Protein 8EGW (pdb70)

GO terms:
  GO:0003192 mitral valve formation (P, IMP)
  GO:0003273 cell migration involved in endocardial cushion formation (P, IMP)

B-factor: mean 63.55, std 22.16, range [26.73, 198.76]

Secondary structure (DSSP, 8-state):
--TTEEEEEEEEETTPPTT-EEEEGGGGSPTTPPPPS--EEE--TTS-HHHHEEE-TTT-EEEESS---TTT--EEEEEEE-TTS-EEEEEEEEEP------B-S-SEEEEEEETTPPTT-EEEPPP-B--S-GGGSEEEEEEEETTBTTTEEEEEEE-GGG-EEEEEEE-S---TTT--EEEEEEEEEE-SSS--EEEEEEEEEEEP------EES-SEEEEEEETTPPTT-EEEE--EE--S-GGGG--EEEE-TTT-BS-TTEEE-TTT-EEEE-S---TTT-SEEEEEEEEE--SSS--EEEEEEEEEEE---/--EEEEEEESS--TT-EEEE----TT--EEESS--SSEEE-TTT-EEEESS---GGG-S-SEEEEEEEESSS--EEEEEEEEEPP-----B-SSSEEEEEEETTPPTT-EEE----B-SS-GGGSB-TT--EEEES-TT--EEEEEEE-TTSS-EEEEEEE-S---TTT--EEEEEEEEEB-SSS--EEEEEEEEEEE--S----EES-SEEEEEEETTPPTT-EEEE--EE-SS-GGGG-EEEEES---SSEEE-TTT-EEEE-S---TTT--EEEEEEEEEE-SSS--EEEEEEEEEEE----S--EEEEE-SSTTSSSEEEETTPPTT-EEEEEEEE--S-HHHH---EEEE-SS-TT--EEEEE-SSTTEEEEEE-S---TTT-SEEEEEEEEESSTTPPTT-SS---EEEEEEEEEEE-

Organism: Homo sapiens (NCBI:txid9606)

Sequence (741 aa):
ADPQAGSLDLQIDEEQPAGTLIGDISAGLPAGTAAPLMYFISAQEGSGVGTDLAIDEHSGVVRTARVLDREQRDRYRFTAVTPDGATVEVTVRVADINDHAPAFPQARAALQVPEHTAFGTRYPLEPARDADAGRLGTQGYALSGDGAGETFRLETRPGPDGTPVPELVVTGELDRENRSHYMLQLEAYDGGSPPRRAQALLDVTLLDINDHAPAFNQSRYHAVVSESLAPGSPVLQVFASDADAGVNGAVTYEINRRQSEGDGPFSIDAHTGLLQLERPLDFEQRRVHELVVQARDGGAHPELGSAFVTVHVRDANEPRQVFQVLEEQPPGTLVGTIQTRPGFTYRLSESHALFAINSSTGALYTTSTIDRESLPSDVINLVVLSSAPTYPTEVRVLVRDLNDNAPVFPDPSIVVTFKEDSSSGRQVILDTATDSDIGSNGVDHRSYRIIRGNEAGRFRLDITLNPSGEGAFLHLVSKGGLDREVTPQYQLLVEVEDKGEPKRRGYLQVNVTVQDINDNPPVFGSSHYQAGVPEDAVVGSSVLQVAAADADEGTNADIRYRLQDEGTPFQMDPETGLITVREPLDFEARRQYSLTVQAMDRGVPSLTGRAEALIQLLDVNDNDPVVKFRYFPATSRYASVDENAQVGTVVALLTVTDADSPAANGNISVQILGGNEQRHFEVQSSKVPNLSLIKVASALDRERIPSYNLTVSVSDNYGAPPGAAVQARSSVASLVIFVND

Foldseek 3Di:
DDQQEWEEEWEEEAQDAFFAWIAFQCVGGPPPDDQFQFKDKADDPPQCCVPFWDADRGGRTITTRGGGDCLVPFKHWMWIAGPVGGIYTYMYGYDWDLPWAFAFPDQEAEAEAAFFPDFFDKAWDTGGAGSTDDLSTWDDKDKDFDCDPAQWDKDWAADPPRRTTIIIGGHDGGDCLVPFKTKMKMKIWGRDPPTHIDIHIYIYGHDWDLPWAKEWPDQEAEWEEELVDDFPAWTDATDIFTSTDDQSTQKFKWWDPPPWFPGPQWTAGGRGRIITGHDGGDCVVDQKTKTKMKMWGRDPPIHIDIHIYIYGYDYHD/DAEEEWEDEAQDAFFAWTAADDDDPPKFKFWPDDDPFWGADRPGRIITGHHGGDCLPDPDQWDWTWMWIPDPIDIYIYIYGHDWALPWAWEWPDQEDEDEDEAQDAFFDKDWDTDTWTSTPQLSIWPQVFKAWDDFCVVVQWDKDKAQDPVNPDIIIMITGRHDGDCLVPQKTWIKIKTWTNGPPIHIYIHIYIYGHDWALPWAWEKPDQEAEWEAAQADDFPAWTDATDTFTSTDDQSTQKFKDWPDPPDQWGAHGRGRIITGHDGGDCLVPFKDWTKMKIWGRGVPIHIDIHIYIYGYDWAQPWAKDKDKAADVRVDQAWEAALPDDWFAFGIKIAIDTSTDCVLFPDKDKAWDDFCPVVQWDWADDPDPRIITITGHDHGDCVVPFKTKIKMKMKTPPPPDPPDPHDMHMDMDIHMYGYHD

InterPro domains:
  IPR002126 Cadherin-like [PF00028] (50-127)
  IPR002126 Cadherin-like [PF00028] (151-245)
  IPR002126 Cadherin-like [PF00028] (260-352)
  IPR002126 Cadherin-like [PF00028] (374-463)
  IPR002126 Cadherin-like [PF00028] (482-568)
  IPR002126 Cadherin-like [PF00028] (583-668)
  IPR002126 Cadherin-like [PF00028] (690-780)
  IPR002126 Cadherin-like [PF00028] (795-883)
  IPR002126 Cadherin-like [PF00028] (906-989)
  IPR002126 Cadherin-like [PF00028] (1005-1095)
  IPR002126 Cadherin-like [PF00028] (1113-1202)
  IPR002126 Cadherin-like [PF00028] (1224-1312)
  IPR002126 Cadherin-like [PF00028] (1444-1533)
  IPR002126 Cadherin-like [PF00028] (1552-1639)
  IPR002126 Cadherin-like [PF00028] (1654-1742)
  IPR002126 Cadherin-like [PF00028] (1758-1846)
  IPR002126 Cadherin-like [PF00028] (1860-1950)
  IPR002126 Cadherin-like [PF00028] (2074-2149)
  IPR002126 Cadherin-like [PF00028] (2176-2267)
  IPR002126 Cadherin-like [PF00028] (2284-2367)

Solvent-accessible surface area: 37672 Å² total; per-residue (Å²): 161,50,87,118,27,23,81,28,101,23,128,17,64,0,68,60,91,60,37,36,98,17,14,48,0,45,75,12,22,54,110,89,64,91,90,21,147,55,3,6,15,8,30,77,95,70,29,14,6,71,87,9,8,48,33,66,44,135,55,0,41,0,105,5,48,126,80,5,50,39,48,155,87,60,115,3,153,7,15,2,0,6,23,109,12,23,5,3,61,1,19,0,94,7,24,40,59,34,51,61,35,6,54,31,73,97,73,184,32,88,34,116,1,20,2,64,14,74,163,24,44,77,43,54,20,95,34,5,152,26,60,10,46,54,182,36,6,16,80,10,25,52,33,56,45,53,19,27,36,153,21,1,138,34,77,56,134,99,31,94,151,42,70,21,50,0,22,2,7,1,34,24,126,0,49,50,55,130,98,27,100,17,106,3,73,7,38,0,74,0,30,14,121,102,43,98,133,12,102,9,89,10,53,0,42,12,72,33,38,32,61,63,30,5,65,28,108,88,97,34,6,103,10,84,18,52,37,82,49,61,71,54,25,86,22,37,71,1,104,15,83,20,60,13,45,63,105,22,18,51,28,42,18,51,14,21,120,130,26,9,92,11,28,36,24,0,28,24,55,44,143,72,0,56,1,52,0,62,125,96,17,77,45,155,156,81,146,13,8,3,0,2,0,22,0,80,4,42,5,77,93,56,27,60,10,56,4,30,1,2,0,44,0,111,64,56,179,172,34,98,38,92,24,108,9,84,0,68,49,90,84,47,38,100,14,9,67,4,150,62,107,133,77,47,67,3,122,29,61,107,117,45,87,34,4,45,31,62,61,83,68,0,6,0,78,6,66,48,69,9,57,30,50,79,40,147,50,52,48,21,80,10,58,0,46,1,30,74,107,91,26,56,6,70,0,82,0,45,5,99,18,47,4,52,44,43,4,94,13,91,60,113,49,15,100,14,62,9,39,4,116,14,75,82,43,58,80,35,28,2,5,32,2,94,21,67,10,68,55,78,9,7,15,18,43,168,13,12,131,34,73,174,15,40,156,63,24,64,5,118,32,47,54,35,89,7,100,48,69,92,34,9,6,0,10,0,3,1,98,6,66,6,61,34,58,118,43,68,92,28,103,2,52,1,23,0,32,0,107,5,127,80,102,100,99,5,106,0,66,0,34,0,43,4,58,13,55,20,66,37,60,2,93,15,74,48,74,122,34,100,11,48,8,58,5,91,21,111,89,51,35,76,18,25,91,1,57,18,73,18,68,13,95,55,84,23,27,58,19,89,18,94,7,64,76,112,70,6,16,4,92,18,60,79,124,66,0,53,0,28,2,95,91,111,15,66,22,59,84,113,142,88,17,43,8,38,0,12,0,61,5,138,7,108,45,52,45,46,11,96,6,91,0,46,0,66,6,90,31,36,2,60,45,66,0,48,10,100,35,99,27,64,51,53,146,36,192,101,2,50,9,63,49,106,17,132,97,26,27,3,8,0,0,1,10,6,24,24,64,10,22,120,90,7,6,41,109,54,26,38,63,73,92,37,28,25,131,101,157,18,1,67,38,65,88,25,137,6,112,60,7,6,3,3,25,1,36,32,90,16,54,90,141,164,34,71,46,18,81,9,35,5,15,1,21,0,19,130,67,52,96,139,87,51,105,57,104,60,81,66,35,102,20,66,3,35,0,94,2,58,125

Structure (mmCIF, N/CA/C/O backbone):
data_8EGW
#
_entry.id   8EGW
#
_cell.length_a   88.660
_cell.length_b   61.370
_cell.length_c   100.966
_cell.angle_alpha   90.00
_cell.angle_beta   112.74
_cell.angle_gamma   90.00
#
_symmetry.space_group_name_H-M   'P 1 21 1'
#
loop_
_entity.id
_entity.type
_entity.pdbx_description
1 polymer Protocadherin-16
2 polymer 'Protocadherin Fat 4'
3 branched 2-acetamido-2-deoxy-beta-D-glucopyranose-(1-4)-2-acetamido-2-deoxy-beta-D-glucopyranose
4 branched alpha-D-mannopyranose-(1-3)-beta-D-mannopyranose-(1-4)-2-acetamido-2-deoxy-beta-D-glucopyranose-(1-4)-[alpha-L-fucopyranose-(1-3)][alpha-L-fucopyranose-(1-6)]2-acetamido-2-deoxy-beta-D-glucopyranose
5 branched 2-acetamido-2-deoxy-beta-D-glucopyranose-(1-4)-[alpha-L-fucopyranose-(1-6)]2-acetamido-2-deoxy-beta-D-glucopyranose
6 non-polymer 2-acetamido-2-deoxy-beta-D-glucopyranose
7 non-polymer 'CALCIUM ION'
8 non-polymer 'CACODYLATE ION'
9 non-polymer 1,2-ETHANEDIOL
10 water water
#
loop_
_atom_site.group_PDB
_atom_site.id
_atom_site.type_symbol
_atom_site.label_atom_id
_atom_site.label_alt_id
_atom_site.label_comp_id
_atom_site.label_asym_id
_atom_site.label_entity_id
_atom_site.label_seq_id
_atom_site.pdbx_PDB_ins_code
_atom_site.Cartn_x
_atom_site.Cartn_y
_atom_site.Cartn_z
_atom_site.occupancy
_atom_site.B_iso_or_equiv
_atom_site.auth_seq_id
_atom_site.auth_comp_id
_atom_site.auth_asym_id
_atom_site.auth_atom_id
_atom_site.pdbx_PDB_model_num
ATOM 1 N N . ALA A 1 1 ? 60.492 22.830 -7.133 1.00 86.25 40 ALA A N 1
ATOM 2 C CA . ALA A 1 1 ? 61.080 23.606 -8.215 1.00 80.57 40 ALA A CA 1
ATOM 3 C C . ALA A 1 1 ? 62.261 24.435 -7.700 1.00 83.06 40 ALA A C 1
ATOM 4 O O . ALA A 1 1 ? 63.006 25.021 -8.488 1.00 94.67 40 ALA A O 1
ATOM 6 N N . ASP A 1 2 ? 62.431 24.479 -6.375 1.00 77.86 41 ASP A N 1
ATOM 7 C CA . ASP A 1 2 ? 63.502 25.262 -5.765 1.00 71.12 41 ASP A CA 1
ATOM 8 C C . ASP A 1 2 ? 64.725 24.387 -5.530 1.00 71.61 41 ASP A C 1
ATOM 9 O O . ASP A 1 2 ? 64.656 23.459 -4.712 1.00 72.47 41 ASP A O 1
ATOM 14 N N . PRO A 1 3 ? 65.862 24.655 -6.177 1.00 66.44 42 PRO A N 1
ATOM 15 C CA . PRO A 1 3 ? 67.035 23.794 -5.955 1.00 58.51 42 PRO A CA 1
ATOM 16 C C . PRO A 1 3 ? 67.524 23.813 -4.522 1.00 56.35 42 PRO A C 1
ATOM 17 O O . PRO A 1 3 ? 68.158 22.844 -4.090 1.00 51.09 42 PRO A O 1
ATOM 21 N N . GLN A 1 4 ? 67.224 24.868 -3.759 1.00 51.72 43 GLN A N 1
ATOM 22 C CA . GLN A 1 4 ? 67.747 24.971 -2.401 1.00 60.38 43 GLN A CA 1
ATOM 23 C C . GLN A 1 4 ? 67.059 24.024 -1.417 1.00 59.71 43 GLN A C 1
ATOM 24 O O . GLN A 1 4 ? 67.627 23.747 -0.353 1.00 54.01 43 GLN A O 1
ATOM 30 N N . ALA A 1 5 ? 65.853 23.536 -1.726 1.00 59.08 44 ALA A N 1
ATOM 31 C CA . ALA A 1 5 ? 65.063 22.757 -0.766 1.00 56.70 44 ALA A CA 1
ATOM 32 C C . ALA A 1 5 ? 64.334 21.647 -1.512 1.00 62.06 44 ALA A C 1
ATOM 33 O O . ALA A 1 5 ? 63.283 21.889 -2.116 1.00 61.34 44 ALA A O 1
ATOM 35 N N . GLY A 1 6 ? 64.890 20.436 -1.467 1.00 56.91 45 GLY A N 1
ATOM 36 C CA . GLY A 1 6 ? 64.299 19.283 -2.102 1.00 54.90 45 GLY A CA 1
ATOM 37 C C . GLY A 1 6 ? 63.750 18.295 -1.088 1.00 50.04 45 GLY A C 1
ATOM 38 O O . GLY A 1 6 ? 63.795 18.497 0.124 1.00 53.54 45 GLY A O 1
ATOM 39 N N . SER A 1 7 ? 63.223 17.200 -1.620 1.00 50.19 46 SER A N 1
ATOM 40 C CA . SER A 1 7 ? 62.695 16.148 -0.768 1.00 58.45 46 SER A CA 1
ATOM 41 C C . SER A 1 7 ? 62.947 14.799 -1.424 1.00 64.88 46 SER A C 1
ATOM 42 O O . SER A 1 7 ? 63.130 14.695 -2.641 1.00 61.20 46 SER A O 1
ATOM 45 N N . LEU A 1 8 ? 62.952 13.763 -0.589 1.00 73.78 47 LEU A N 1
ATOM 46 C CA . LEU A 1 8 ? 63.220 12.398 -1.019 1.00 65.37 47 LEU A CA 1
ATOM 47 C C . LEU A 1 8 ? 62.377 11.430 -0.204 1.00 64.53 47 LEU A C 1
ATOM 48 O O . LEU A 1 8 ? 62.334 11.514 1.027 1.00 58.52 47 LEU A O 1
ATOM 53 N N . ASP A 1 9 ? 61.720 10.505 -0.893 1.00 68.11 48 ASP A N 1
ATOM 54 C CA . ASP A 1 9 ? 60.898 9.484 -0.261 1.00 66.84 48 ASP A CA 1
ATOM 55 C C . ASP A 1 9 ? 61.550 8.126 -0.481 1.00 71.35 48 ASP A C 1
ATOM 56 O O . ASP A 1 9 ? 61.664 7.666 -1.623 1.00 76.59 48 ASP A O 1
ATOM 61 N N . LEU A 1 10 ? 61.988 7.503 0.610 1.00 63.54 49 LEU A N 1
ATOM 62 C CA . LEU A 1 10 ? 62.606 6.187 0.595 1.00 61.59 49 LEU A CA 1
ATOM 63 C C . LEU A 1 10 ? 61.700 5.183 1.303 1.00 69.62 49 LEU A C 1
ATOM 64 O O . LEU A 1 10 ? 60.817 5.556 2.085 1.00 62.68 49 LEU A O 1
ATOM 69 N N . GLN A 1 11 ? 61.940 3.898 1.014 1.00 67.98 50 GLN A N 1
ATOM 70 C CA . GLN A 1 11 ? 61.117 2.792 1.489 1.00 59.42 50 GLN A CA 1
ATOM 71 C C . GLN A 1 11 ? 62.012 1.620 1.872 1.00 61.24 50 GLN A C 1
ATOM 72 O O . GLN A 1 11 ? 63.075 1.420 1.290 1.00 70.15 50 GLN A O 1
ATOM 78 N N . ILE A 1 12 ? 61.588 0.856 2.871 1.00 65.16 51 ILE A N 1
ATOM 79 C CA . ILE A 1 12 ? 62.383 -0.264 3.374 1.00 62.74 51 ILE A CA 1
ATOM 80 C C . ILE A 1 12 ? 61.428 -1.239 4.066 1.00 73.18 51 ILE A C 1
ATOM 81 O O . ILE A 1 12 ? 60.462 -0.834 4.728 1.00 68.41 51 ILE A O 1
ATOM 86 N N . ASP A 1 13 ? 61.680 -2.527 3.857 1.00 70.37 52 ASP A N 1
ATOM 87 C CA . ASP A 1 13 ? 60.888 -3.567 4.493 1.00 70.88 52 ASP A CA 1
ATOM 88 C C . ASP A 1 13 ? 61.339 -3.745 5.932 1.00 66.72 52 ASP A C 1
ATOM 89 O O . ASP A 1 13 ? 62.534 -3.683 6.233 1.00 52.92 52 ASP A O 1
ATOM 94 N N . GLU A 1 14 ? 60.366 -3.943 6.824 1.00 66.04 53 GLU A N 1
ATOM 95 C CA . GLU A 1 14 ? 60.649 -4.298 8.203 1.00 68.38 53 GLU A CA 1
ATOM 96 C C . GLU A 1 14 ? 61.323 -5.672 8.268 1.00 67.70 53 GLU A C 1
ATOM 97 O O . GLU A 1 14 ? 61.259 -6.472 7.328 1.00 68.76 53 GLU A O 1
ATOM 103 N N . GLU A 1 15 ? 61.997 -5.925 9.394 1.00 65.66 54 GLU A N 1
ATOM 104 C CA . GLU A 1 15 ? 62.575 -7.221 9.746 1.00 68.45 54 GLU A CA 1
ATOM 105 C C . GLU A 1 15 ? 63.743 -7.625 8.858 1.00 78.91 54 GLU A C 1
ATOM 106 O O . GLU A 1 15 ? 64.053 -8.817 8.754 1.00 83.75 54 GLU A O 1
ATOM 112 N N . GLN A 1 16 ? 64.410 -6.661 8.216 1.00 81.68 55 GLN A N 1
ATOM 113 C CA . GLN A 1 16 ? 65.589 -6.937 7.414 1.00 78.27 55 GLN A CA 1
ATOM 114 C C . GLN A 1 16 ? 66.843 -6.856 8.275 1.00 74.65 55 GLN A C 1
ATOM 115 O O . GLN A 1 16 ? 66.811 -6.322 9.389 1.00 74.04 55 GLN A O 1
ATOM 121 N N . PRO A 1 17 ? 67.965 -7.407 7.803 1.00 70.42 56 PRO A N 1
ATOM 122 C CA . PRO A 1 17 ? 69.192 -7.364 8.603 1.00 65.78 56 PRO A CA 1
ATOM 123 C C . PRO A 1 17 ? 69.665 -5.941 8.843 1.00 73.41 56 PRO A C 1
ATOM 124 O O . PRO A 1 17 ? 69.495 -5.053 8.005 1.00 69.84 56 PRO A O 1
ATOM 128 N N . ALA A 1 18 ? 70.271 -5.735 10.008 1.00 73.95 57 ALA A N 1
ATOM 129 C CA . ALA A 1 18 ? 71.014 -4.510 10.249 1.00 63.60 57 ALA A CA 1
ATOM 130 C C . ALA A 1 18 ? 72.126 -4.365 9.212 1.00 75.05 57 ALA A C 1
ATOM 131 O O . ALA A 1 18 ? 72.867 -5.315 8.941 1.00 71.96 57 ALA A O 1
ATOM 133 N N . GLY A 1 19 ? 72.243 -3.171 8.628 1.00 77.70 58 GLY A N 1
ATOM 134 C CA . GLY A 1 19 ? 73.165 -2.925 7.536 1.00 76.21 58 GLY A CA 1
ATOM 135 C C . GLY A 1 19 ? 72.520 -2.892 6.167 1.00 77.16 58 GLY A C 1
ATOM 136 O O . GLY A 1 19 ? 73.214 -2.608 5.177 1.00 72.01 58 GLY A O 1
ATOM 137 N N . THR A 1 20 ? 71.220 -3.175 6.085 1.00 65.61 59 THR A N 1
ATOM 138 C CA . THR A 1 20 ? 70.505 -3.185 4.818 1.00 61.23 59 THR A CA 1
ATOM 139 C C . THR A 1 20 ? 70.496 -1.790 4.201 1.00 61.40 59 THR A C 1
ATOM 140 O O . THR A 1 20 ? 70.406 -0.781 4.908 1.00 66.12 59 THR A O 1
ATOM 144 N N . LEU A 1 21 ? 70.600 -1.732 2.873 1.00 53.63 60 LEU A N 1
ATOM 145 C CA . LEU A 1 21 ? 70.553 -0.451 2.170 1.00 54.20 60 LEU A CA 1
ATOM 146 C C . LEU A 1 21 ? 69.145 0.130 2.159 1.00 63.67 60 LEU A C 1
ATOM 147 O O . LEU A 1 21 ? 68.167 -0.587 1.942 1.00 71.60 60 LEU A O 1
ATOM 152 N N . ILE A 1 22 ? 69.047 1.442 2.373 1.00 68.54 61 ILE A N 1
ATOM 153 C CA . ILE A 1 22 ? 67.783 2.166 2.281 1.00 61.12 61 ILE A CA 1
ATOM 154 C C . ILE A 1 22 ? 67.766 3.098 1.082 1.00 62.06 61 ILE A C 1
ATOM 155 O O . ILE A 1 22 ? 66.822 3.093 0.292 1.00 65.58 61 ILE A O 1
ATOM 160 N N . GLY A 1 23 ? 68.803 3.909 0.934 1.00 56.53 62 GLY A N 1
ATOM 161 C CA . GLY A 1 23 ? 68.882 4.802 -0.201 1.00 53.36 62 GLY A CA 1
ATOM 162 C C . GLY A 1 23 ? 70.082 5.713 -0.079 1.00 60.79 62 GLY A C 1
ATOM 163 O O . GLY A 1 23 ? 71.008 5.461 0.699 1.00 61.69 62 GLY A O 1
ATOM 164 N N . ASP A 1 24 ? 70.047 6.780 -0.871 1.00 72.97 63 ASP A N 1
ATOM 165 C CA . ASP A 1 24 ? 71.156 7.721 -0.940 1.00 66.58 63 ASP A CA 1
ATOM 166 C C . ASP A 1 24 ? 70.607 9.138 -0.977 1.00 59.21 63 ASP A C 1
ATOM 167 O O . ASP A 1 24 ? 69.808 9.481 -1.855 1.00 63.84 63 ASP A O 1
ATOM 172 N N . ILE A 1 25 ? 71.053 9.957 -0.024 1.00 54.85 64 ILE A N 1
ATOM 173 C CA . ILE A 1 25 ? 70.558 11.323 0.112 1.00 47.77 64 ILE A CA 1
ATOM 174 C C . ILE A 1 25 ? 70.815 12.141 -1.143 1.00 58.64 64 ILE A C 1
ATOM 175 O O . ILE A 1 25 ? 70.004 13.006 -1.510 1.00 55.42 64 ILE A O 1
ATOM 180 N N . SER A 1 26 ? 71.939 11.882 -1.826 1.00 54.61 65 SER A N 1
ATOM 181 C CA . SER A 1 26 ? 72.288 12.673 -2.999 1.00 56.68 65 SER A CA 1
ATOM 182 C C . SER A 1 26 ? 71.241 12.538 -4.096 1.00 62.04 65 SER A C 1
ATOM 183 O O . SER A 1 26 ? 71.084 13.449 -4.915 1.00 74.45 65 SER A O 1
ATOM 186 N N . ALA A 1 27 ? 70.503 11.427 -4.121 1.00 59.35 66 ALA A N 1
ATOM 187 C CA . ALA A 1 27 ? 69.426 11.289 -5.096 1.00 60.20 66 ALA A CA 1
ATOM 188 C C . ALA A 1 27 ? 68.401 12.410 -4.994 1.00 66.33 66 ALA A C 1
ATOM 189 O O . ALA A 1 27 ? 67.727 12.700 -5.986 1.00 68.92 66 ALA A O 1
ATOM 191 N N . GLY A 1 28 ? 68.273 13.049 -3.828 1.00 68.48 67 GLY A N 1
ATOM 192 C CA . GLY A 1 28 ? 67.345 14.147 -3.627 1.00 65.78 67 GLY A CA 1
ATOM 193 C C . GLY A 1 28 ? 67.845 15.528 -3.998 1.00 68.91 67 GLY A C 1
ATOM 194 O O . GLY A 1 28 ? 67.091 16.503 -3.910 1.00 61.40 67 GLY A O 1
ATOM 195 N N . LEU A 1 29 ? 69.103 15.651 -4.407 1.00 72.86 68 LEU A N 1
ATOM 196 C CA . LEU A 1 29 ? 69.656 16.938 -4.781 1.00 52.11 68 LEU A CA 1
ATOM 197 C C . LEU A 1 29 ? 69.233 17.284 -6.202 1.00 48.63 68 LEU A C 1
ATOM 198 O O . LEU A 1 29 ? 68.774 16.415 -6.944 1.00 50.75 68 LEU A O 1
ATOM 203 N N . PRO A 1 30 ? 69.340 18.554 -6.597 1.00 48.02 69 PRO A N 1
ATOM 204 C CA . PRO A 1 30 ? 69.170 18.892 -8.013 1.00 52.98 69 PRO A CA 1
ATOM 205 C C . PRO A 1 30 ? 70.164 18.111 -8.837 1.00 54.77 69 PRO A C 1
ATOM 206 O O . PRO A 1 30 ? 71.309 17.913 -8.423 1.00 59.36 69 PRO A O 1
ATOM 210 N N . ALA A 1 31 ? 69.710 17.646 -9.997 1.00 50.04 70 ALA A N 1
ATOM 211 C CA . ALA A 1 31 ? 70.577 16.871 -10.872 1.00 54.29 70 ALA A CA 1
ATOM 212 C C . ALA A 1 31 ? 71.762 17.722 -11.318 1.00 49.67 70 ALA A C 1
ATOM 213 O O . ALA A 1 31 ? 71.623 18.919 -11.589 1.00 54.30 70 ALA A O 1
ATOM 215 N N . GLY A 1 32 ? 72.941 17.110 -11.351 1.00 50.32 71 GLY A N 1
ATOM 216 C CA . GLY A 1 32 ? 74.143 17.853 -11.714 1.00 47.70 71 GLY A CA 1
ATOM 217 C C . GLY A 1 32 ? 74.763 18.659 -10.594 1.00 57.01 71 GLY A C 1
ATOM 218 O O . GLY A 1 32 ? 75.363 19.709 -10.845 1.00 61.76 71 GLY A O 1
ATOM 219 N N . THR A 1 33 ? 74.646 18.209 -9.359 1.00 48.14 72 THR A N 1
ATOM 220 C CA . THR A 1 33 ? 75.232 18.924 -8.238 1.00 50.44 72 THR A CA 1
ATOM 221 C C . THR A 1 33 ? 76.621 18.358 -7.970 1.00 52.93 72 THR A C 1
ATOM 222 O O . THR A 1 33 ? 76.816 17.143 -7.994 1.00 47.15 72 THR A O 1
ATOM 226 N N . ALA A 1 34 ? 77.591 19.235 -7.754 1.00 67.30 73 ALA A N 1
ATOM 227 C CA . ALA A 1 34 ? 78.870 18.770 -7.244 1.00 55.64 73 ALA A CA 1
ATOM 228 C C . ALA A 1 34 ? 78.640 18.058 -5.921 1.00 53.99 73 ALA A C 1
ATOM 229 O O . ALA A 1 34 ? 77.967 18.589 -5.032 1.00 65.15 73 ALA A O 1
ATOM 231 N N . ALA A 1 35 ? 79.167 16.845 -5.805 1.00 43.60 74 ALA A N 1
ATOM 232 C CA . ALA A 1 35 ? 79.016 16.056 -4.584 1.00 55.89 74 ALA A CA 1
ATOM 233 C C . ALA A 1 35 ? 79.508 16.846 -3.378 1.00 64.37 74 ALA A C 1
ATOM 234 O O . ALA A 1 35 ? 80.682 17.244 -3.347 1.00 72.15 74 ALA A O 1
ATOM 236 N N . PRO A 1 36 ? 78.667 17.090 -2.376 1.00 59.67 75 PRO A N 1
ATOM 237 C CA . PRO A 1 36 ? 79.120 17.847 -1.206 1.00 57.35 75 PRO A CA 1
ATOM 238 C C . PRO A 1 36 ? 80.151 17.070 -0.408 1.00 61.87 75 PRO A C 1
ATOM 239 O O . PRO A 1 36 ? 80.172 15.836 -0.403 1.00 61.24 75 PRO A O 1
ATOM 243 N N . LEU A 1 37 ? 81.003 17.816 0.291 1.00 65.20 76 LEU A N 1
ATOM 244 C CA . LEU A 1 37 ? 82.013 17.178 1.130 1.00 75.79 76 LEU A CA 1
ATOM 245 C C . LEU A 1 37 ? 81.382 16.427 2.297 1.00 79.56 76 LEU A C 1
ATOM 246 O O . LEU A 1 37 ? 81.876 15.362 2.692 1.00 69.77 76 LEU A O 1
ATOM 251 N N . MET A 1 38 ? 80.286 16.945 2.845 1.00 75.61 77 MET A N 1
ATOM 252 C CA . MET A 1 38 ? 79.692 16.349 4.031 1.00 63.45 77 MET A CA 1
ATOM 253 C C . MET A 1 38 ? 78.235 16.762 4.101 1.00 64.21 77 MET A C 1
ATOM 254 O O . MET A 1 38 ? 77.820 17.734 3.470 1.00 72.85 77 MET A O 1
ATOM 259 N N . TYR A 1 39 ? 77.459 16.025 4.880 1.00 59.44 78 TYR A N 1
ATOM 260 C CA . TYR A 1 39 ? 76.073 16.391 5.121 1.00 55.19 78 TYR A CA 1
ATOM 261 C C . TYR A 1 39 ? 75.845 16.597 6.608 1.00 55.35 78 TYR A C 1
ATOM 262 O O . TYR A 1 39 ? 76.309 15.805 7.433 1.00 57.00 78 TYR A O 1
ATOM 271 N N . PHE A 1 40 ? 75.130 17.665 6.940 1.00 48.73 79 PHE A N 1
ATOM 272 C CA . PHE A 1 40 ? 74.562 17.814 8.269 1.00 55.76 79 PHE A CA 1
ATOM 273 C C . PHE A 1 40 ? 73.212 17.107 8.302 1.00 53.96 79 PHE A C 1
ATOM 274 O O . PHE A 1 40 ? 72.444 17.180 7.334 1.00 44.44 79 PHE A O 1
ATOM 282 N N . ILE A 1 41 ? 72.919 16.422 9.408 1.00 47.33 80 ILE A N 1
ATOM 283 C CA . ILE A 1 41 ? 71.650 15.704 9.557 1.00 58.34 80 ILE A CA 1
ATOM 284 C C . ILE A 1 41 ? 70.831 16.324 10.693 1.00 56.13 80 ILE A C 1
ATOM 285 O O . ILE A 1 41 ? 71.291 16.391 11.845 1.00 49.20 80 ILE A O 1
ATOM 290 N N . SER A 1 42 ? 69.610 16.750 10.375 1.00 47.23 81 SER A N 1
ATOM 291 C CA . SER A 1 42 ? 68.669 17.269 11.365 1.00 48.17 81 SER A CA 1
ATOM 292 C C . SER A 1 42 ? 67.524 16.294 11.523 1.00 49.64 81 SER A C 1
ATOM 293 O O . SER A 1 42 ? 66.796 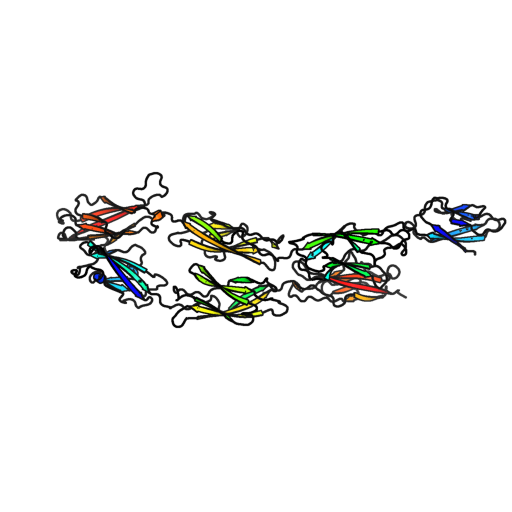16.034 10.561 1.00 49.56 81 SER A O 1
ATOM 296 N N . ALA A 1 43 ? 67.362 15.761 12.727 1.00 55.17 82 ALA A N 1
ATOM 297 C CA . ALA A 1 43 ? 66.163 15.032 13.092 1.00 52.20 82 ALA A CA 1
ATOM 298 C C . ALA A 1 43 ? 65.707 15.508 14.459 1.00 60.89 82 ALA A C 1
ATOM 299 O O . ALA A 1 43 ? 66.517 15.887 15.316 1.00 51.07 82 ALA A O 1
ATOM 301 N N . GLN A 1 44 ? 64.395 15.497 14.645 1.00 57.27 83 GLN A N 1
ATOM 302 C CA . GLN A 1 44 ? 63.826 15.977 15.890 1.00 56.09 83 GLN A CA 1
ATOM 303 C C . GLN A 1 44 ? 64.016 14.938 16.975 1.00 52.38 83 GLN A C 1
ATOM 304 O O . GLN A 1 44 ? 64.168 13.747 16.702 1.00 57.35 83 GLN A O 1
ATOM 310 N N . GLU A 1 45 ? 64.078 15.405 18.212 1.00 43.13 84 GLU A N 1
ATOM 311 C CA . GLU A 1 45 ? 64.255 14.480 19.318 1.00 48.68 84 GLU A CA 1
ATOM 312 C C . GLU A 1 45 ? 63.056 13.536 19.403 1.00 64.86 84 GLU A C 1
ATOM 313 O O . GLU A 1 45 ? 61.900 13.942 19.245 1.00 56.80 84 GLU A O 1
ATOM 319 N N . GLY A 1 46 ? 63.337 12.257 19.632 1.00 76.59 85 GLY A N 1
ATOM 320 C CA . GLY A 1 46 ? 62.300 11.252 19.659 1.00 70.11 85 GLY A CA 1
ATOM 321 C C . GLY A 1 46 ? 62.032 10.589 18.327 1.00 66.59 85 GLY A C 1
ATOM 322 O O . GLY A 1 46 ? 61.179 9.692 18.255 1.00 61.75 85 GLY A O 1
ATOM 323 N N . SER A 1 47 ? 62.739 10.984 17.276 1.00 59.04 86 SER A N 1
ATOM 324 C CA . SER A 1 47 ? 62.428 10.465 15.958 1.00 65.06 86 SER A CA 1
ATOM 325 C C . SER A 1 47 ? 62.971 9.066 15.733 1.00 61.03 86 SER A C 1
ATOM 326 O O . SER A 1 47 ? 62.533 8.398 14.788 1.00 52.21 86 SER A O 1
ATOM 329 N N . GLY A 1 48 ? 63.899 8.610 16.573 1.00 54.87 87 GLY A N 1
ATOM 330 C CA . GLY A 1 48 ? 64.548 7.334 16.353 1.00 65.96 87 GLY A CA 1
ATOM 331 C C . GLY A 1 48 ? 65.542 7.311 15.212 1.00 65.73 87 GLY A C 1
ATOM 332 O O . GLY A 1 48 ? 66.028 6.231 14.849 1.00 67.98 87 GLY A O 1
ATOM 333 N N . VAL A 1 49 ? 65.857 8.469 14.627 1.00 44.32 88 VAL A N 1
ATOM 334 C CA . VAL A 1 49 ? 66.716 8.474 13.448 1.00 47.34 88 VAL A CA 1
ATOM 335 C C . VAL A 1 49 ? 68.137 8.079 13.827 1.00 57.98 88 VAL A C 1
ATOM 336 O O . VAL A 1 49 ? 68.767 7.262 13.149 1.00 64.09 88 VAL A O 1
ATOM 340 N N . GLY A 1 50 ? 68.651 8.633 14.927 1.00 56.24 89 GLY A N 1
ATOM 341 C CA . GLY A 1 50 ? 70.011 8.346 15.336 1.00 49.27 89 GLY A CA 1
ATOM 342 C C . GLY A 1 50 ? 70.238 6.901 15.719 1.00 65.45 89 GLY A C 1
ATOM 343 O O . GLY A 1 50 ? 71.322 6.359 15.487 1.00 79.23 89 GLY A O 1
ATOM 344 N N . THR A 1 51 ? 69.229 6.251 16.293 1.00 57.31 90 THR A N 1
ATOM 345 C CA . THR A 1 51 ? 69.398 4.887 16.773 1.00 66.82 90 THR A CA 1
ATOM 346 C C . THR A 1 51 ? 69.071 3.828 15.723 1.00 68.22 90 THR A C 1
ATOM 347 O O . THR A 1 51 ? 69.699 2.766 15.706 1.00 68.57 90 THR A O 1
ATOM 351 N N . ASP A 1 52 ? 68.096 4.077 14.853 1.00 68.16 91 ASP A N 1
ATOM 352 C CA . ASP A 1 52 ? 67.668 3.046 13.917 1.00 67.37 91 ASP A CA 1
ATOM 353 C C . ASP A 1 52 ? 68.327 3.162 12.555 1.00 65.25 91 ASP A C 1
ATOM 354 O O . ASP A 1 52 ? 68.403 2.163 11.831 1.00 64.78 91 ASP A O 1
ATOM 359 N N . LEU A 1 53 ? 68.800 4.344 12.190 1.00 62.53 92 LEU A N 1
ATOM 360 C CA . LEU A 1 53 ? 69.381 4.569 10.879 1.00 61.00 92 LEU A CA 1
ATOM 361 C C . LEU A 1 53 ? 70.866 4.865 11.018 1.00 59.70 92 LEU A C 1
ATOM 362 O O . LEU A 1 53 ? 71.304 5.483 11.989 1.00 66.48 92 LEU A O 1
ATOM 367 N N . ALA A 1 54 ? 71.632 4.392 10.041 1.00 56.94 93 ALA A N 1
ATOM 368 C CA . ALA A 1 54 ? 73.066 4.669 9.924 1.00 59.54 93 ALA A CA 1
ATOM 369 C C . ALA A 1 54 ? 73.280 5.500 8.666 1.00 53.10 93 ALA A C 1
ATOM 370 O O . ALA A 1 54 ? 73.166 4.980 7.549 1.00 66.39 93 ALA A O 1
ATOM 372 N N . ILE A 1 55 ? 73.570 6.785 8.842 1.00 52.44 94 ILE A N 1
ATOM 373 C CA . ILE A 1 55 ? 73.742 7.719 7.733 1.00 60.09 94 ILE A CA 1
ATOM 374 C C . ILE A 1 55 ? 75.219 8.061 7.591 1.00 65.45 94 ILE A C 1
ATOM 375 O O . ILE A 1 55 ? 75.798 8.692 8.486 1.00 61.63 94 ILE A O 1
ATOM 380 N N . ASP A 1 56 ? 75.810 7.683 6.453 1.00 60.72 95 ASP A N 1
ATOM 381 C CA . ASP A 1 56 ? 77.164 8.091 6.077 1.00 55.89 95 ASP A CA 1
ATOM 382 C C . ASP A 1 56 ? 77.150 9.562 5.675 1.00 62.65 95 ASP A C 1
ATOM 383 O O . ASP A 1 56 ? 76.805 9.909 4.538 1.00 52.45 95 ASP A O 1
ATOM 388 N N . GLU A 1 57 ? 77.583 10.429 6.594 1.00 56.04 96 GLU A N 1
ATOM 389 C CA . GLU A 1 57 ? 77.530 11.867 6.355 1.00 45.57 96 GLU A CA 1
ATOM 390 C C . GLU A 1 57 ? 78.510 12.339 5.284 1.00 51.19 96 GLU A C 1
ATOM 391 O O . GLU A 1 57 ? 78.419 13.493 4.859 1.00 65.66 96 GLU A O 1
ATOM 397 N N . HIS A 1 58 ? 79.427 11.489 4.821 1.00 57.19 97 HIS A N 1
ATOM 398 C CA . HIS A 1 58 ? 80.294 11.880 3.712 1.00 57.28 97 HIS A CA 1
ATOM 399 C C . HIS A 1 58 ? 79.711 11.487 2.361 1.00 51.89 97 HIS A C 1
ATOM 400 O O . HIS A 1 58 ? 79.697 12.296 1.431 1.00 60.67 97 HIS A O 1
ATOM 407 N N . SER A 1 59 ? 79.234 10.252 2.233 1.00 46.64 98 SER A N 1
ATOM 408 C CA . SER A 1 59 ? 78.690 9.783 0.963 1.00 58.66 98 SER A CA 1
ATOM 409 C C . SER A 1 59 ? 77.184 9.979 0.821 1.00 62.58 98 SER A C 1
ATOM 410 O O . SER A 1 59 ? 76.680 9.979 -0.312 1.00 60.61 98 SER A O 1
ATOM 413 N N . GLY A 1 60 ? 76.454 10.121 1.930 1.00 60.99 99 GLY A N 1
ATOM 414 C CA . GLY A 1 60 ? 75.015 10.285 1.859 1.00 66.34 99 GLY A CA 1
ATOM 415 C C . GLY A 1 60 ? 74.218 9.003 1.747 1.00 64.37 99 GLY A C 1
ATOM 416 O O . GLY A 1 60 ? 73.015 9.067 1.469 1.00 64.65 99 GLY A O 1
ATOM 417 N N . VAL A 1 61 ? 74.848 7.847 1.954 1.00 61.23 100 VAL A N 1
ATOM 418 C CA . VAL A 1 61 ? 74.173 6.556 1.883 1.00 53.14 100 VAL A CA 1
ATOM 419 C C . VAL A 1 61 ? 73.499 6.264 3.215 1.00 64.46 100 VAL A C 1
ATOM 420 O O . VAL A 1 61 ? 74.117 6.403 4.280 1.00 65.32 100 VAL A O 1
ATOM 424 N N . VAL A 1 62 ? 72.243 5.815 3.154 1.00 62.60 101 VAL A N 1
ATOM 425 C CA . VAL A 1 62 ? 71.439 5.520 4.336 1.00 53.23 101 VAL A CA 1
ATOM 426 C C . VAL A 1 62 ? 71.245 4.008 4.443 1.00 55.23 101 VAL A C 1
ATOM 427 O O . VAL A 1 62 ? 70.721 3.366 3.520 1.00 53.92 101 VAL A O 1
ATOM 431 N N . ARG A 1 63 ? 71.647 3.445 5.577 1.00 53.50 102 ARG A N 1
ATOM 432 C CA . ARG A 1 63 ? 71.390 2.048 5.890 1.00 60.32 102 ARG A CA 1
ATOM 433 C C . ARG A 1 63 ? 70.583 1.953 7.178 1.00 60.12 102 ARG A C 1
ATOM 434 O O . ARG A 1 63 ? 70.307 2.958 7.840 1.00 54.51 102 ARG A O 1
ATOM 442 N N . THR A 1 64 ? 70.200 0.723 7.527 1.00 63.87 103 THR A N 1
ATOM 443 C CA . THR A 1 64 ? 69.602 0.450 8.826 1.00 64.94 103 THR A CA 1
ATOM 444 C C . THR A 1 64 ? 70.708 0.184 9.837 1.00 60.44 103 THR A C 1
ATOM 445 O O . THR A 1 64 ? 71.665 -0.535 9.548 1.00 68.09 103 THR A O 1
ATOM 449 N N . ALA A 1 65 ? 70.588 0.798 11.003 1.00 61.74 104 ALA A N 1
ATOM 450 C CA . ALA A 1 65 ? 71.477 0.525 12.115 1.00 57.37 104 ALA A CA 1
ATOM 451 C C . ALA A 1 65 ? 71.033 -0.689 12.909 1.00 68.06 104 ALA A C 1
ATOM 452 O O . ALA A 1 65 ? 71.733 -1.085 13.847 1.00 83.64 104 ALA A O 1
ATOM 454 N N . ARG A 1 66 ? 69.898 -1.283 12.547 1.00 63.67 105 ARG A N 1
ATOM 455 C CA . ARG A 1 66 ? 69.289 -2.359 13.317 1.00 66.12 105 ARG A CA 1
ATOM 456 C C . ARG A 1 66 ? 68.107 -2.930 12.538 1.00 75.36 105 ARG A C 1
ATOM 457 O O . ARG A 1 66 ? 67.639 -2.345 11.558 1.00 72.44 105 ARG A O 1
ATOM 465 N N . VAL A 1 67 ? 67.628 -4.086 13.001 1.00 82.40 106 VAL A N 1
ATOM 466 C CA . VAL A 1 67 ? 66.445 -4.723 12.427 1.00 75.34 106 VAL A CA 1
ATOM 467 C C . VAL A 1 67 ? 65.225 -3.880 12.761 1.00 66.85 106 VAL A C 1
ATOM 468 O O . VAL A 1 67 ? 64.918 -3.654 13.936 1.00 68.88 106 VAL A O 1
ATOM 472 N N . LEU A 1 68 ? 64.522 -3.409 11.737 1.00 62.95 107 LEU A N 1
ATOM 473 C CA . LEU A 1 68 ? 63.429 -2.468 11.939 1.00 58.20 107 LEU A CA 1
ATOM 474 C C . LEU A 1 68 ? 62.095 -3.195 12.023 1.00 70.89 107 LEU A C 1
ATOM 475 O O . LEU A 1 68 ? 61.824 -4.119 11.247 1.00 72.32 107 LEU A O 1
ATOM 480 N N . ASP A 1 69 ? 61.259 -2.761 12.963 1.00 67.90 108 ASP A N 1
ATOM 481 C CA . ASP A 1 69 ? 59.964 -3.379 13.221 1.00 60.18 108 ASP A CA 1
ATOM 482 C C . ASP A 1 69 ? 58.882 -2.352 12.919 1.00 55.20 108 ASP A C 1
ATOM 483 O O . ASP A 1 69 ? 58.766 -1.352 13.636 1.00 53.87 108 ASP A O 1
ATOM 488 N N . ARG A 1 70 ? 58.104 -2.590 11.849 1.00 50.62 109 ARG A N 1
ATOM 489 C CA . ARG A 1 70 ? 56.994 -1.697 11.514 1.00 57.76 109 ARG A CA 1
ATOM 490 C C . ARG A 1 70 ? 56.019 -1.571 12.668 1.00 54.74 109 ARG A C 1
ATOM 491 O O . ARG A 1 70 ? 55.415 -0.515 12.874 1.00 53.03 109 ARG A O 1
ATOM 499 N N . GLU A 1 71 ? 55.839 -2.651 13.411 1.00 52.85 110 GLU A N 1
ATOM 500 C CA . GLU A 1 71 ? 54.900 -2.644 14.509 1.00 67.88 110 GLU A CA 1
ATOM 501 C C . GLU A 1 71 ? 55.357 -1.707 15.609 1.00 65.05 110 GLU A C 1
ATOM 502 O O . GLU A 1 71 ? 54.530 -1.200 16.367 1.00 69.07 110 GLU A O 1
ATOM 508 N N . GLN A 1 72 ? 56.652 -1.435 15.684 1.00 59.57 111 GLN A N 1
ATOM 509 C CA . GLN A 1 72 ? 57.167 -0.536 16.705 1.00 69.89 111 GLN A CA 1
ATOM 510 C C . GLN A 1 72 ? 57.290 0.894 16.189 1.00 69.43 111 GLN A C 1
ATOM 511 O O . GLN A 1 72 ? 56.801 1.830 16.823 1.00 73.72 111 GLN A O 1
ATOM 517 N N . ARG A 1 73 ? 57.927 1.076 15.039 1.00 71.24 112 ARG A N 1
ATOM 518 C CA . ARG A 1 73 ? 58.057 2.382 14.414 1.00 65.37 112 ARG A CA 1
ATOM 519 C C . ARG A 1 73 ? 57.945 2.199 12.913 1.00 63.30 112 ARG A C 1
ATOM 520 O O . ARG A 1 73 ? 58.618 1.336 12.344 1.00 72.25 112 ARG A O 1
ATOM 528 N N . ASP A 1 74 ? 57.106 2.996 12.265 1.00 54.51 113 ASP A N 1
ATOM 529 C CA . ASP A 1 74 ? 56.874 2.799 10.844 1.00 59.93 113 ASP A CA 1
ATOM 530 C C . ASP A 1 74 ? 57.380 3.937 9.973 1.00 61.39 113 ASP A C 1
ATOM 531 O O . ASP A 1 74 ? 57.269 3.847 8.744 1.00 58.18 113 ASP A O 1
ATOM 536 N N . ARG A 1 75 ? 57.941 4.991 10.559 1.00 63.71 114 ARG A N 1
ATOM 537 C CA . ARG A 1 75 ? 58.286 6.168 9.777 1.00 49.66 114 ARG A CA 1
ATOM 538 C C . ARG A 1 75 ? 59.460 6.897 10.408 1.00 50.61 114 ARG A C 1
ATOM 539 O O . ARG A 1 75 ? 59.501 7.091 11.627 1.00 55.05 114 ARG A O 1
ATOM 547 N N . TYR A 1 76 ? 60.398 7.319 9.563 1.00 52.46 115 TYR A N 1
ATOM 548 C CA . TYR A 1 76 ? 61.487 8.189 9.972 1.00 55.13 115 TYR A CA 1
ATOM 549 C C . TYR A 1 76 ? 61.544 9.398 9.055 1.00 50.82 115 TYR A C 1
ATOM 550 O O . TYR A 1 76 ? 61.334 9.284 7.843 1.00 56.97 115 TYR A O 1
ATOM 559 N N . ARG A 1 77 ? 61.811 10.560 9.643 1.00 58.93 116 ARG A N 1
ATOM 560 C CA . ARG A 1 77 ? 62.030 11.770 8.866 1.00 60.33 116 ARG A CA 1
ATOM 561 C C . ARG A 1 77 ? 63.241 12.508 9.404 1.00 54.42 116 ARG A C 1
ATOM 562 O O . ARG A 1 77 ? 63.431 12.611 10.619 1.00 64.34 116 ARG A O 1
ATOM 570 N N . PHE A 1 78 ? 64.069 12.992 8.484 1.00 56.09 117 PHE A N 1
ATOM 571 C CA . PHE A 1 78 ? 65.128 13.931 8.816 1.00 50.73 117 PHE A CA 1
ATOM 572 C C . PHE A 1 78 ? 65.347 14.873 7.642 1.00 46.05 117 PHE A C 1
ATOM 573 O O . PHE A 1 78 ? 64.836 14.664 6.532 1.00 46.55 117 PHE A O 1
ATOM 581 N N . THR A 1 79 ? 66.128 15.913 7.899 1.00 42.75 118 THR A N 1
ATOM 582 C CA . THR A 1 79 ? 66.614 16.807 6.861 1.00 52.95 118 THR A CA 1
ATOM 583 C C . THR A 1 79 ? 68.133 16.687 6.724 1.00 55.32 118 THR A C 1
ATOM 584 O O . THR A 1 79 ? 68.859 16.700 7.726 1.00 45.88 118 THR A O 1
ATOM 588 N N . ALA A 1 80 ? 68.606 16.567 5.485 1.00 45.32 119 ALA A N 1
ATOM 589 C CA . ALA A 1 80 ? 70.023 16.653 5.169 1.00 50.45 119 ALA A CA 1
ATOM 590 C C . ALA A 1 80 ? 70.359 18.052 4.665 1.00 53.07 119 ALA A C 1
ATOM 591 O O . ALA A 1 80 ? 69.621 18.630 3.859 1.00 50.97 119 ALA A O 1
ATOM 593 N N . VAL A 1 81 ? 71.478 18.594 5.136 1.00 50.30 120 VAL A N 1
ATOM 594 C CA . VAL A 1 81 ? 71.908 19.936 4.772 1.00 46.21 120 VAL A CA 1
ATOM 595 C C . VAL A 1 81 ? 73.344 19.891 4.253 1.00 55.15 120 VAL A C 1
ATOM 596 O O . VAL A 1 81 ? 74.238 19.347 4.915 1.00 54.06 120 VAL A O 1
ATOM 600 N N . THR A 1 82 ? 73.566 20.486 3.087 1.00 51.18 121 THR A N 1
ATOM 601 C CA . THR A 1 82 ? 74.899 20.632 2.531 1.00 48.03 121 THR A CA 1
ATOM 602 C C . THR A 1 82 ? 75.655 21.730 3.259 1.00 56.24 121 THR A C 1
ATOM 603 O O . THR A 1 82 ? 75.043 22.596 3.894 1.00 53.53 121 THR A O 1
ATOM 607 N N . PRO A 1 83 ? 76.990 21.748 3.140 1.00 60.42 122 PRO A N 1
ATOM 608 C CA . PRO A 1 83 ? 77.771 22.791 3.829 1.00 57.54 122 PRO A CA 1
ATOM 609 C C . PRO A 1 83 ? 77.486 24.197 3.349 1.00 53.94 122 PRO A C 1
ATOM 610 O O . PRO A 1 83 ? 77.746 25.138 4.106 1.00 55.99 122 PRO A O 1
ATOM 614 N N . ASP A 1 84 ? 76.950 24.383 2.135 1.00 42.05 123 ASP A N 1
ATOM 615 C CA . ASP A 1 84 ? 76.546 25.712 1.679 1.00 40.78 123 ASP A CA 1
ATOM 616 C C . ASP A 1 84 ? 75.074 26.016 1.938 1.00 63.57 123 ASP A C 1
ATOM 617 O O . ASP A 1 84 ? 74.614 27.104 1.584 1.00 71.41 123 ASP A O 1
ATOM 622 N N . GLY A 1 85 ? 74.327 25.097 2.540 1.00 56.41 124 GLY A N 1
ATOM 623 C CA . GLY A 1 85 ? 73.019 25.423 3.062 1.00 55.75 124 GLY A CA 1
ATOM 624 C C . GLY A 1 85 ? 71.813 24.968 2.270 1.00 60.34 124 GLY A C 1
ATOM 625 O O . GLY A 1 85 ? 70.717 25.478 2.520 1.00 69.56 124 GLY A O 1
ATOM 626 N N . ALA A 1 86 ? 71.972 24.041 1.331 1.00 53.28 125 ALA A N 1
ATOM 627 C CA . ALA A 1 86 ? 70.832 23.451 0.643 1.00 52.77 125 ALA A CA 1
ATOM 628 C C . ALA A 1 86 ? 70.313 22.271 1.460 1.00 49.45 125 ALA A C 1
ATOM 629 O O . ALA A 1 86 ? 71.090 21.568 2.119 1.00 49.59 125 ALA A O 1
ATOM 631 N N . THR A 1 87 ? 68.992 22.068 1.427 1.00 45.08 126 THR A N 1
ATOM 632 C CA . THR A 1 87 ? 68.339 21.032 2.222 1.00 48.72 126 THR A CA 1
ATOM 633 C C . THR A 1 87 ? 67.611 20.003 1.356 1.00 51.79 126 THR A C 1
ATOM 634 O O . THR A 1 87 ? 67.029 20.330 0.316 1.00 52.29 126 THR A O 1
ATOM 638 N N . VAL A 1 88 ? 67.642 18.755 1.815 1.00 45.95 127 VAL A N 1
ATOM 639 C CA . VAL A 1 88 ? 66.855 17.659 1.270 1.00 43.09 127 VAL A CA 1
ATOM 640 C C . VAL A 1 88 ? 66.050 17.079 2.425 1.00 51.23 127 VAL A C 1
ATOM 641 O O . VAL A 1 88 ? 66.634 16.632 3.420 1.00 52.41 127 VAL A O 1
ATOM 645 N N . GLU A 1 89 ? 64.717 17.114 2.310 1.00 52.52 128 GLU A N 1
ATOM 646 C CA . GLU A 1 89 ? 63.826 16.540 3.322 1.00 59.23 128 GLU A CA 1
ATOM 647 C C . GLU A 1 89 ? 63.534 15.104 2.938 1.00 55.73 128 GLU A C 1
ATOM 648 O O . GLU A 1 89 ? 62.918 14.847 1.901 1.00 59.76 128 GLU A O 1
ATOM 654 N N . VAL A 1 90 ? 63.945 14.164 3.769 1.00 50.62 129 VAL A N 1
ATOM 655 C CA . VAL A 1 90 ? 63.813 12.756 3.416 1.00 56.01 129 VAL A CA 1
ATOM 656 C C . VAL A 1 90 ? 62.884 12.091 4.419 1.00 49.85 129 VAL A C 1
ATOM 657 O O . VAL A 1 90 ? 62.937 12.380 5.621 1.00 41.40 129 VAL A O 1
ATOM 661 N N . THR A 1 91 ? 62.001 11.234 3.913 1.00 55.87 130 THR A N 1
ATOM 662 C CA . THR A 1 91 ? 61.195 10.364 4.752 1.00 54.44 130 THR A CA 1
ATOM 663 C C . THR A 1 91 ? 61.442 8.919 4.344 1.00 52.64 130 THR A C 1
ATOM 664 O O . THR A 1 91 ? 61.524 8.603 3.148 1.00 53.11 130 THR A O 1
ATOM 668 N N . VAL A 1 92 ? 61.591 8.056 5.346 1.00 48.17 131 VAL A N 1
ATOM 669 C CA . VAL A 1 92 ? 61.660 6.610 5.158 1.00 58.86 131 VAL A CA 1
ATOM 670 C C . VAL A 1 92 ? 60.395 5.991 5.749 1.00 59.44 131 VAL A C 1
ATOM 671 O O . VAL A 1 92 ? 60.123 6.149 6.948 1.00 56.16 131 VAL A O 1
ATOM 675 N N . ARG A 1 93 ? 59.634 5.281 4.911 1.00 57.70 132 ARG A N 1
ATOM 676 C CA . ARG A 1 93 ? 58.476 4.501 5.341 1.00 64.36 132 ARG A CA 1
ATOM 677 C C . ARG A 1 93 ? 58.892 3.049 5.487 1.00 65.24 132 ARG A C 1
ATOM 678 O O . ARG A 1 93 ? 59.518 2.488 4.578 1.00 64.12 132 ARG A O 1
ATOM 686 N N . VAL A 1 94 ? 58.570 2.452 6.635 1.00 51.69 133 VAL A N 1
ATOM 687 C CA . VAL A 1 94 ? 58.912 1.061 6.898 1.00 53.94 133 VAL A CA 1
ATOM 688 C C . VAL A 1 94 ? 57.775 0.201 6.379 1.00 66.48 133 VAL A C 1
ATOM 689 O O . VAL A 1 94 ? 56.625 0.345 6.820 1.00 57.36 133 VAL A O 1
ATOM 693 N N . ALA A 1 95 ? 58.097 -0.689 5.440 1.00 69.03 134 ALA A N 1
ATOM 694 C CA . ALA A 1 95 ? 57.086 -1.524 4.800 1.00 70.48 134 ALA A CA 1
ATOM 695 C C . ALA A 1 95 ? 56.661 -2.668 5.726 1.00 68.73 134 ALA A C 1
ATOM 696 O O . ALA A 1 95 ? 57.499 -3.320 6.365 1.00 62.25 134 ALA A O 1
ATOM 698 N N . ASP A 1 96 ? 55.350 -2.890 5.803 1.00 67.78 135 ASP A N 1
ATOM 699 C CA . ASP A 1 96 ? 54.769 -3.933 6.634 1.00 61.45 135 ASP A CA 1
ATOM 700 C C . ASP A 1 96 ? 54.918 -5.286 5.942 1.00 62.43 135 ASP A C 1
ATOM 701 O O . ASP A 1 96 ? 54.570 -5.432 4.766 1.00 59.40 135 ASP A O 1
ATOM 706 N N . ILE A 1 97 ? 55.465 -6.263 6.661 1.00 56.48 136 ILE A N 1
ATOM 707 C CA . ILE A 1 97 ? 55.352 -7.661 6.275 1.00 61.26 136 ILE A CA 1
ATOM 708 C C . ILE A 1 97 ? 54.365 -8.367 7.220 1.00 62.40 136 ILE A C 1
ATOM 709 O O . ILE A 1 97 ? 53.984 -7.856 8.279 1.00 47.23 136 ILE A O 1
ATOM 714 N N . ASN A 1 98 ? 53.932 -9.552 6.808 1.00 64.27 137 ASN A N 1
ATOM 715 C CA . ASN A 1 98 ? 52.920 -10.294 7.554 1.00 57.72 137 ASN A CA 1
ATOM 716 C C . ASN A 1 98 ? 53.560 -11.217 8.582 1.00 63.23 137 ASN A C 1
ATOM 717 O O . ASN A 1 98 ? 53.283 -12.416 8.644 1.00 66.67 137 ASN A O 1
ATOM 722 N N . ASP A 1 99 ? 54.432 -10.652 9.413 1.00 57.81 138 ASP A N 1
ATOM 723 C CA . ASP A 1 99 ? 55.079 -11.421 10.466 1.00 58.88 138 ASP A CA 1
ATOM 724 C C . ASP A 1 99 ? 54.195 -11.644 11.677 1.00 63.32 138 ASP A C 1
ATOM 725 O O . ASP A 1 99 ? 54.725 -11.839 12.777 1.00 77.77 138 ASP A O 1
ATOM 730 N N . HIS A 1 100 ? 52.874 -11.623 11.521 1.00 66.07 139 HIS A N 1
ATOM 731 C CA . HIS A 1 100 ? 51.962 -11.850 12.636 1.00 62.75 139 HIS A CA 1
ATOM 732 C C . HIS A 1 100 ? 50.752 -12.635 12.162 1.00 57.23 139 HIS A C 1
ATOM 733 O O . HIS A 1 100 ? 50.055 -12.215 11.235 1.00 55.70 139 HIS A O 1
ATOM 740 N N . ALA A 1 101 ? 50.527 -13.703 12.762 1.00 54.79 140 ALA A N 1
ATOM 741 C CA . ALA A 1 101 ? 49.302 -14.436 12.499 1.00 61.98 140 ALA A CA 1
ATOM 742 C C . ALA A 1 101 ? 48.197 -14.014 13.476 1.00 46.40 140 ALA A C 1
ATOM 743 O O . ALA A 1 101 ? 48.485 -13.537 14.581 1.00 50.99 140 ALA A O 1
ATOM 745 N N . PRO A 1 102 ? 46.918 -14.127 13.114 1.00 56.60 141 PRO A N 1
ATOM 746 C CA . PRO A 1 102 ? 45.862 -13.865 14.104 1.00 57.37 141 PRO A CA 1
ATOM 747 C C . PRO A 1 102 ? 45.998 -14.807 15.290 1.00 58.87 141 PRO A C 1
ATOM 748 O O . PRO A 1 102 ? 46.439 -15.950 15.143 1.00 69.39 141 PRO A O 1
ATOM 752 N N . ALA A 1 103 ? 45.654 -14.304 16.481 1.00 44.84 142 ALA A N 1
ATOM 753 C CA . ALA A 1 103 ? 45.867 -15.052 17.726 1.00 49.06 142 ALA A CA 1
ATOM 754 C C . ALA A 1 103 ? 44.763 -14.766 18.733 1.00 59.83 142 ALA A C 1
ATOM 755 O O . ALA A 1 103 ? 44.601 -13.620 19.162 1.00 65.66 142 ALA A O 1
ATOM 757 N N . PHE A 1 104 ? 44.013 -15.817 19.131 1.00 61.25 143 PHE A N 1
ATOM 758 C CA . PHE A 1 104 ? 43.003 -15.712 20.176 1.00 61.32 143 PHE A CA 1
ATOM 759 C C . PHE A 1 104 ? 43.669 -15.803 21.546 1.00 63.69 143 PHE A C 1
ATOM 760 O O . PHE A 1 104 ? 44.661 -16.516 21.709 1.00 64.37 143 PHE A O 1
ATOM 768 N N . PRO A 1 105 ? 43.121 -15.126 22.557 1.00 69.85 144 PRO A N 1
ATOM 769 C CA . PRO A 1 105 ? 43.697 -15.241 23.909 1.00 67.38 144 PRO A CA 1
ATOM 770 C C . PRO A 1 105 ? 43.577 -16.634 24.513 1.00 81.81 144 PRO A C 1
ATOM 771 O O . PRO A 1 105 ? 44.418 -17.004 25.343 1.00 85.04 144 PRO A O 1
ATOM 775 N N . GLN A 1 106 ? 42.552 -17.412 24.140 1.00 76.67 145 GLN A N 1
ATOM 776 C CA . GLN A 1 106 ? 42.405 -18.784 24.609 1.00 75.53 145 GLN A CA 1
ATOM 777 C C . GLN A 1 106 ? 42.114 -19.713 23.443 1.00 77.02 145 GLN A C 1
ATOM 778 O O . GLN A 1 106 ? 41.388 -19.350 22.514 1.00 91.12 145 GLN A O 1
ATOM 784 N N . ALA A 1 107 ? 42.667 -20.922 23.507 1.00 68.28 146 ALA A N 1
ATOM 785 C CA . ALA A 1 107 ? 42.256 -21.974 22.592 1.00 57.37 146 ALA A CA 1
ATOM 786 C C . ALA A 1 107 ? 40.891 -22.547 22.938 1.00 63.41 146 ALA A C 1
ATOM 787 O O . ALA A 1 107 ? 40.241 -23.116 22.053 1.00 55.68 146 ALA A O 1
ATOM 789 N N . ARG A 1 108 ? 40.459 -22.430 24.200 1.00 66.71 147 ARG A N 1
ATOM 790 C CA . ARG A 1 108 ? 39.175 -22.951 24.669 1.00 73.63 147 ARG A CA 1
ATOM 791 C C . ARG A 1 108 ? 38.471 -21.867 25.472 1.00 69.05 147 ARG A C 1
ATOM 792 O O . ARG A 1 108 ? 38.852 -21.588 26.616 1.00 75.01 147 ARG A O 1
ATOM 800 N N . ALA A 1 109 ? 37.452 -21.257 24.878 1.00 52.18 148 ALA A N 1
ATOM 801 C CA . ALA A 1 109 ? 36.625 -20.281 25.574 1.00 65.86 148 ALA A CA 1
ATOM 802 C C . ALA A 1 109 ? 35.292 -20.900 25.976 1.00 61.32 148 ALA A C 1
ATOM 803 O O . ALA A 1 109 ? 34.785 -21.817 25.325 1.00 54.04 148 ALA A O 1
ATOM 805 N N . ALA A 1 110 ? 34.735 -20.388 27.069 1.00 63.54 149 ALA A N 1
ATOM 806 C CA . ALA A 1 110 ? 33.524 -20.928 27.676 1.00 62.10 149 ALA A CA 1
ATOM 807 C C . ALA A 1 110 ? 32.553 -19.787 27.921 1.00 59.92 149 ALA A C 1
ATOM 808 O O . ALA A 1 110 ? 32.868 -18.851 28.666 1.00 65.43 149 ALA A O 1
ATOM 810 N N . LEU A 1 111 ? 31.376 -19.868 27.304 1.00 56.44 150 LEU A N 1
ATOM 811 C CA . LEU A 1 111 ? 30.346 -18.838 27.401 1.00 46.58 150 LEU A CA 1
ATOM 812 C C . LEU A 1 111 ? 29.079 -19.430 28.009 1.00 48.52 150 LEU A C 1
ATOM 813 O O . LEU A 1 111 ? 28.606 -20.483 27.568 1.00 52.24 150 LEU A O 1
ATOM 818 N N . GLN A 1 112 ? 28.543 -18.768 29.029 1.00 53.28 151 GLN A N 1
ATOM 819 C CA . GLN A 1 112 ? 27.324 -19.208 29.703 1.00 56.37 151 GLN A CA 1
ATOM 820 C C . GLN A 1 112 ? 26.176 -18.341 29.220 1.00 53.64 151 GLN A C 1
ATOM 821 O O . GLN A 1 112 ? 26.215 -17.120 29.382 1.00 54.91 151 GLN A O 1
ATOM 827 N N . VAL A 1 113 ? 25.165 -18.959 28.618 1.00 55.14 152 VAL A N 1
ATOM 828 C CA . VAL A 1 113 ? 24.016 -18.200 28.128 1.00 46.26 152 VAL A CA 1
ATOM 829 C C . VAL A 1 113 ? 22.728 -18.759 28.717 1.00 43.35 152 VAL A C 1
ATOM 830 O O . VAL A 1 113 ? 22.452 -19.956 28.585 1.00 53.96 152 VAL A O 1
ATOM 834 N N . PRO A 1 114 ? 21.918 -17.922 29.355 1.00 46.82 153 PRO A N 1
ATOM 835 C CA . PRO A 1 114 ? 20.684 -18.401 29.985 1.00 44.25 153 PRO A CA 1
ATOM 836 C C . PRO A 1 114 ? 19.745 -19.041 28.985 1.00 46.51 153 PRO A C 1
ATOM 837 O O . PRO A 1 114 ? 19.524 -18.518 27.892 1.00 43.10 153 PRO A O 1
ATOM 841 N N . GLU A 1 115 ? 19.151 -20.158 29.390 1.00 39.77 154 GLU A N 1
ATOM 842 C CA . GLU A 1 115 ? 18.159 -20.795 28.541 1.00 45.65 154 GLU A CA 1
ATOM 843 C C . GLU A 1 115 ? 17.002 -19.837 28.300 1.00 46.82 154 GLU A C 1
ATOM 844 O O . GLU A 1 115 ? 16.690 -18.998 29.139 1.00 52.17 154 GLU A O 1
ATOM 850 N N . HIS A 1 116 ? 16.397 -19.946 27.114 1.00 40.89 155 HIS A N 1
ATOM 851 C CA . HIS A 1 116 ? 15.311 -19.075 26.654 1.00 43.24 155 HIS A CA 1
ATOM 852 C C . HIS A 1 116 ? 15.728 -17.612 26.563 1.00 56.73 155 HIS A C 1
ATOM 853 O O . HIS A 1 116 ? 14.903 -16.720 26.752 1.00 60.84 155 HIS A O 1
ATOM 860 N N . THR A 1 117 ? 16.992 -17.342 26.236 1.00 68.76 156 THR A N 1
ATOM 861 C CA . THR A 1 117 ? 17.439 -15.961 26.070 1.00 61.98 156 THR A CA 1
ATOM 862 C C . THR A 1 117 ? 16.796 -15.349 24.824 1.00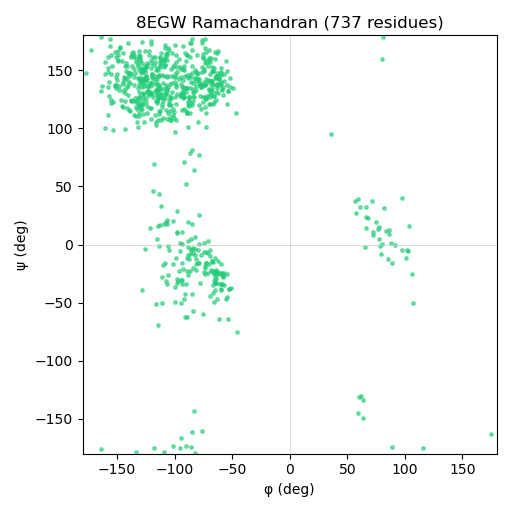 56.80 156 THR A C 1
ATOM 863 O O . THR A 1 117 ? 16.664 -16.008 23.789 1.00 54.01 156 THR A O 1
ATOM 867 N N . ALA A 1 118 ? 16.366 -14.091 24.946 1.00 44.54 157 ALA A N 1
ATOM 868 C CA . ALA A 1 118 ? 15.647 -13.405 23.877 1.00 54.39 157 ALA A CA 1
ATOM 869 C C . ALA A 1 118 ? 16.419 -13.423 22.558 1.00 56.53 157 ALA A C 1
ATOM 870 O O . ALA A 1 118 ? 17.632 -13.193 22.523 1.00 51.79 157 ALA A O 1
ATOM 872 N N . PHE A 1 119 ? 15.689 -13.678 21.468 1.00 47.45 158 PHE A N 1
ATOM 873 C CA . PHE A 1 119 ? 16.231 -13.581 20.118 1.00 58.94 158 PHE A CA 1
ATOM 874 C C . PHE A 1 119 ? 16.968 -12.260 19.914 1.00 67.80 158 PHE A C 1
ATOM 875 O O . PHE A 1 119 ? 16.483 -11.193 20.295 1.00 76.46 158 PHE A O 1
ATOM 883 N N . GLY A 1 120 ? 18.149 -12.341 19.305 1.00 65.78 159 GLY A N 1
ATOM 884 C CA . GLY A 1 120 ? 18.956 -11.179 18.996 1.00 48.37 159 GLY A CA 1
ATOM 885 C C . GLY A 1 120 ? 19.904 -10.744 20.090 1.00 51.16 159 GLY A C 1
ATOM 886 O O . GLY A 1 120 ? 20.601 -9.740 19.920 1.00 53.05 159 GLY A O 1
ATOM 887 N N . THR A 1 121 ? 19.950 -11.444 21.216 1.00 54.40 160 THR A N 1
ATOM 888 C CA . THR A 1 121 ? 20.929 -11.086 22.226 1.00 54.11 160 THR A CA 1
ATOM 889 C C . THR A 1 121 ? 22.332 -11.355 21.707 1.00 54.97 160 THR A C 1
ATOM 890 O O . THR A 1 121 ? 22.589 -12.376 21.062 1.00 53.72 160 THR A O 1
ATOM 894 N N . ARG A 1 122 ? 23.239 -10.425 21.993 1.00 59.96 161 ARG A N 1
ATOM 895 C CA . ARG A 1 122 ? 24.580 -10.410 21.425 1.00 51.76 161 ARG A CA 1
ATOM 896 C C . ARG A 1 122 ? 25.601 -10.613 22.532 1.00 55.65 161 ARG A C 1
ATOM 897 O O . ARG A 1 122 ? 25.512 -9.996 23.600 1.00 55.34 161 ARG A O 1
ATOM 905 N N . TYR A 1 123 ? 26.553 -11.496 22.273 1.00 56.40 162 TYR A N 1
ATOM 906 C CA . TYR A 1 123 ? 27.645 -11.776 23.195 1.00 54.67 162 TYR A CA 1
ATOM 907 C C . TYR A 1 123 ? 28.953 -11.474 22.482 1.00 65.29 162 TYR A C 1
ATOM 908 O O . TYR A 1 123 ? 29.332 -12.208 21.548 1.00 55.02 162 TYR A O 1
ATOM 917 N N . PRO A 1 124 ? 29.653 -10.400 22.839 1.00 75.84 163 PRO A N 1
ATOM 918 C CA . PRO A 1 124 ? 30.916 -10.092 22.157 1.00 71.77 163 PRO A CA 1
ATOM 919 C C . PRO A 1 124 ? 31.968 -11.129 22.513 1.00 55.36 163 PRO A C 1
ATOM 920 O O . PRO A 1 124 ? 32.136 -11.486 23.682 1.00 59.88 163 PRO A O 1
ATOM 924 N N . LEU A 1 125 ? 32.656 -11.625 21.489 1.00 53.56 164 LEU A N 1
ATOM 925 C CA . LEU A 1 125 ? 33.693 -12.633 21.638 1.00 62.62 164 LEU A CA 1
ATOM 926 C C . LEU A 1 125 ? 35.075 -11.991 21.586 1.00 68.69 164 LEU A C 1
ATOM 927 O O . LEU A 1 125 ? 35.262 -10.923 20.999 1.00 78.57 164 LEU A O 1
ATOM 932 N N . GLU A 1 126 ? 36.043 -12.649 22.216 1.00 66.57 165 GLU A N 1
ATOM 933 C CA . GLU A 1 126 ? 37.412 -12.151 22.192 1.00 72.64 165 GLU A CA 1
ATOM 934 C C . GLU A 1 126 ? 37.941 -12.133 20.762 1.00 67.00 165 GLU A C 1
ATOM 935 O O . GLU A 1 126 ? 37.832 -13.139 20.051 1.00 62.10 165 GLU A O 1
ATOM 941 N N . PRO A 1 127 ? 38.516 -11.030 20.304 1.00 67.25 166 PRO A N 1
ATOM 942 C CA . PRO A 1 127 ? 39.034 -10.992 18.937 1.00 65.95 166 PRO A CA 1
ATOM 943 C C . PRO A 1 127 ? 40.306 -11.809 18.801 1.00 60.58 166 PRO A C 1
ATOM 944 O O . PRO A 1 127 ? 40.966 -12.188 19.772 1.00 51.41 166 PRO A O 1
ATOM 948 N N . ALA A 1 128 ? 40.659 -12.070 17.557 1.00 53.59 167 ALA A N 1
ATOM 949 C CA . ALA A 1 128 ? 41.991 -12.575 17.259 1.00 61.94 167 ALA A CA 1
ATOM 950 C C . ALA A 1 128 ? 42.920 -11.375 17.021 1.00 67.25 167 ALA A C 1
ATOM 951 O O . ALA A 1 128 ? 42.742 -10.617 16.060 1.00 63.93 167 ALA A O 1
ATOM 953 N N . ARG A 1 129 ? 43.888 -11.185 17.920 1.00 65.72 168 ARG A N 1
ATOM 954 C CA . ARG A 1 129 ? 44.898 -10.140 17.770 1.00 65.88 168 ARG A CA 1
ATOM 955 C C . ARG A 1 129 ? 45.753 -10.380 16.523 1.00 64.66 168 ARG A C 1
ATOM 956 O O . ARG A 1 129 ? 46.069 -11.521 16.165 1.00 61.11 168 ARG A O 1
ATOM 964 N N . ASP A 1 130 ? 46.142 -9.292 15.861 1.00 56.85 169 ASP A N 1
ATOM 965 C CA . ASP A 1 130 ? 47.052 -9.359 14.715 1.00 59.98 169 ASP A CA 1
ATOM 966 C C . ASP A 1 130 ? 47.686 -7.983 14.595 1.00 62.34 169 ASP A C 1
ATOM 967 O O . ASP A 1 130 ? 46.999 -7.013 14.269 1.00 71.27 169 ASP A O 1
ATOM 972 N N . ALA A 1 131 ? 48.982 -7.896 14.876 1.00 72.65 170 ALA A N 1
ATOM 973 C CA . ALA A 1 131 ? 49.602 -6.585 14.995 1.00 72.80 170 ALA A CA 1
ATOM 974 C C . ALA A 1 131 ? 49.797 -5.905 13.650 1.00 64.64 170 ALA A C 1
ATOM 975 O O . ALA A 1 131 ? 49.957 -4.682 13.620 1.00 72.77 170 ALA A O 1
ATOM 977 N N . ASP A 1 132 ? 49.767 -6.657 12.549 1.00 51.01 171 ASP A N 1
ATOM 978 C CA . ASP A 1 132 ? 50.042 -6.109 11.228 1.00 56.89 171 ASP A CA 1
ATOM 979 C C . ASP A 1 132 ? 48.982 -5.088 10.814 1.00 65.67 171 ASP A C 1
ATOM 980 O O . ASP A 1 132 ? 47.894 -5.002 11.388 1.00 59.77 171 ASP A O 1
ATOM 985 N N . ALA A 1 133 ? 49.302 -4.327 9.772 1.00 72.83 172 ALA A N 1
ATOM 986 C CA . ALA A 1 133 ? 48.497 -3.188 9.359 1.00 69.67 172 ALA A CA 1
ATOM 987 C C . ALA A 1 133 ? 47.604 -3.534 8.173 1.00 70.46 172 ALA A C 1
ATOM 988 O O . ALA A 1 133 ? 47.997 -4.304 7.291 1.00 71.66 172 ALA A O 1
ATOM 990 N N . GLY A 1 134 ? 46.397 -2.961 8.167 1.00 68.39 173 GLY A N 1
ATOM 991 C CA . GLY A 1 134 ? 45.528 -3.042 6.998 1.00 54.88 173 GLY A CA 1
ATOM 992 C C . GLY A 1 134 ? 45.114 -4.465 6.698 1.00 64.41 173 GLY A C 1
ATOM 993 O O . GLY A 1 134 ? 44.715 -5.222 7.590 1.00 70.57 173 GLY A O 1
ATOM 994 N N . ARG A 1 135 ? 45.213 -4.845 5.422 1.00 65.26 174 ARG A N 1
ATOM 995 C CA . ARG A 1 135 ? 44.877 -6.206 5.014 1.00 73.38 174 ARG A CA 1
ATOM 996 C C . ARG A 1 135 ? 45.739 -7.256 5.706 1.00 72.78 174 ARG A C 1
ATOM 997 O O . ARG A 1 135 ? 45.378 -8.436 5.710 1.00 75.87 174 ARG A O 1
ATOM 1005 N N . LEU A 1 136 ? 46.869 -6.860 6.288 1.00 70.29 175 LEU A N 1
ATOM 1006 C CA . LEU A 1 136 ? 47.741 -7.833 6.919 1.00 62.16 175 LEU A CA 1
ATOM 1007 C C . LEU A 1 136 ? 47.268 -8.196 8.314 1.00 51.49 175 LEU A C 1
ATOM 1008 O O . LEU A 1 136 ? 47.691 -9.230 8.846 1.00 50.23 175 LEU A O 1
ATOM 1013 N N . GLY A 1 137 ? 46.389 -7.373 8.899 1.00 54.36 176 GLY A N 1
ATOM 1014 C CA . GLY A 1 137 ? 45.748 -7.683 10.158 1.00 51.42 176 GLY A CA 1
ATOM 1015 C C . GLY A 1 137 ? 44.497 -8.523 9.962 1.00 57.16 176 GLY A C 1
ATOM 1016 O O . GLY A 1 137 ? 44.168 -8.942 8.855 1.00 51.27 176 GLY A O 1
ATOM 1017 N N . THR A 1 138 ? 43.781 -8.750 11.068 1.00 60.48 177 THR A N 1
ATOM 1018 C CA . THR A 1 138 ? 42.662 -9.690 11.052 1.00 61.56 177 THR A CA 1
ATOM 1019 C C . THR A 1 138 ? 41.538 -9.178 10.162 1.00 51.61 177 THR A C 1
ATOM 1020 O O . THR A 1 138 ? 41.093 -8.044 10.297 1.00 57.00 177 THR A O 1
ATOM 1024 N N . GLN A 1 139 ? 41.082 -10.012 9.236 1.00 57.82 178 GLN A N 1
ATOM 1025 C CA . GLN A 1 139 ? 40.127 -9.565 8.235 1.00 60.83 178 GLN A CA 1
ATOM 1026 C C . GLN A 1 139 ? 38.715 -10.073 8.449 1.00 69.36 178 GLN A C 1
ATOM 1027 O O . GLN A 1 139 ? 37.767 -9.363 8.119 1.00 68.55 178 GLN A O 1
ATOM 1033 N N . GLY A 1 140 ? 38.549 -11.287 8.962 1.00 74.88 179 GLY A N 1
ATOM 1034 C CA . GLY A 1 140 ? 37.223 -11.860 9.059 1.00 68.93 179 GLY A CA 1
ATOM 1035 C C . GLY A 1 140 ? 37.176 -13.042 10.004 1.00 68.96 179 GLY A C 1
ATOM 1036 O O . GLY A 1 140 ? 38.187 -13.459 10.575 1.00 71.63 179 GLY A O 1
ATOM 1037 N N . TYR A 1 141 ? 35.966 -13.583 10.154 1.00 70.36 180 TYR A N 1
ATOM 1038 C CA . TYR A 1 141 ? 35.715 -14.713 11.032 1.00 57.42 180 TYR A CA 1
ATOM 1039 C C . TYR A 1 141 ? 34.773 -15.698 10.348 1.00 65.02 180 TYR A C 1
ATOM 1040 O O . TYR A 1 141 ? 34.084 -15.370 9.380 1.00 63.62 180 TYR A O 1
ATOM 1049 N N . ALA A 1 142 ? 34.767 -16.925 10.857 1.00 65.30 181 ALA A N 1
ATOM 1050 C CA . ALA A 1 142 ? 33.829 -17.944 10.414 1.00 56.43 181 ALA A CA 1
ATOM 1051 C C . ALA A 1 142 ? 33.530 -18.858 11.591 1.00 60.23 181 ALA A C 1
ATOM 1052 O O . ALA A 1 142 ? 34.441 -19.296 12.299 1.00 62.73 181 ALA A O 1
ATOM 1054 N N . LEU A 1 143 ? 32.251 -19.132 11.798 1.00 58.71 182 LEU A N 1
ATOM 1055 C CA . LEU A 1 143 ? 31.797 -19.953 12.906 1.00 55.69 182 LEU A CA 1
ATOM 1056 C C . LEU A 1 143 ? 31.229 -21.258 12.360 1.00 58.47 182 LEU A C 1
ATOM 1057 O O . LEU A 1 143 ? 30.468 -21.241 11.391 1.00 61.88 182 LEU A O 1
ATOM 1062 N N . SER A 1 144 ? 31.607 -22.383 12.978 1.00 56.65 183 SER A N 1
ATOM 1063 C CA . SER A 1 144 ? 31.140 -23.709 12.585 1.00 59.17 183 SER A CA 1
ATOM 1064 C C . SER A 1 144 ? 30.768 -24.524 13.826 1.00 60.71 183 SER A C 1
ATOM 1065 O O . SER A 1 144 ? 31.122 -24.179 14.959 1.00 59.57 183 SER A O 1
ATOM 1068 N N . GLY A 1 145 ? 30.060 -25.628 13.610 1.00 50.17 184 GLY A N 1
ATOM 1069 C CA . GLY A 1 145 ? 29.639 -26.491 14.696 1.00 56.15 184 GLY A CA 1
ATOM 1070 C C . GLY A 1 145 ? 28.126 -26.545 14.837 1.00 66.89 184 GLY A C 1
ATOM 1071 O O . GLY A 1 145 ? 27.372 -25.976 14.046 1.00 79.76 184 GLY A O 1
ATOM 1072 N N . ASP A 1 146 ? 27.695 -27.248 15.879 1.00 59.95 185 ASP A N 1
ATOM 1073 C CA . ASP A 1 146 ? 26.275 -27.534 16.054 1.00 69.66 185 ASP A CA 1
ATOM 1074 C C . ASP A 1 146 ? 25.538 -26.295 16.544 1.00 59.24 185 ASP A C 1
ATOM 1075 O O . ASP A 1 146 ? 25.928 -25.671 17.532 1.00 69.63 185 ASP A O 1
ATOM 1080 N N . GLY A 1 147 ? 24.481 -25.923 15.843 1.00 57.66 186 GLY A N 1
ATOM 1081 C CA . GLY A 1 147 ? 23.780 -24.701 16.148 1.00 59.88 186 GLY A CA 1
ATOM 1082 C C . GLY A 1 147 ? 24.317 -23.492 15.426 1.00 61.16 186 GLY A C 1
ATOM 1083 O O . GLY A 1 147 ? 23.626 -22.467 15.364 1.00 54.84 186 GLY A O 1
ATOM 1084 N N . ALA A 1 148 ? 25.521 -23.585 14.866 1.00 52.22 187 ALA A N 1
ATOM 1085 C CA . ALA A 1 148 ? 26.065 -22.489 14.088 1.00 54.07 187 ALA A CA 1
ATOM 1086 C C . ALA A 1 148 ? 25.228 -22.336 12.834 1.00 64.96 187 ALA A C 1
ATOM 1087 O O . ALA A 1 148 ? 25.099 -23.283 12.051 1.00 70.27 187 ALA A O 1
ATOM 1089 N N . GLY A 1 149 ? 24.645 -21.157 12.649 1.00 62.34 188 GLY A N 1
ATOM 1090 C CA . GLY A 1 149 ? 23.792 -20.930 11.503 1.00 59.30 188 GLY A CA 1
ATOM 1091 C C . GLY A 1 149 ? 22.321 -20.860 11.863 1.00 71.36 188 GLY A C 1
ATOM 1092 O O . GLY A 1 149 ? 21.639 -19.907 11.464 1.00 77.51 188 GLY A O 1
ATOM 1093 N N . GLU A 1 150 ? 21.816 -21.844 12.619 1.00 68.72 189 GLU A N 1
ATOM 1094 C CA . GLU A 1 150 ? 20.399 -21.864 12.988 1.00 63.28 189 GLU A CA 1
ATOM 1095 C C . GLU A 1 150 ? 20.155 -21.334 14.396 1.00 60.78 189 GLU A C 1
ATOM 1096 O O . GLU A 1 150 ? 19.271 -20.482 14.593 1.00 67.25 189 GLU A O 1
ATOM 1102 N N . THR A 1 151 ? 20.901 -21.815 15.394 1.00 60.97 190 THR A N 1
ATOM 1103 C CA . THR A 1 151 ? 20.693 -21.339 16.754 1.00 61.35 190 THR A CA 1
ATOM 1104 C C . THR A 1 151 ? 21.603 -20.185 17.145 1.00 61.32 190 THR A C 1
ATOM 1105 O O . THR A 1 151 ? 21.193 -19.323 17.930 1.00 53.88 190 THR A O 1
ATOM 1109 N N . PHE A 1 152 ? 22.831 -20.167 16.639 1.00 61.44 191 PHE A N 1
ATOM 1110 C CA . PHE A 1 152 ? 23.729 -19.036 16.798 1.00 54.55 191 PHE A CA 1
ATOM 1111 C C . PHE A 1 152 ? 24.245 -18.612 15.431 1.00 57.19 191 PHE A C 1
ATOM 1112 O O . PHE A 1 152 ? 24.509 -19.448 14.563 1.00 70.81 191 PHE A O 1
ATOM 1120 N N . ARG A 1 153 ? 24.385 -17.315 15.244 1.00 44.34 192 ARG A N 1
ATOM 1121 C CA . ARG A 1 153 ? 25.087 -16.782 14.095 1.00 48.96 192 ARG A CA 1
ATOM 1122 C C . ARG A 1 153 ? 26.186 -15.872 14.597 1.00 50.71 192 ARG A C 1
ATOM 1123 O O . ARG A 1 153 ? 26.102 -15.311 15.690 1.00 62.60 192 ARG A O 1
ATOM 1131 N N . LEU A 1 154 ? 27.230 -15.756 13.808 1.00 50.30 193 LEU A N 1
ATOM 1132 C CA . LEU A 1 154 ? 28.332 -14.882 14.141 1.00 52.35 193 LEU A CA 1
ATOM 1133 C C . LEU A 1 154 ? 28.195 -1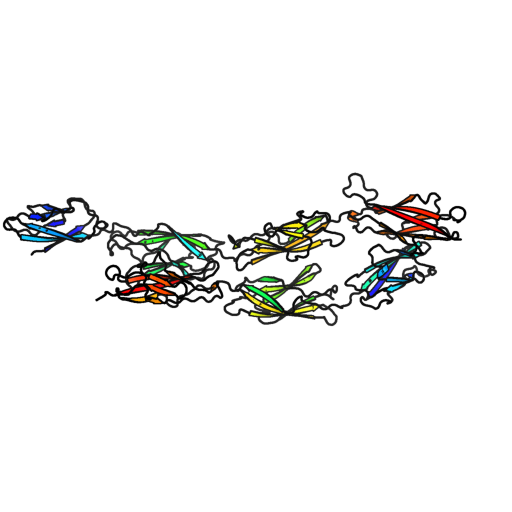3.625 13.306 1.00 57.45 193 LEU A C 1
ATOM 1134 O O . LEU A 1 154 ? 27.830 -13.685 12.130 1.00 67.34 193 LEU A O 1
ATOM 1139 N N . GLU A 1 155 ? 28.455 -12.487 13.928 1.00 54.21 194 GLU A N 1
ATOM 1140 C CA . GLU A 1 155 ? 28.434 -11.220 13.227 1.00 67.33 194 GLU A CA 1
ATOM 1141 C C . GLU A 1 155 ? 29.617 -10.390 13.696 1.00 68.76 194 GLU A C 1
ATOM 1142 O O . GLU A 1 155 ? 30.062 -10.494 14.842 1.00 61.73 194 GLU A O 1
ATOM 1148 N N . THR A 1 156 ? 30.153 -9.600 12.777 1.00 79.19 195 THR A N 1
ATOM 1149 C CA . THR A 1 156 ? 31.282 -8.736 13.060 1.00 83.21 195 THR A CA 1
ATOM 1150 C C . THR A 1 156 ? 30.882 -7.318 12.711 1.00 94.82 195 THR A C 1
ATOM 1151 O O . THR A 1 156 ? 30.320 -7.069 11.639 1.00 97.00 195 THR A O 1
ATOM 1155 N N . ARG A 1 157 ? 31.146 -6.399 13.626 1.00 103.78 196 ARG A N 1
ATOM 1156 C CA . ARG A 1 157 ? 31.037 -4.993 13.312 1.00 112.17 196 ARG A CA 1
ATOM 1157 C C . ARG A 1 157 ? 32.330 -4.309 13.726 1.00 117.45 196 ARG A C 1
ATOM 1158 O O . ARG A 1 157 ? 32.899 -4.628 14.777 1.00 111.53 196 ARG A O 1
ATOM 1166 N N . PRO A 1 158 ? 32.825 -3.383 12.911 1.00 124.01 197 PRO A N 1
ATOM 1167 C CA . PRO A 1 158 ? 34.140 -2.796 13.184 1.00 122.10 197 PRO A CA 1
ATOM 1168 C C . PRO A 1 158 ? 34.100 -1.929 14.431 1.00 114.63 197 PRO A C 1
ATOM 1169 O O . PRO A 1 158 ? 33.230 -1.070 14.579 1.00 120.61 197 PRO A O 1
ATOM 1173 N N . GLY A 1 159 ? 35.029 -2.187 15.346 1.00 111.67 198 GLY A N 1
ATOM 1174 C CA . GLY A 1 159 ? 35.283 -1.284 16.441 1.00 119.65 198 GLY A CA 1
ATOM 1175 C C . GLY A 1 159 ? 36.222 -0.180 15.994 1.00 131.40 198 GLY A C 1
ATOM 1176 O O . GLY A 1 159 ? 36.152 0.297 14.857 1.00 124.52 198 GLY A O 1
ATOM 1177 N N . PRO A 1 160 ? 37.121 0.249 16.876 1.00 143.77 199 PRO A N 1
ATOM 1178 C CA . PRO A 1 160 ? 38.144 1.224 16.469 1.00 148.79 199 PRO A CA 1
ATOM 1179 C C . PRO A 1 160 ? 39.119 0.648 15.445 1.00 148.56 199 PRO A C 1
ATOM 1180 O O . PRO A 1 160 ? 39.356 -0.562 15.383 1.00 149.50 199 PRO A O 1
ATOM 1184 N N . ASP A 1 161 ? 39.663 1.547 14.608 1.00 144.88 200 ASP A N 1
ATOM 1185 C CA . ASP A 1 161 ? 40.587 1.250 13.507 1.00 138.31 200 ASP A CA 1
ATOM 1186 C C . ASP A 1 161 ? 39.893 0.427 12.424 1.00 129.24 200 ASP A C 1
ATOM 1187 O O . ASP A 1 161 ? 40.484 0.159 11.379 1.00 130.91 200 ASP A O 1
ATOM 1192 N N . GLY A 1 162 ? 38.628 0.055 12.622 1.00 121.24 201 GLY A N 1
ATOM 1193 C CA . GLY A 1 162 ? 37.977 -0.860 11.708 1.00 113.33 201 GLY A CA 1
ATOM 1194 C C . GLY A 1 162 ? 38.316 -2.313 11.943 1.00 105.54 201 GLY A C 1
ATOM 1195 O O . GLY A 1 162 ? 37.837 -3.174 11.192 1.00 93.28 201 GLY A O 1
ATOM 1196 N N . THR A 1 163 ? 39.150 -2.607 12.950 1.00 104.80 202 THR A N 1
ATOM 1197 C CA . THR A 1 163 ? 39.358 -3.947 13.481 1.00 94.56 202 THR A CA 1
ATOM 1198 C C . THR A 1 163 ? 38.000 -4.600 13.702 1.00 87.82 202 THR A C 1
ATOM 1199 O O . THR A 1 163 ? 37.219 -4.134 14.541 1.00 78.13 202 THR A O 1
ATOM 1203 N N . PRO A 1 164 ? 37.661 -5.646 12.952 1.00 80.08 203 PRO A N 1
ATOM 1204 C CA . PRO A 1 164 ? 36.382 -6.321 13.185 1.00 75.55 203 PRO A CA 1
ATOM 1205 C C . PRO A 1 164 ? 36.429 -7.070 14.503 1.00 76.02 203 PRO A C 1
ATOM 1206 O O . PRO A 1 164 ? 37.408 -7.752 14.814 1.00 87.38 203 PRO A O 1
ATOM 1210 N N . VAL A 1 165 ? 35.385 -6.895 15.295 1.00 71.91 204 VAL A N 1
ATOM 1211 C CA . VAL A 1 165 ? 35.260 -7.626 16.546 1.00 78.81 204 VAL A CA 1
ATOM 1212 C C . VAL A 1 165 ? 34.061 -8.553 16.402 1.00 69.89 204 VAL A C 1
ATOM 1213 O O . VAL A 1 165 ? 33.020 -8.153 15.858 1.00 64.01 204 VAL A O 1
ATOM 1217 N N . PRO A 1 166 ? 34.173 -9.802 16.835 1.00 58.78 205 PRO A N 1
ATOM 1218 C CA . PRO A 1 166 ? 33.084 -10.757 16.621 1.00 50.69 205 PRO A CA 1
ATOM 1219 C C . PRO A 1 166 ? 32.114 -10.812 17.791 1.00 61.13 205 PRO A C 1
ATOM 1220 O O . PRO A 1 166 ? 32.491 -10.739 18.965 1.00 53.37 205 PRO A O 1
ATOM 1224 N N . GLU A 1 167 ? 30.836 -10.953 17.457 1.00 61.13 206 GLU A N 1
ATOM 1225 C CA . GLU A 1 167 ? 29.828 -11.231 18.464 1.00 58.72 206 GLU A CA 1
ATOM 1226 C C . GLU A 1 167 ? 28.994 -12.428 18.034 1.00 53.56 206 GLU A C 1
ATOM 1227 O O . GLU A 1 167 ? 28.675 -12.598 16.849 1.00 55.49 206 GLU A O 1
ATOM 1233 N N . LEU A 1 168 ? 28.666 -13.262 19.013 1.00 50.88 207 LEU A N 1
ATOM 1234 C CA . LEU A 1 168 ? 27.761 -14.387 18.836 1.00 54.67 207 LEU A CA 1
ATOM 1235 C C . LEU A 1 168 ? 26.334 -13.944 19.161 1.00 60.12 207 LEU A C 1
ATOM 1236 O O . LEU A 1 168 ? 26.075 -13.386 20.234 1.00 56.02 207 LEU A O 1
ATOM 1241 N N . VAL A 1 169 ? 25.418 -14.185 18.230 1.00 57.65 208 VAL A N 1
ATOM 1242 C CA . VAL A 1 169 ? 24.055 -13.682 18.298 1.00 52.13 208 VAL A CA 1
ATOM 1243 C C . VAL A 1 169 ? 23.095 -14.860 18.440 1.00 56.69 208 VAL A C 1
ATOM 1244 O O . VAL A 1 169 ? 23.117 -15.782 17.617 1.00 53.92 208 VAL A O 1
ATOM 1248 N N . VAL A 1 170 ? 22.244 -14.819 19.473 1.00 49.97 209 VAL A N 1
ATOM 1249 C CA . VAL A 1 170 ? 21.211 -15.834 19.681 1.00 47.02 209 VAL A CA 1
ATOM 1250 C C . VAL A 1 170 ? 20.145 -15.686 18.606 1.00 53.78 209 VAL A C 1
ATOM 1251 O O . VAL A 1 170 ? 19.487 -14.646 18.512 1.00 72.90 209 VAL A O 1
ATOM 1255 N N . THR A 1 171 ? 19.931 -16.735 17.821 1.00 53.27 210 THR A N 1
ATOM 1256 C CA . THR A 1 171 ? 18.966 -16.669 16.731 1.00 52.12 210 THR A CA 1
ATOM 1257 C C . THR A 1 171 ? 17.904 -17.766 16.777 1.00 57.75 210 THR A C 1
ATOM 1258 O O . THR A 1 171 ? 16.992 -17.762 15.945 1.00 62.57 210 THR A O 1
ATOM 1262 N N . GLY A 1 172 ? 17.989 -18.699 17.718 1.00 59.29 211 GLY A N 1
ATOM 1263 C CA . GLY A 1 172 ? 16.971 -19.713 17.891 1.00 59.02 211 GLY A CA 1
ATOM 1264 C C . GLY A 1 172 ? 16.611 -19.847 19.359 1.00 60.16 211 GLY A C 1
ATOM 1265 O O . GLY A 1 172 ? 17.149 -19.144 20.214 1.00 67.71 211 GLY A O 1
ATOM 1266 N N . GLU A 1 173 ? 15.701 -20.770 19.635 1.00 57.34 212 GLU A N 1
ATOM 1267 C CA . GLU A 1 173 ? 15.329 -20.997 21.021 1.00 59.24 212 GLU A CA 1
ATOM 1268 C C . GLU A 1 173 ? 16.341 -21.906 21.703 1.00 61.88 212 GLU A C 1
ATOM 1269 O O . GLU A 1 173 ? 16.858 -22.855 21.101 1.00 57.42 212 GLU A O 1
ATOM 1275 N N . LEU A 1 174 ? 16.640 -21.579 22.959 1.00 58.71 213 LEU A N 1
ATOM 1276 C CA . LEU A 1 174 ? 17.509 -22.354 23.830 1.00 47.64 213 LEU A CA 1
ATOM 1277 C C . LEU A 1 174 ? 16.700 -22.886 25.006 1.00 55.03 213 LEU A C 1
ATOM 1278 O O . LEU A 1 174 ? 16.027 -22.119 25.710 1.00 51.36 213 LEU A O 1
ATOM 1283 N N . ASP A 1 175 ? 16.810 -24.190 25.242 1.00 54.47 214 ASP A N 1
ATOM 1284 C CA . ASP A 1 175 ? 16.107 -24.867 26.323 1.00 50.15 214 ASP A CA 1
ATOM 1285 C C . ASP A 1 175 ? 17.089 -25.806 27.020 1.00 45.94 214 ASP A C 1
ATOM 1286 O O . ASP A 1 175 ? 17.499 -26.811 26.438 1.00 43.36 214 ASP A O 1
ATOM 1291 N N . ARG A 1 176 ? 17.453 -25.488 28.268 1.00 49.06 215 ARG A N 1
ATOM 1292 C CA . ARG A 1 176 ? 18.417 -26.312 28.990 1.00 51.01 215 ARG A CA 1
ATOM 1293 C C . ARG A 1 176 ? 17.875 -27.705 29.282 1.00 60.53 215 ARG A C 1
ATOM 1294 O O . ARG A 1 176 ? 18.654 -28.647 29.460 1.00 65.46 215 ARG A O 1
ATOM 1302 N N . GLU A 1 177 ? 16.555 -27.854 29.354 1.00 51.82 216 GLU A N 1
ATOM 1303 C CA . GLU A 1 177 ? 15.948 -29.164 29.545 1.00 50.21 216 GLU A CA 1
ATOM 1304 C C . GLU A 1 177 ? 15.813 -29.946 28.243 1.00 53.79 216 GLU A C 1
ATOM 1305 O O . GLU A 1 177 ? 15.182 -31.007 28.231 1.00 68.04 216 GLU A O 1
ATOM 1311 N N . ASN A 1 178 ? 16.359 -29.441 27.143 1.00 53.36 217 ASN A N 1
ATOM 1312 C CA . ASN A 1 178 ? 16.503 -30.229 25.925 1.00 59.93 217 ASN A CA 1
ATOM 1313 C C . ASN A 1 178 ? 17.986 -30.436 25.639 1.00 52.34 217 ASN A C 1
ATOM 1314 O O . ASN A 1 178 ? 18.479 -31.557 25.744 1.00 57.11 217 ASN A O 1
ATOM 1319 N N . ARG A 1 179 ? 18.708 -29.384 25.275 1.00 44.02 218 ARG A N 1
ATOM 1320 C CA . ARG A 1 179 ? 20.132 -29.465 24.990 1.00 48.60 218 ARG A CA 1
ATOM 1321 C C . ARG A 1 179 ? 20.818 -28.360 25.775 1.00 50.87 218 ARG A C 1
ATOM 1322 O O . ARG A 1 179 ? 20.491 -27.181 25.606 1.00 48.44 218 ARG A O 1
ATOM 1330 N N . SER A 1 180 ? 21.735 -28.739 26.662 1.00 44.42 219 SER A N 1
ATOM 1331 C CA . SER A 1 180 ? 22.368 -27.778 27.551 1.00 41.87 219 SER A CA 1
ATOM 1332 C C . SER A 1 180 ? 23.811 -27.430 27.189 1.00 48.83 219 SER A C 1
ATOM 1333 O O . SER A 1 180 ? 24.410 -26.614 27.894 1.00 55.05 219 SER A O 1
ATOM 1336 N N . HIS A 1 181 ? 24.397 -28.019 26.138 1.00 57.53 220 HIS A N 1
ATOM 1337 C CA . HIS A 1 181 ? 25.805 -27.773 25.809 1.00 58.08 220 HIS A CA 1
ATOM 1338 C C . HIS A 1 181 ? 25.983 -27.678 24.306 1.00 48.12 220 HIS A C 1
ATOM 1339 O O . HIS A 1 181 ? 25.551 -28.565 23.571 1.00 51.12 220 HIS A O 1
ATOM 1346 N N . TYR A 1 182 ? 26.635 -26.616 23.853 1.00 55.29 221 TYR A N 1
ATOM 1347 C CA . TYR A 1 182 ? 26.929 -26.417 22.442 1.00 51.85 221 TYR A CA 1
ATOM 1348 C C . TYR A 1 182 ? 28.434 -26.287 22.245 1.00 54.12 221 TYR A C 1
ATOM 1349 O O . TYR A 1 182 ? 29.088 -25.488 22.928 1.00 53.55 221 TYR A O 1
ATOM 1358 N N . MET A 1 183 ? 28.980 -27.068 21.308 1.00 52.46 222 MET A N 1
ATOM 1359 C CA . MET A 1 183 ? 30.407 -27.054 20.990 1.00 53.24 222 MET A CA 1
ATOM 1360 C C . MET A 1 183 ? 30.593 -26.304 19.680 1.00 54.72 222 MET A C 1
ATOM 1361 O O . MET A 1 183 ? 30.253 -26.823 18.614 1.00 53.14 222 MET A O 1
ATOM 1366 N N . LEU A 1 184 ? 31.130 -25.092 19.747 1.00 52.64 223 LEU A N 1
ATOM 1367 C CA . LEU A 1 184 ? 31.319 -24.297 18.541 1.00 55.38 223 LEU A CA 1
ATOM 1368 C C . LEU A 1 184 ? 32.801 -24.110 18.233 1.00 55.16 223 LEU A C 1
ATOM 1369 O O . LEU A 1 184 ? 33.660 -24.197 19.118 1.00 52.79 223 LEU A O 1
ATOM 1374 N N . GLN A 1 185 ? 33.095 -23.888 16.958 1.00 50.77 224 GLN A N 1
ATOM 1375 C CA . GLN A 1 185 ? 34.439 -23.588 16.501 1.00 57.67 224 GLN A CA 1
ATOM 1376 C C . GLN A 1 185 ? 34.423 -22.228 15.820 1.00 51.42 224 GLN A C 1
ATOM 1377 O O . GLN A 1 185 ? 33.568 -21.955 14.967 1.00 55.46 224 GLN A O 1
ATOM 1383 N N . LEU A 1 186 ? 35.344 -21.363 16.212 1.00 52.20 225 LEU A N 1
ATOM 1384 C CA . LEU A 1 186 ? 35.479 -20.061 15.577 1.00 56.33 225 LEU A CA 1
ATOM 1385 C C . LEU A 1 186 ? 36.837 -19.987 14.897 1.00 57.65 225 LEU A C 1
ATOM 1386 O O . LEU A 1 186 ? 37.858 -20.367 15.479 1.00 58.20 225 LEU A O 1
ATOM 1391 N N . GLU A 1 187 ? 36.835 -19.531 13.656 1.00 49.51 226 GLU A N 1
ATOM 1392 C CA . GLU A 1 187 ? 38.031 -19.416 12.843 1.00 52.64 226 GLU A CA 1
ATOM 1393 C C . GLU A 1 187 ? 38.291 -17.937 12.562 1.00 67.19 226 GLU A C 1
ATOM 1394 O O . GLU A 1 187 ? 37.360 -17.120 12.547 1.00 68.30 226 GLU A O 1
ATOM 1400 N N . ALA A 1 188 ? 39.563 -17.576 12.394 1.00 55.46 227 ALA A N 1
ATOM 1401 C CA . ALA A 1 188 ? 39.900 -16.210 12.011 1.00 59.20 227 ALA A CA 1
ATOM 1402 C C . ALA A 1 188 ? 40.995 -16.234 10.955 1.00 55.18 227 ALA A C 1
ATOM 1403 O O . ALA A 1 188 ? 41.694 -17.232 10.778 1.00 63.81 227 ALA A O 1
ATOM 1405 N N . TYR A 1 189 ? 41.148 -15.116 10.251 1.00 57.33 228 TYR A N 1
ATOM 1406 C CA . TYR A 1 189 ? 42.153 -15.055 9.202 1.00 61.26 228 TYR A CA 1
ATOM 1407 C C . TYR A 1 189 ? 42.476 -13.605 8.886 1.00 60.78 228 TYR A C 1
ATOM 1408 O O . TYR A 1 189 ? 41.598 -12.736 8.943 1.00 49.10 228 TYR A O 1
ATOM 1417 N N . ASP A 1 190 ? 43.743 -13.362 8.524 1.00 56.79 229 ASP A N 1
ATOM 1418 C CA . ASP A 1 190 ? 44.167 -12.065 8.021 1.00 57.85 229 ASP A CA 1
ATOM 1419 C C . ASP A 1 190 ? 44.118 -12.088 6.494 1.00 65.36 229 ASP A C 1
ATOM 1420 O O . ASP A 1 190 ? 43.543 -12.997 5.886 1.00 64.93 229 ASP A O 1
ATOM 1425 N N . GLY A 1 191 ? 44.728 -11.090 5.855 1.00 66.23 230 GLY A N 1
ATOM 1426 C CA . GLY A 1 191 ? 44.673 -11.028 4.408 1.00 64.09 230 GLY A CA 1
ATOM 1427 C C . GLY A 1 191 ? 46.011 -11.107 3.695 1.00 67.76 230 GLY A C 1
ATOM 1428 O O . GLY A 1 191 ? 46.254 -10.324 2.777 1.00 68.71 230 GLY A O 1
ATOM 1429 N N . GLY A 1 192 ? 46.881 -12.037 4.087 1.00 68.83 231 GLY A N 1
ATOM 1430 C CA . GLY A 1 192 ? 48.117 -12.270 3.370 1.00 77.23 231 GLY A CA 1
ATOM 1431 C C . GLY A 1 192 ? 47.859 -12.996 2.059 1.00 91.61 231 GLY A C 1
ATOM 1432 O O . GLY A 1 192 ? 46.730 -13.360 1.726 1.00 81.33 231 GLY A O 1
ATOM 1433 N N . SER A 1 193 ? 48.940 -13.207 1.291 1.00 104.54 232 SER A N 1
ATOM 1434 C CA . SER A 1 193 ? 48.791 -13.897 0.009 1.00 118.07 232 SER A CA 1
ATOM 1435 C C . SER A 1 193 ? 48.298 -15.328 0.193 1.00 125.38 232 SER A C 1
ATOM 1436 O O . SER A 1 193 ? 47.365 -15.734 -0.523 1.00 129.45 232 SER A O 1
ATOM 1439 N N . PRO A 1 194 ? 48.854 -16.134 1.094 1.00 119.37 233 PRO A N 1
ATOM 1440 C CA . PRO A 1 194 ? 48.035 -17.120 1.774 1.00 107.45 233 PRO A CA 1
ATOM 1441 C C . PRO A 1 194 ? 47.753 -16.647 3.187 1.00 95.44 233 PRO A C 1
ATOM 1442 O O . PRO A 1 194 ? 48.689 -16.492 3.987 1.00 95.68 233 PRO A O 1
ATOM 1446 N N . PRO A 1 195 ? 46.493 -16.362 3.522 1.00 78.91 234 PRO A N 1
ATOM 1447 C CA . PRO A 1 195 ? 46.194 -15.843 4.862 1.00 65.90 234 PRO A CA 1
ATOM 1448 C C . PRO A 1 195 ? 46.787 -16.731 5.950 1.00 61.39 234 PRO A C 1
ATOM 1449 O O . PRO A 1 195 ? 46.875 -17.952 5.808 1.00 57.53 234 PRO A O 1
ATOM 1453 N N . ARG A 1 196 ? 47.250 -16.096 7.019 1.00 56.17 235 ARG A N 1
ATOM 1454 C CA . ARG A 1 196 ? 47.554 -16.796 8.256 1.00 58.77 235 ARG A CA 1
ATOM 1455 C C . ARG A 1 196 ? 46.287 -16.838 9.113 1.00 68.12 235 ARG A C 1
ATOM 1456 O O . ARG A 1 196 ? 45.491 -15.888 9.104 1.00 65.33 235 ARG A O 1
ATOM 1464 N N . ARG A 1 197 ? 46.083 -17.955 9.827 1.00 71.13 236 ARG A N 1
ATOM 1465 C CA . ARG A 1 197 ? 44.784 -18.264 10.429 1.00 67.64 236 ARG A CA 1
ATOM 1466 C C . ARG A 1 197 ? 44.913 -18.727 11.879 1.00 62.20 236 ARG A C 1
ATOM 1467 O O . ARG A 1 197 ? 45.955 -19.226 12.306 1.00 58.73 236 ARG A O 1
ATOM 1475 N N . ALA A 1 198 ? 43.817 -18.566 12.631 1.00 56.59 237 ALA A N 1
ATOM 1476 C CA . ALA A 1 198 ? 43.707 -19.043 14.008 1.00 60.05 237 ALA A CA 1
ATOM 1477 C C . ALA A 1 198 ? 42.360 -19.729 14.215 1.00 55.67 237 ALA A C 1
ATOM 1478 O O . ALA A 1 198 ? 41.371 -19.408 13.558 1.00 49.31 237 ALA A O 1
ATOM 1480 N N . GLN A 1 199 ? 42.336 -20.685 15.133 1.00 67.37 238 GLN A N 1
ATOM 1481 C CA . GLN A 1 199 ? 41.143 -21.443 15.474 1.00 58.70 238 GLN A CA 1
ATOM 1482 C C . GLN A 1 199 ? 40.980 -21.357 16.977 1.00 59.38 238 GLN A C 1
ATOM 1483 O O . GLN A 1 199 ? 41.972 -21.308 17.703 1.00 54.47 238 GLN A O 1
ATOM 1489 N N . ALA A 1 200 ? 39.736 -21.275 17.439 1.00 52.49 239 ALA A N 1
ATOM 1490 C CA . ALA A 1 200 ? 39.436 -21.405 18.856 1.00 52.31 239 ALA A CA 1
ATOM 1491 C C . ALA A 1 200 ? 38.136 -22.178 19.027 1.00 53.48 239 ALA A C 1
ATOM 1492 O O . ALA A 1 200 ? 37.200 -22.040 18.236 1.00 53.24 239 ALA A O 1
ATOM 1494 N N . LEU A 1 201 ? 38.095 -22.998 20.062 1.00 56.02 240 LEU A N 1
ATOM 1495 C CA . LEU A 1 201 ? 36.898 -23.731 20.423 1.00 61.36 240 LEU A CA 1
ATOM 1496 C C . LEU A 1 201 ? 36.120 -22.941 21.461 1.00 58.16 240 LEU A C 1
ATOM 1497 O O . LEU A 1 201 ? 36.699 -22.410 22.415 1.00 68.38 240 LEU A O 1
ATOM 1502 N N . LEU A 1 202 ? 34.804 -22.869 21.264 1.00 55.06 241 LEU A N 1
ATOM 1503 C CA . LEU A 1 202 ? 33.895 -22.115 22.121 1.00 58.56 241 LEU A CA 1
ATOM 1504 C C . LEU A 1 202 ? 32.863 -23.079 22.686 1.00 62.83 241 LEU A C 1
ATOM 1505 O O . LEU A 1 202 ? 32.106 -23.706 21.932 1.00 56.44 241 LEU A O 1
ATOM 1510 N N . ASP A 1 203 ? 32.869 -23.218 24.003 1.00 54.64 242 ASP A N 1
ATOM 1511 C CA . ASP A 1 203 ? 31.959 -24.086 24.723 1.00 55.46 242 ASP A CA 1
ATOM 1512 C C . ASP A 1 203 ? 30.860 -23.200 25.300 1.00 54.38 242 ASP A C 1
ATOM 1513 O O . ASP A 1 203 ? 31.108 -22.394 26.203 1.00 51.29 242 ASP A O 1
ATOM 1518 N N . VAL A 1 204 ? 29.661 -23.308 24.746 1.00 45.70 243 VAL A N 1
ATOM 1519 C CA . VAL A 1 204 ? 28.504 -22.585 25.268 1.00 57.84 243 VAL A CA 1
ATOM 1520 C C . VAL A 1 204 ? 27.680 -23.535 26.122 1.00 48.44 243 VAL A C 1
ATOM 1521 O O . VAL A 1 204 ? 27.339 -24.640 25.677 1.00 46.70 243 VAL A O 1
ATOM 1525 N N . THR A 1 205 ? 27.391 -23.126 27.358 1.00 55.19 244 THR A N 1
ATOM 1526 C CA . THR A 1 205 ? 26.579 -23.916 28.279 1.00 61.23 244 THR A CA 1
ATOM 1527 C C . THR A 1 205 ? 25.387 -23.085 28.742 1.00 53.44 244 THR A C 1
ATOM 1528 O O . THR A 1 205 ? 25.539 -21.906 29.086 1.00 48.49 244 THR A O 1
ATOM 1532 N N . LEU A 1 206 ? 24.205 -23.702 28.752 1.00 46.53 245 LEU A N 1
ATOM 1533 C CA . LEU A 1 206 ? 22.977 -22.989 29.092 1.00 46.06 245 LEU A CA 1
ATOM 1534 C C . LEU A 1 206 ? 22.802 -22.909 30.600 1.00 42.72 245 LEU A C 1
ATOM 1535 O O . LEU A 1 206 ? 22.828 -23.930 31.291 1.00 40.48 245 LEU A O 1
ATOM 1540 N N . LEU A 1 207 ? 22.594 -21.698 31.108 1.00 42.34 246 LEU A N 1
ATOM 1541 C CA . LEU A 1 207 ? 22.206 -21.536 32.499 1.00 44.85 246 LEU A CA 1
ATOM 1542 C C . LEU A 1 207 ? 20.725 -21.847 32.670 1.00 52.10 246 LEU A C 1
ATOM 1543 O O . LEU A 1 207 ? 19.889 -21.467 31.847 1.00 52.10 246 LEU A O 1
ATOM 1548 N N . ASP A 1 208 ? 20.423 -22.564 33.740 1.00 37.73 247 ASP A N 1
ATOM 1549 C CA . ASP A 1 208 ? 19.060 -22.943 34.089 1.00 36.30 247 ASP A CA 1
ATOM 1550 C C . ASP A 1 208 ? 18.280 -21.746 34.626 1.00 46.39 247 ASP A C 1
ATOM 1551 O O . ASP A 1 208 ? 18.726 -21.066 35.558 1.00 55.71 247 ASP A O 1
ATOM 1556 N N . ILE A 1 209 ? 17.114 -21.488 34.040 1.00 40.65 248 ILE A N 1
ATOM 1557 C CA . ILE A 1 209 ? 16.132 -20.595 34.645 1.00 57.07 248 ILE A CA 1
ATOM 1558 C C . ILE A 1 209 ? 14.980 -21.429 35.185 1.00 49.05 248 ILE A C 1
ATOM 1559 O O . ILE A 1 209 ? 14.787 -22.590 34.808 1.00 38.32 248 ILE A O 1
ATOM 1564 N N . ASN A 1 210 ? 14.191 -20.809 36.066 1.00 36.16 249 ASN A N 1
ATOM 1565 C CA . ASN A 1 210 ? 13.182 -21.524 36.857 1.00 42.41 249 ASN A CA 1
ATOM 1566 C C . ASN A 1 210 ? 11.837 -21.510 36.138 1.00 43.49 249 ASN A C 1
ATOM 1567 O O . ASN A 1 210 ? 10.887 -20.843 36.541 1.00 58.57 249 ASN A O 1
ATOM 1572 N N . ASP A 1 211 ? 11.778 -22.278 35.052 1.00 39.41 250 ASP A N 1
ATOM 1573 C CA . ASP A 1 211 ? 10.630 -22.303 34.148 1.00 44.68 250 ASP A CA 1
ATOM 1574 C C . ASP A 1 211 ? 9.793 -23.577 34.270 1.00 44.05 250 ASP A C 1
ATOM 1575 O O . ASP A 1 211 ? 9.059 -23.918 33.343 1.00 59.92 250 ASP A O 1
ATOM 1580 N N . HIS A 1 212 ? 9.886 -24.279 35.390 1.00 44.34 251 HIS A N 1
ATOM 1581 C CA . HIS A 1 212 ? 9.017 -25.401 35.691 1.00 45.40 251 HIS A CA 1
ATOM 1582 C C . HIS A 1 212 ? 8.567 -25.280 37.125 1.00 45.94 251 HIS A C 1
ATOM 1583 O O . HIS A 1 212 ? 9.344 -24.865 37.989 1.00 46.65 251 HIS A O 1
ATOM 1590 N N . ALA A 1 213 ? 7.348 -25.657 37.377 1.00 41.59 252 ALA A N 1
ATOM 1591 C CA . ALA A 1 213 ? 6.929 -25.679 38.769 1.00 43.35 252 ALA A CA 1
ATOM 1592 C C . ALA A 1 213 ? 6.794 -27.121 39.256 1.00 45.56 252 ALA A C 1
ATOM 1593 O O . ALA A 1 213 ? 6.565 -28.026 38.444 1.00 51.75 252 ALA A O 1
ATOM 1595 N N . PRO A 1 214 ? 6.933 -27.375 40.567 1.00 40.14 253 PRO A N 1
ATOM 1596 C CA . PRO A 1 214 ? 6.709 -28.740 41.075 1.00 48.08 253 PRO A CA 1
ATOM 1597 C C . PRO A 1 214 ? 5.295 -29.204 40.770 1.00 42.99 253 PRO A C 1
ATOM 1598 O O . PRO A 1 214 ? 4.342 -28.435 40.872 1.00 49.24 253 PRO A O 1
ATOM 1602 N N . ALA A 1 215 ? 5.169 -30.470 40.381 1.00 43.09 254 ALA A N 1
ATOM 1603 C CA . ALA A 1 215 ? 3.881 -31.087 40.076 1.00 51.03 254 ALA A CA 1
ATOM 1604 C C . ALA A 1 215 ? 3.754 -32.397 40.837 1.00 54.26 254 ALA A C 1
ATOM 1605 O O . ALA A 1 215 ? 4.653 -33.242 40.773 1.00 54.98 254 ALA A O 1
ATOM 1607 N N . PHE A 1 216 ? 2.648 -32.561 41.557 1.00 47.01 255 PHE A N 1
ATOM 1608 C CA . PHE A 1 216 ? 2.410 -33.812 42.251 1.00 35.42 255 PHE A CA 1
ATOM 1609 C C . PHE A 1 216 ? 2.022 -34.890 41.245 1.00 41.44 255 PHE A C 1
ATOM 1610 O O . PHE A 1 216 ? 1.556 -34.602 40.140 1.00 41.52 255 PHE A O 1
ATOM 1618 N N . ASN A 1 217 ? 2.250 -36.149 41.621 1.00 44.37 256 ASN A N 1
ATOM 1619 C CA . ASN A 1 217 ? 1.923 -37.241 40.714 1.00 54.42 256 ASN A CA 1
ATOM 1620 C C . ASN A 1 217 ? 0.495 -37.740 40.862 1.00 56.80 256 ASN A C 1
ATOM 1621 O O . ASN A 1 217 ? 0.049 -38.530 40.024 1.00 60.91 256 ASN A O 1
ATOM 1626 N N . GLN A 1 218 ? -0.235 -37.286 41.879 1.00 53.43 257 GLN A N 1
ATOM 1627 C CA . GLN A 1 218 ? -1.690 -37.401 41.912 1.00 61.01 257 GLN A CA 1
ATOM 1628 C C . GLN A 1 218 ? -2.281 -36.035 42.222 1.00 57.88 257 GLN A C 1
ATOM 1629 O O . GLN A 1 218 ? -1.672 -35.236 42.939 1.00 57.20 257 GLN A O 1
ATOM 1635 N N . SER A 1 219 ? -3.466 -35.758 41.667 1.00 54.00 258 SER A N 1
ATOM 1636 C CA . SER A 1 219 ? -4.124 -34.490 41.992 1.00 50.27 258 SER A CA 1
ATOM 1637 C C . SER A 1 219 ? -4.783 -34.543 43.366 1.00 39.59 258 SER A C 1
ATOM 1638 O O . SER A 1 219 ? -4.796 -33.539 44.083 1.00 52.83 258 SER A O 1
ATOM 1641 N N . ARG A 1 220 ? -5.284 -35.712 43.764 1.00 45.26 259 ARG A N 1
ATOM 1642 C CA . ARG A 1 220 ? -5.805 -35.965 45.097 1.00 43.20 259 ARG A CA 1
ATOM 1643 C C . ARG A 1 220 ? -5.194 -37.253 45.627 1.00 34.81 259 ARG A C 1
ATOM 1644 O O . ARG A 1 220 ? -5.132 -38.245 44.901 1.00 47.97 259 ARG A O 1
ATOM 1652 N N . TYR A 1 221 ? -4.787 -37.252 46.899 1.00 32.38 260 TYR A N 1
ATOM 1653 C CA . TYR A 1 221 ? -4.393 -38.464 47.607 1.00 33.12 260 TYR A CA 1
ATOM 1654 C C . TYR A 1 221 ? -5.389 -38.784 48.723 1.00 42.06 260 TYR A C 1
ATOM 1655 O O . TYR A 1 221 ? -6.006 -37.884 49.297 1.00 51.25 260 TYR A O 1
ATOM 1664 N N . HIS A 1 222 ? -5.502 -40.075 49.064 1.00 45.98 261 HIS A N 1
ATOM 1665 C CA . HIS A 1 222 ? -6.422 -40.566 50.082 1.00 44.24 261 HIS A CA 1
ATOM 1666 C C . HIS A 1 222 ? -5.677 -41.436 51.082 1.00 50.37 261 HIS A C 1
ATOM 1667 O O . HIS A 1 222 ? -4.884 -42.292 50.700 1.00 53.98 261 HIS A O 1
ATOM 1674 N N . ALA A 1 223 ? -5.949 -41.242 52.359 1.00 50.09 262 ALA A N 1
ATOM 1675 C CA . ALA A 1 223 ? -5.490 -42.174 53.367 1.00 47.53 262 ALA A CA 1
ATOM 1676 C C . ALA A 1 223 ? -6.659 -42.528 54.272 1.00 63.33 262 ALA A C 1
ATOM 1677 O O . ALA A 1 223 ? -7.578 -41.725 54.470 1.00 59.32 262 ALA A O 1
ATOM 1679 N N . VAL A 1 224 ? -6.614 -43.744 54.816 1.00 62.91 263 VAL A N 1
ATOM 1680 C CA . VAL A 1 224 ? -7.645 -44.251 55.711 1.00 53.83 263 VAL A CA 1
ATOM 1681 C C . VAL A 1 224 ? -6.974 -44.760 56.973 1.00 58.81 263 VAL A C 1
ATOM 1682 O O . VAL A 1 224 ? -6.147 -45.673 56.912 1.00 66.87 263 VAL A O 1
ATOM 1686 N N . VAL A 1 225 ? -7.342 -44.193 58.117 1.00 56.79 264 VAL A N 1
ATOM 1687 C CA . VAL A 1 225 ? -6.679 -44.524 59.366 1.00 51.21 264 VAL A CA 1
ATOM 1688 C C . VAL A 1 225 ? -7.718 -44.774 60.441 1.00 60.41 264 VAL A C 1
ATOM 1689 O O . VAL A 1 225 ? -8.866 -44.333 60.356 1.00 69.50 264 VAL A O 1
ATOM 1693 N N . SER A 1 226 ? -7.282 -45.485 61.470 1.00 59.40 265 SER A N 1
ATOM 1694 C CA . SER A 1 226 ? -8.078 -45.669 62.664 1.00 56.91 265 SER A CA 1
ATOM 1695 C C . SER A 1 226 ? -7.943 -44.452 63.565 1.00 53.96 265 SER A C 1
ATOM 1696 O O . SER A 1 226 ? -6.866 -43.870 63.679 1.00 60.51 265 SER A O 1
ATOM 1699 N N . GLU A 1 227 ? -9.039 -44.078 64.226 1.00 59.84 266 GLU A N 1
ATOM 1700 C CA . GLU A 1 227 ? -8.963 -42.985 65.183 1.00 52.15 266 GLU A CA 1
ATOM 1701 C C . GLU A 1 227 ? -8.074 -43.316 66.367 1.00 60.06 266 GLU A C 1
ATOM 1702 O O . GLU A 1 227 ? -7.752 -42.420 67.152 1.00 62.61 266 GLU A O 1
ATOM 1708 N N . SER A 1 228 ? -7.672 -44.568 66.524 1.00 65.27 267 SER A N 1
ATOM 1709 C CA . SER A 1 228 ? -6.768 -44.941 67.598 1.00 62.06 267 SER A CA 1
ATOM 1710 C C . SER A 1 228 ? -5.304 -44.746 67.229 1.00 69.27 267 SER A C 1
ATOM 1711 O O . SER A 1 228 ? -4.435 -44.928 68.090 1.00 63.64 267 SER A O 1
ATOM 1714 N N . LEU A 1 229 ? -5.021 -44.360 65.982 1.00 72.23 268 LEU A N 1
ATOM 1715 C CA . LEU A 1 229 ? -3.651 -44.279 65.487 1.00 66.79 268 LEU A CA 1
ATOM 1716 C C . LEU A 1 229 ? -2.779 -43.423 66.399 1.00 63.30 268 LEU A C 1
ATOM 1717 O O . LEU A 1 229 ? -3.159 -42.314 66.779 1.00 65.72 268 LEU A O 1
ATOM 1722 N N . ALA A 1 230 ? -1.606 -43.944 66.748 1.00 65.19 269 ALA A N 1
ATOM 1723 C CA . ALA A 1 230 ? -0.753 -43.258 67.715 1.00 65.31 269 ALA A CA 1
ATOM 1724 C C . ALA A 1 230 ? -0.031 -42.079 67.067 1.00 72.54 269 ALA A C 1
ATOM 1725 O O . ALA A 1 230 ? 0.480 -42.204 65.950 1.00 71.32 269 ALA A O 1
ATOM 1727 N N . PRO A 1 231 ? 0.042 -40.937 67.759 1.00 77.16 270 PRO A N 1
ATOM 1728 C CA . PRO A 1 231 ? 0.837 -39.804 67.263 1.00 68.22 270 PRO A CA 1
ATOM 1729 C C . PRO A 1 231 ? 2.284 -40.191 66.995 1.00 71.33 270 PRO A C 1
ATOM 1730 O O . PRO A 1 231 ? 2.811 -41.160 67.547 1.00 76.30 270 PRO A O 1
ATOM 1734 N N . GLY A 1 232 ? 2.931 -39.399 66.139 1.00 63.63 271 GLY A N 1
ATOM 1735 C CA . GLY A 1 232 ? 4.260 -39.707 65.665 1.00 57.86 271 GLY A CA 1
ATOM 1736 C C . GLY A 1 232 ? 4.313 -40.753 64.576 1.00 61.98 271 GLY A C 1
ATOM 1737 O O . GLY A 1 232 ? 5.409 -41.060 64.083 1.00 67.76 271 GLY A O 1
ATOM 1738 N N . SER A 1 233 ? 3.146 -41.314 64.173 1.00 57.50 272 SER A N 1
ATOM 1739 C CA . SER A 1 233 ? 3.178 -42.379 63.190 1.00 58.43 272 SER A CA 1
ATOM 1740 C C . SER A 1 233 ? 2.810 -41.845 61.815 1.00 57.55 272 SER A C 1
ATOM 1741 O O . SER A 1 233 ? 2.102 -40.835 61.698 1.00 61.01 272 SER A O 1
ATOM 1744 N N . PRO A 1 234 ? 3.298 -42.492 60.765 1.00 52.20 273 PRO A N 1
ATOM 1745 C CA . PRO A 1 234 ? 3.060 -41.986 59.415 1.00 59.86 273 PRO A CA 1
ATOM 1746 C C . PRO A 1 234 ? 1.630 -42.257 58.969 1.00 59.45 273 PRO A C 1
ATOM 1747 O O . PRO A 1 234 ? 0.920 -43.089 59.528 1.00 64.05 273 PRO A O 1
ATOM 1751 N N . VAL A 1 235 ? 1.207 -41.505 57.958 1.00 60.33 274 VAL A N 1
ATOM 1752 C CA . VAL A 1 235 ? -0.166 -41.578 57.479 1.00 61.59 274 VAL A CA 1
ATOM 1753 C C . VAL A 1 235 ? -0.155 -41.783 55.975 1.00 59.68 274 VAL A C 1
ATOM 1754 O O . VAL A 1 235 ? -0.961 -42.548 55.435 1.00 62.44 274 VAL A O 1
ATOM 1758 N N . LEU A 1 236 ? 0.767 -41.110 55.293 1.00 58.92 275 LEU A N 1
ATOM 1759 C CA . LEU A 1 236 ? 0.748 -41.047 53.837 1.00 56.26 275 LEU A CA 1
ATOM 1760 C C . LEU A 1 236 ? 1.954 -40.275 53.318 1.00 51.07 275 LEU A C 1
ATOM 1761 O O . LEU A 1 236 ? 2.430 -39.341 53.970 1.00 48.88 275 LEU A O 1
ATOM 1766 N N . GLN A 1 237 ? 2.449 -40.646 52.145 1.00 45.58 276 GLN A N 1
ATOM 1767 C CA . GLN A 1 237 ? 3.555 -39.942 51.524 1.00 33.36 276 GLN A CA 1
ATOM 1768 C C . GLN A 1 237 ? 3.124 -39.463 50.149 1.00 40.39 276 GLN A C 1
ATOM 1769 O O . GLN A 1 237 ? 2.585 -40.249 49.360 1.00 43.62 276 GLN A O 1
ATOM 1775 N N . VAL A 1 238 ? 3.361 -38.178 49.875 1.00 36.18 277 VAL A N 1
ATOM 1776 C CA . VAL A 1 238 ? 3.089 -37.556 48.582 1.00 39.15 277 VAL A CA 1
ATOM 1777 C C . VAL A 1 238 ? 4.414 -37.283 47.856 1.00 41.86 277 VAL A C 1
ATOM 1778 O O . VAL A 1 238 ? 5.481 -37.232 48.463 1.00 33.61 277 VAL A O 1
ATOM 1782 N N . PHE A 1 239 ? 4.327 -37.032 46.551 1.00 40.34 278 PHE A N 1
ATOM 1783 C CA . PHE A 1 239 ? 5.524 -36.962 45.717 1.00 40.88 278 PHE A CA 1
ATOM 1784 C C . PHE A 1 239 ? 5.349 -35.910 44.635 1.00 39.83 278 PHE A C 1
ATOM 1785 O O . PHE A 1 239 ? 4.466 -36.042 43.781 1.00 45.45 278 PHE A O 1
ATOM 1793 N N . ALA A 1 240 ? 6.192 -34.875 44.642 1.00 34.91 279 ALA A N 1
ATOM 1794 C CA . ALA A 1 240 ? 6.191 -33.914 43.548 1.00 45.96 279 ALA A CA 1
ATOM 1795 C C . ALA A 1 240 ? 7.595 -33.804 42.997 1.00 51.06 279 ALA A C 1
ATOM 1796 O O . ALA A 1 240 ? 8.572 -33.979 43.724 1.00 53.34 279 ALA A O 1
ATOM 1798 N N . SER A 1 241 ? 7.694 -33.495 41.714 1.00 43.97 280 SER A N 1
ATOM 1799 C CA . SER A 1 241 ? 8.988 -33.336 41.077 1.00 46.34 280 SER A CA 1
ATOM 1800 C C . SER A 1 241 ? 9.022 -32.031 40.289 1.00 44.67 280 SER A C 1
ATOM 1801 O O . SER A 1 241 ? 7.994 -31.397 40.025 1.00 46.72 280 SER A O 1
ATOM 1804 N N . ASP A 1 242 ? 10.237 -31.650 39.906 1.00 47.28 281 ASP A N 1
ATOM 1805 C CA . ASP A 1 242 ? 10.507 -30.362 39.290 1.00 30.70 281 ASP A CA 1
ATOM 1806 C C . ASP A 1 242 ? 11.633 -30.542 38.281 1.00 42.94 281 ASP A C 1
ATOM 1807 O O . ASP A 1 242 ? 12.715 -31.010 38.637 1.00 47.82 281 ASP A O 1
ATOM 1812 N N . ALA A 1 243 ? 11.387 -30.151 37.036 1.00 51.39 282 ALA A N 1
ATOM 1813 C CA . ALA A 1 243 ? 12.309 -30.448 35.946 1.00 52.14 282 ALA A CA 1
ATOM 1814 C C . ALA A 1 243 ? 13.548 -29.556 35.917 1.00 52.50 282 ALA A C 1
ATOM 1815 O O . ALA A 1 243 ? 14.458 -29.819 35.134 1.00 48.27 282 ALA A O 1
ATOM 1817 N N . ASP A 1 244 ? 13.613 -28.509 36.720 1.00 53.79 283 ASP A N 1
ATOM 1818 C CA . ASP A 1 244 ? 14.789 -27.659 36.707 1.00 43.45 283 ASP A CA 1
ATOM 1819 C C . ASP A 1 244 ? 15.947 -28.324 37.448 1.00 54.98 283 ASP A C 1
ATOM 1820 O O . ASP A 1 244 ? 15.818 -29.412 38.012 1.00 61.40 283 ASP A O 1
ATOM 1825 N N . ALA A 1 245 ? 17.099 -27.654 37.421 1.00 53.16 284 ALA A N 1
ATOM 1826 C CA . ALA A 1 245 ? 18.333 -28.106 38.044 1.00 51.69 284 ALA A CA 1
ATOM 1827 C C . ALA A 1 245 ? 18.655 -27.259 39.272 1.00 50.10 284 ALA A C 1
ATOM 1828 O O . ALA A 1 245 ? 18.179 -26.131 39.416 1.00 60.92 284 ALA A O 1
ATOM 1830 N N . GLY A 1 246 ? 19.488 -27.808 40.154 1.00 51.98 285 GLY A N 1
ATOM 1831 C CA . GLY A 1 246 ? 19.916 -27.031 41.306 1.00 42.74 285 GLY A CA 1
ATOM 1832 C C . GLY A 1 246 ? 18.754 -26.578 42.175 1.00 56.52 285 GLY A C 1
ATOM 1833 O O . GLY A 1 246 ? 17.738 -27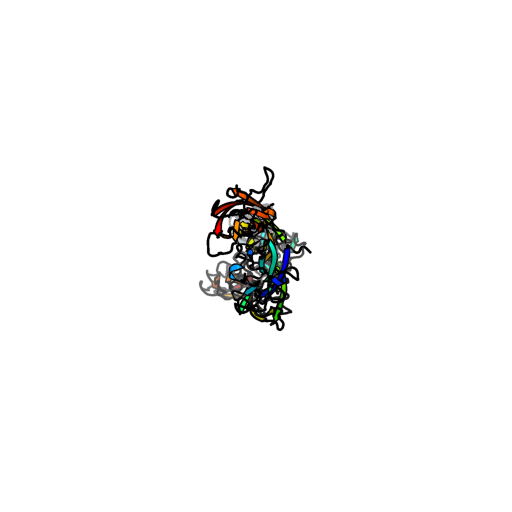.271 42.336 1.00 48.20 285 GLY A O 1
ATOM 1834 N N . VAL A 1 247 ? 18.904 -25.376 42.740 1.00 53.81 286 VAL A N 1
ATOM 1835 C CA . VAL A 1 247 ? 17.896 -24.851 43.657 1.00 41.64 286 VAL A CA 1
ATOM 1836 C C . VAL A 1 247 ? 16.540 -24.729 42.954 1.00 39.86 286 VAL A C 1
ATOM 1837 O O . VAL A 1 247 ? 15.500 -25.077 43.519 1.00 43.79 286 VAL A O 1
ATOM 1841 N N . ASN A 1 248 ? 16.550 -24.318 41.685 1.00 40.72 287 ASN A N 1
ATOM 1842 C CA . ASN A 1 248 ? 15.335 -24.189 40.902 1.00 46.63 287 ASN A CA 1
ATOM 1843 C C . ASN A 1 248 ? 14.524 -25.472 40.874 1.00 49.44 287 ASN A C 1
ATOM 1844 O O . ASN A 1 248 ? 13.310 -25.410 40.669 1.00 40.39 287 ASN A O 1
ATOM 1849 N N . GLY A 1 249 ? 15.163 -26.632 41.057 1.00 49.53 288 GLY A N 1
ATOM 1850 C CA . GLY A 1 249 ? 14.470 -27.915 41.012 1.00 40.33 288 GLY A CA 1
ATOM 1851 C C . GLY A 1 249 ? 14.425 -28.687 42.331 1.00 43.96 288 GLY A C 1
ATOM 1852 O O . GLY A 1 249 ? 14.104 -29.882 42.348 1.00 48.31 288 GLY A O 1
ATOM 1853 N N . ALA A 1 250 ? 14.705 -28.019 43.451 1.00 43.10 289 ALA A N 1
ATOM 1854 C CA . ALA A 1 250 ? 14.805 -28.656 44.759 1.00 34.84 289 ALA A CA 1
ATOM 1855 C C . ALA A 1 250 ? 13.489 -28.468 45.518 1.00 41.69 289 ALA A C 1
ATOM 1856 O O . ALA A 1 250 ? 13.199 -27.382 46.037 1.00 41.14 289 ALA A O 1
ATOM 1858 N N . VAL A 1 251 ? 12.732 -29.536 45.637 1.00 41.42 290 VAL A N 1
ATOM 1859 C CA . VAL A 1 251 ? 11.342 -29.452 46.048 1.00 39.71 290 VAL A CA 1
ATOM 1860 C C . VAL A 1 251 ? 11.259 -29.565 47.558 1.00 41.14 290 VAL A C 1
ATOM 1861 O O . VAL A 1 251 ? 11.838 -30.481 48.142 1.00 37.44 290 VAL A O 1
ATOM 1865 N N . THR A 1 252 ? 10.516 -28.659 48.200 1.00 30.49 291 THR A N 1
ATOM 1866 C CA . THR A 1 252 ? 10.160 -28.873 49.598 1.00 45.51 291 THR A CA 1
ATOM 1867 C C . THR A 1 252 ? 8.636 -28.863 49.778 1.00 44.41 291 THR A C 1
ATOM 1868 O O . THR A 1 252 ? 7.888 -28.391 48.910 1.00 50.32 291 THR A O 1
ATOM 1872 N N . TYR A 1 253 ? 8.180 -29.387 50.920 1.00 35.72 292 TYR A N 1
ATOM 1873 C CA . TYR A 1 253 ? 6.761 -29.639 51.180 1.00 38.73 292 TYR A CA 1
ATOM 1874 C C . TYR A 1 253 ? 6.280 -28.969 52.456 1.00 38.12 292 TYR A C 1
ATOM 1875 O O . TYR A 1 253 ? 6.992 -28.945 53.465 1.00 38.46 292 TYR A O 1
ATOM 1884 N N . GLU A 1 254 ? 5.040 -28.485 52.422 1.00 41.06 293 GLU A N 1
ATOM 1885 C CA . GLU A 1 254 ? 4.376 -27.916 53.590 1.00 38.05 293 GLU A CA 1
ATOM 1886 C C . GLU A 1 254 ? 2.879 -28.178 53.470 1.00 35.82 293 GLU A C 1
ATOM 1887 O O . GLU A 1 254 ? 2.375 -28.542 52.400 1.00 34.82 293 GLU A O 1
ATOM 1893 N N . ILE A 1 255 ? 2.165 -27.971 54.575 1.00 39.66 294 ILE A N 1
ATOM 1894 C CA . ILE A 1 255 ? 0.704 -28.054 54.604 1.00 41.13 294 ILE A CA 1
ATOM 1895 C C . ILE A 1 255 ? 0.138 -26.647 54.612 1.00 40.94 294 ILE A C 1
ATOM 1896 O O . ILE A 1 255 ? 0.570 -25.807 55.410 1.00 42.45 294 ILE A O 1
ATOM 1901 N N . ASN A 1 256 ? -0.828 -26.386 53.736 1.00 39.44 295 ASN A N 1
ATOM 1902 C CA . ASN A 1 256 ? -1.528 -25.105 53.764 1.00 46.94 295 ASN A CA 1
ATOM 1903 C C . ASN A 1 256 ? -2.469 -25.059 54.973 1.00 47.84 295 ASN A C 1
ATOM 1904 O O . ASN A 1 256 ? -3.466 -25.788 55.030 1.00 45.13 295 ASN A O 1
ATOM 1909 N N . ARG A 1 257 ? -2.157 -24.182 55.922 1.00 42.40 296 ARG A N 1
ATOM 1910 C CA . ARG A 1 257 ? -2.830 -24.049 57.202 1.00 53.95 296 ARG A CA 1
ATOM 1911 C C . ARG A 1 257 ? -4.042 -23.113 57.174 1.00 59.60 296 ARG A C 1
ATOM 1912 O O . ARG A 1 257 ? -4.816 -23.094 58.140 1.00 73.98 296 ARG A O 1
ATOM 1920 N N . ARG A 1 258 ? -4.232 -22.333 56.115 1.00 47.81 297 ARG A N 1
ATOM 1921 C CA . ARG A 1 258 ? -5.413 -21.476 56.069 1.00 54.50 297 ARG A CA 1
ATOM 1922 C C . ARG A 1 258 ? -6.639 -22.222 55.547 1.00 39.84 297 ARG A C 1
ATOM 1923 O O . ARG A 1 258 ? -7.670 -22.290 56.226 1.00 55.48 297 ARG A O 1
ATOM 1931 N N . GLN A 1 259 ? -6.538 -22.783 54.339 1.00 41.71 298 GLN A N 1
ATOM 1932 C CA . GLN A 1 259 ? -7.655 -23.370 53.607 1.00 52.07 298 GLN A CA 1
ATOM 1933 C C . GLN A 1 259 ? -7.882 -24.849 53.898 1.00 51.81 298 GLN A C 1
ATOM 1934 O O . GLN A 1 259 ? -8.924 -25.394 53.502 1.00 57.93 298 GLN A O 1
ATOM 1940 N N . SER A 1 260 ? -6.959 -25.517 54.574 1.00 42.44 299 SER A N 1
ATOM 1941 C CA . SER A 1 260 ? -7.238 -26.896 54.925 1.00 47.07 299 SER A CA 1
ATOM 1942 C C . SER A 1 260 ? -8.325 -26.955 55.995 1.00 46.29 299 SER A C 1
ATOM 1943 O O . SER A 1 260 ? -8.602 -25.981 56.693 1.00 53.38 299 SER A O 1
ATOM 1946 N N . GLU A 1 261 ? -8.940 -28.122 56.113 1.00 40.97 300 GLU A N 1
ATOM 1947 C CA . GLU A 1 261 ? -10.004 -28.367 57.084 1.00 52.00 300 GLU A CA 1
ATOM 1948 C C . GLU A 1 261 ? -9.679 -29.653 57.823 1.00 53.15 300 GLU A C 1
ATOM 1949 O O . GLU A 1 261 ? -9.714 -30.735 57.233 1.00 63.36 300 GLU A O 1
ATOM 1955 N N . GLY A 1 262 ? -9.393 -29.545 59.110 1.00 50.98 301 GLY A N 1
ATOM 1956 C CA . GLY A 1 262 ? -9.047 -30.718 59.892 1.00 60.69 301 GLY A CA 1
ATOM 1957 C C . GLY A 1 262 ? -7.542 -30.827 59.982 1.00 57.42 301 GLY A C 1
ATOM 1958 O O . GLY A 1 262 ? -6.950 -31.900 59.970 1.00 54.00 301 GLY A O 1
ATOM 1959 N N . ASP A 1 263 ? -6.948 -29.666 60.156 1.00 59.68 302 ASP A N 1
ATOM 1960 C CA . ASP A 1 263 ? -5.569 -29.352 59.828 1.00 62.52 302 ASP A CA 1
ATOM 1961 C C . ASP A 1 263 ? -4.608 -29.747 60.946 1.00 56.86 302 ASP A C 1
ATOM 1962 O O . ASP A 1 263 ? -3.534 -30.315 60.692 1.00 52.93 302 ASP A O 1
ATOM 1967 N N . GLY A 1 264 ? -5.004 -29.467 62.184 1.00 52.03 303 GLY A N 1
ATOM 1968 C CA . GLY A 1 264 ? -4.156 -29.521 63.349 1.00 52.63 303 GLY A CA 1
ATOM 1969 C C . GLY A 1 264 ? -3.398 -30.801 63.639 1.00 50.59 303 GLY A C 1
ATOM 1970 O O . GLY A 1 264 ? -2.223 -30.746 63.999 1.00 62.73 303 GLY A O 1
ATOM 1971 N N . PRO A 1 265 ? -4.039 -31.974 63.536 1.00 47.53 304 PRO A N 1
ATOM 1972 C CA . PRO A 1 265 ? -3.346 -33.216 63.933 1.00 43.97 304 PRO A CA 1
ATOM 1973 C C . PRO A 1 265 ? -2.185 -33.641 63.019 1.00 47.50 304 PRO A C 1
ATOM 1974 O O . PRO A 1 265 ? -1.511 -34.625 63.351 1.00 53.71 304 PRO A O 1
ATOM 1978 N N . PHE A 1 266 ? -1.921 -32.956 61.905 1.00 43.41 305 PHE A N 1
ATOM 1979 C CA . PHE A 1 266 ? -1.023 -33.488 60.884 1.00 46.87 305 PHE A CA 1
ATOM 1980 C C . PHE A 1 266 ? 0.157 -32.558 60.673 1.00 40.57 305 PHE A C 1
ATOM 1981 O O . PHE A 1 266 ? 0.054 -31.349 60.891 1.00 48.11 305 PHE A O 1
ATOM 1989 N N . SER A 1 267 ? 1.285 -33.139 60.258 1.00 47.62 306 SER A N 1
ATOM 1990 C CA . SER A 1 267 ? 2.412 -32.371 59.736 1.00 41.37 306 SER A CA 1
ATOM 1991 C C . SER A 1 267 ? 3.067 -33.179 58.634 1.00 32.84 306 SER A C 1
ATOM 1992 O O . SER A 1 267 ? 2.827 -34.379 58.493 1.00 42.22 306 SER A O 1
ATOM 1995 N N . ILE A 1 268 ? 3.901 -32.511 57.843 1.00 40.08 307 ILE A N 1
ATOM 1996 C CA . ILE A 1 268 ? 4.519 -33.141 56.684 1.00 47.93 307 ILE A CA 1
ATOM 1997 C C . ILE A 1 268 ? 6.016 -32.871 56.697 1.00 44.16 307 ILE A C 1
ATOM 1998 O O . ILE A 1 268 ? 6.465 -31.782 57.079 1.00 42.21 307 ILE A O 1
ATOM 2003 N N . ASP A 1 269 ? 6.785 -33.874 56.291 1.00 38.36 308 ASP A N 1
ATOM 2004 C CA . ASP A 1 269 ? 8.239 -33.742 56.222 1.00 35.00 308 ASP A CA 1
ATOM 2005 C C . ASP A 1 269 ? 8.623 -32.865 55.033 1.00 35.51 308 ASP A C 1
ATOM 2006 O O . ASP A 1 269 ? 8.344 -33.204 53.878 1.00 46.53 308 ASP A O 1
ATOM 2011 N N . ALA A 1 270 ? 9.266 -31.739 55.320 1.00 30.49 309 ALA A N 1
ATOM 2012 C CA . ALA A 1 270 ? 9.576 -30.739 54.298 1.00 40.35 309 ALA A CA 1
ATOM 2013 C C . ALA A 1 270 ? 10.415 -31.295 53.159 1.00 37.44 309 ALA A C 1
ATOM 2014 O O . ALA A 1 270 ? 10.331 -30.780 52.039 1.00 42.74 309 ALA A O 1
ATOM 2016 N N . HIS A 1 271 ? 11.219 -32.332 53.401 1.00 34.12 310 HIS A N 1
ATOM 2017 C CA . HIS A 1 271 ? 12.032 -32.890 52.318 1.00 50.11 310 HIS A CA 1
ATOM 2018 C C . HIS A 1 271 ? 11.576 -34.253 51.800 1.00 46.40 310 HIS A C 1
ATOM 2019 O O . HIS A 1 271 ? 11.764 -34.535 50.619 1.00 58.21 310 HIS A O 1
ATOM 2026 N N . THR A 1 272 ? 10.988 -35.113 52.617 1.00 40.84 311 THR A N 1
ATOM 2027 C CA . THR A 1 272 ? 10.565 -36.400 52.079 1.00 45.58 311 THR A CA 1
ATOM 2028 C C . THR A 1 272 ? 9.113 -36.434 51.615 1.00 46.31 311 THR A C 1
ATOM 2029 O O . THR A 1 272 ? 8.733 -37.359 50.886 1.00 48.09 311 THR A O 1
ATOM 2033 N N . GLY A 1 273 ? 8.289 -35.472 52.017 1.00 42.73 312 GLY A N 1
ATOM 2034 C CA . GLY A 1 273 ? 6.886 -35.502 51.655 1.00 43.52 312 GLY A CA 1
ATOM 2035 C C . GLY A 1 273 ? 6.054 -36.475 52.458 1.00 43.29 312 GLY A C 1
ATOM 2036 O O . GLY A 1 273 ? 4.921 -36.793 52.061 1.00 44.40 312 GLY A O 1
ATOM 2037 N N . LEU A 1 274 ? 6.575 -36.956 53.577 1.00 42.05 313 LEU A N 1
ATOM 2038 C CA . LEU A 1 274 ? 5.855 -37.908 54.401 1.00 31.61 313 LEU A CA 1
ATOM 2039 C C . LEU A 1 274 ? 4.978 -37.139 55.371 1.00 37.16 313 LEU A C 1
ATOM 2040 O O . LEU A 1 274 ? 5.480 -36.364 56.186 1.00 50.10 313 LEU A O 1
ATOM 2045 N N . LEU A 1 275 ? 3.673 -37.353 55.271 1.00 42.25 314 LEU A N 1
ATOM 2046 C CA . LEU A 1 275 ? 2.700 -36.792 56.197 1.00 38.99 314 LEU A CA 1
ATOM 2047 C C . LEU A 1 275 ? 2.599 -37.697 57.413 1.00 53.34 314 LEU A C 1
ATOM 2048 O O . LEU A 1 275 ? 2.469 -38.919 57.275 1.00 58.94 314 LEU A O 1
ATOM 2053 N N . GLN A 1 276 ? 2.674 -37.113 58.599 1.00 48.26 315 GLN A N 1
ATOM 2054 C CA . GLN A 1 276 ? 2.649 -37.886 59.826 1.00 53.72 315 GLN A CA 1
ATOM 2055 C C . GLN A 1 276 ? 1.639 -37.286 60.798 1.00 47.35 315 GLN A C 1
ATOM 2056 O O . GLN A 1 276 ? 1.266 -36.120 60.685 1.00 38.38 315 GLN A O 1
ATOM 2062 N N . LEU A 1 277 ? 1.216 -38.089 61.776 1.00 47.73 316 LEU A N 1
ATOM 2063 C CA . LEU A 1 277 ? 0.210 -37.663 62.748 1.00 46.17 316 LEU A CA 1
ATOM 2064 C C . LEU A 1 277 ? 0.876 -37.085 63.982 1.00 53.81 316 LEU A C 1
ATOM 2065 O O . LEU A 1 277 ? 1.759 -37.717 64.571 1.00 63.01 316 LEU A O 1
ATOM 2070 N N . GLU A 1 278 ? 0.441 -35.894 64.380 1.00 51.71 317 GLU A N 1
ATOM 2071 C CA . GLU A 1 278 ? 1.053 -35.192 65.504 1.00 62.28 317 GLU A CA 1
ATOM 2072 C C . GLU A 1 278 ? 0.207 -35.212 66.778 1.00 64.69 317 GLU A C 1
ATOM 2073 O O . GLU A 1 278 ? 0.757 -35.087 67.878 1.00 70.43 317 GLU A O 1
ATOM 2079 N N . ARG A 1 279 ? -1.110 -35.339 66.664 1.00 61.81 318 ARG A N 1
ATOM 2080 C CA . ARG A 1 279 ? -2.012 -35.313 67.803 1.00 68.71 318 ARG A CA 1
ATOM 2081 C C . ARG A 1 279 ? -3.132 -36.305 67.542 1.00 80.51 318 ARG A C 1
ATOM 2082 O O . ARG A 1 279 ? -3.451 -36.587 66.381 1.00 83.21 318 ARG A O 1
ATOM 2090 N N . PRO A 1 280 ? -3.747 -36.844 68.590 1.00 78.52 319 PRO A N 1
ATOM 2091 C CA . PRO A 1 280 ? -4.716 -37.920 68.387 1.00 77.82 319 PRO A CA 1
ATOM 2092 C C . PRO A 1 280 ? -5.953 -37.439 67.649 1.00 63.72 319 PRO A C 1
ATOM 2093 O O . PRO A 1 280 ? -6.369 -36.284 67.768 1.00 64.60 319 PRO A O 1
ATOM 2097 N N . LEU A 1 281 ? -6.544 -38.352 66.885 1.00 63.71 320 LEU A N 1
ATOM 2098 C CA . LEU A 1 281 ? -7.792 -38.099 66.177 1.00 70.47 320 LEU A CA 1
ATOM 2099 C C . LEU A 1 281 ? -9.010 -38.283 67.095 1.00 72.67 320 LEU A C 1
ATOM 2100 O O . LEU A 1 281 ? -8.885 -38.591 68.282 1.00 68.76 320 LEU A O 1
ATOM 2105 N N . ASP A 1 282 ? -10.215 -38.079 66.530 1.00 85.72 321 ASP A N 1
ATOM 2106 C CA . ASP A 1 282 ? -11.476 -38.296 67.258 1.00 75.52 321 ASP A CA 1
ATOM 2107 C C . ASP A 1 282 ? -12.598 -38.453 66.228 1.00 70.80 321 ASP A C 1
ATOM 2108 O O . ASP A 1 282 ? -13.119 -37.451 65.725 1.00 64.72 321 ASP A O 1
ATOM 2113 N N . PHE A 1 283 ? -12.991 -39.708 65.971 1.00 73.74 322 PHE A N 1
ATOM 2114 C CA . PHE A 1 283 ? -14.003 -39.996 64.956 1.00 69.76 322 PHE A CA 1
ATOM 2115 C C . PHE A 1 283 ? -15.252 -39.154 65.138 1.00 67.07 322 PHE A C 1
ATOM 2116 O O . PHE A 1 283 ? -15.876 -38.735 64.158 1.00 61.44 322 PHE A O 1
ATOM 2124 N N . GLU A 1 284 ? -15.648 -38.915 66.379 1.00 80.59 323 GLU A N 1
ATOM 2125 C CA . GLU A 1 284 ? -16.927 -38.266 66.592 1.00 82.45 323 GLU A CA 1
ATOM 2126 C C . GLU A 1 284 ? -16.859 -36.763 66.423 1.00 74.00 323 GLU A C 1
ATOM 2127 O O . GLU A 1 284 ? -17.910 -36.129 66.317 1.00 79.21 323 GLU A O 1
ATOM 2133 N N . GLN A 1 285 ? -15.669 -36.177 66.366 1.00 85.05 324 GLN A N 1
ATOM 2134 C CA . GLN A 1 285 ? -15.587 -34.761 66.047 1.00 82.83 324 GLN A CA 1
ATOM 2135 C C . GLN A 1 285 ? -15.286 -34.501 64.583 1.00 76.11 324 GLN A C 1
ATOM 2136 O O . GLN A 1 285 ? -15.756 -33.497 64.040 1.00 77.69 324 GLN A O 1
ATOM 2142 N N . ARG A 1 286 ? -14.543 -35.383 63.921 1.00 68.20 325 ARG A N 1
ATOM 2143 C CA . ARG A 1 286 ? -14.286 -35.210 62.498 1.00 63.28 325 ARG A CA 1
ATOM 2144 C C . ARG A 1 286 ? -14.019 -36.571 61.879 1.00 66.09 325 ARG A C 1
ATOM 2145 O O . ARG A 1 286 ? -13.110 -37.285 62.310 1.00 68.91 325 ARG A O 1
ATOM 2153 N N . ARG A 1 287 ? -14.815 -36.926 60.876 1.00 59.15 326 ARG A N 1
ATOM 2154 C CA . ARG A 1 287 ? -14.669 -38.192 60.164 1.00 70.07 326 ARG A CA 1
ATOM 2155 C C . ARG A 1 287 ? -13.694 -38.086 58.995 1.00 68.33 326 ARG A C 1
ATOM 2156 O O . ARG A 1 287 ? -13.086 -39.083 58.587 1.00 64.68 326 ARG A O 1
ATOM 2164 N N . VAL A 1 288 ? -13.532 -36.898 58.443 1.00 48.66 327 VAL A N 1
ATOM 2165 C CA . VAL A 1 288 ? -12.763 -36.734 57.228 1.00 51.18 327 VAL A CA 1
ATOM 2166 C C . VAL A 1 288 ? -12.010 -35.418 57.340 1.00 56.41 327 VAL A C 1
ATOM 2167 O O . VAL A 1 288 ? -12.571 -34.407 57.781 1.00 55.04 327 VAL A O 1
ATOM 2171 N N . HIS A 1 289 ? -10.722 -35.451 57.009 1.00 45.35 328 HIS A N 1
ATOM 2172 C CA . HIS A 1 289 ? -9.889 -34.260 56.968 1.00 48.74 328 HIS A CA 1
ATOM 2173 C C . HIS A 1 289 ? -9.510 -33.987 55.517 1.00 39.18 328 HIS A C 1
ATOM 2174 O O . HIS A 1 289 ? -9.053 -34.889 54.805 1.00 57.85 328 HIS A O 1
ATOM 2181 N N . GLU A 1 290 ? -9.726 -32.755 55.080 1.00 46.74 329 GLU A N 1
ATOM 2182 C CA . GLU A 1 290 ? -9.405 -32.309 53.731 1.00 45.56 329 GLU A CA 1
ATOM 2183 C C . GLU A 1 290 ? -8.259 -31.313 53.844 1.00 42.72 329 GLU A C 1
ATOM 2184 O O . GLU A 1 290 ? -8.440 -30.196 54.336 1.00 50.36 329 GLU A O 1
ATOM 2190 N N . LEU A 1 291 ? -7.072 -31.732 53.433 1.00 43.88 330 LEU A N 1
ATOM 2191 C CA . LEU A 1 291 ? -5.890 -30.886 53.470 1.00 43.44 330 LEU A CA 1
ATOM 2192 C C . LEU A 1 291 ? -5.497 -30.505 52.057 1.00 46.64 330 LEU A C 1
ATOM 2193 O O . LEU A 1 291 ? -5.823 -31.195 51.091 1.00 57.70 330 LEU A O 1
ATOM 2198 N N . VAL A 1 292 ? -4.759 -29.412 51.931 1.00 46.45 331 VAL A N 1
ATOM 2199 C CA . VAL A 1 292 ? -4.007 -29.178 50.713 1.00 44.62 331 VAL A CA 1
ATOM 2200 C C . VAL A 1 292 ? -2.526 -29.118 51.086 1.00 41.34 331 VAL A C 1
ATOM 2201 O O . VAL A 1 292 ? -2.133 -28.440 52.046 1.00 39.67 331 VAL A O 1
ATOM 2205 N N . VAL A 1 293 ? -1.740 -29.916 50.410 1.00 44.78 332 VAL A N 1
ATOM 2206 C CA . VAL A 1 293 ? -0.292 -29.942 50.581 1.00 44.17 332 VAL A CA 1
ATOM 2207 C C . VAL A 1 293 ? 0.329 -29.209 49.409 1.00 36.02 332 VAL A C 1
ATOM 2208 O O . VAL A 1 293 ? -0.182 -29.229 48.277 1.00 39.08 332 VAL A O 1
ATOM 2212 N N . GLN A 1 294 ? 1.411 -28.526 49.693 1.00 29.98 333 GLN A N 1
ATOM 2213 C CA . GLN A 1 294 ? 2.050 -27.668 48.722 1.00 39.80 333 GLN A CA 1
ATOM 2214 C C . GLN A 1 294 ? 3.507 -28.067 48.560 1.00 38.38 333 GLN A C 1
ATOM 2215 O O . GLN A 1 294 ? 4.157 -28.521 49.510 1.00 39.71 333 GLN A O 1
ATOM 2221 N N . ALA A 1 295 ? 3.993 -27.938 47.333 1.00 36.96 334 ALA A N 1
ATOM 2222 C CA . ALA A 1 295 ? 5.403 -28.118 47.006 1.00 41.34 334 ALA A CA 1
ATOM 2223 C C . ALA A 1 295 ? 5.946 -26.806 46.475 1.00 32.62 334 ALA A C 1
ATOM 2224 O O . ALA A 1 295 ? 5.321 -26.186 45.608 1.00 44.67 334 ALA A O 1
ATOM 2226 N N . ARG A 1 296 ? 7.087 -26.382 46.983 1.00 31.30 335 ARG A N 1
ATOM 2227 C CA . ARG A 1 296 ? 7.765 -25.216 46.416 1.00 48.17 335 ARG A CA 1
ATOM 2228 C C . ARG A 1 296 ? 9.198 -25.600 46.065 1.00 40.47 335 ARG A C 1
ATOM 2229 O O . ARG A 1 296 ? 9.799 -26.452 46.730 1.00 47.94 335 ARG A O 1
ATOM 2237 N N . ASP A 1 297 ? 9.747 -24.977 45.019 1.00 42.03 336 ASP A N 1
ATOM 2238 C CA . ASP A 1 297 ? 11.163 -25.177 44.729 1.00 50.14 336 ASP A CA 1
ATOM 2239 C C . ASP A 1 297 ? 12.004 -24.122 45.457 1.00 47.43 336 ASP A C 1
ATOM 2240 O O . ASP A 1 297 ? 11.516 -23.350 46.297 1.00 38.92 336 ASP A O 1
ATOM 2245 N N . GLY A 1 298 ? 13.297 -24.105 45.170 1.00 43.79 337 GLY A N 1
ATOM 2246 C CA . GLY A 1 298 ? 14.219 -23.211 45.837 1.00 38.71 337 GLY A CA 1
ATOM 2247 C C . GLY A 1 298 ? 14.521 -21.964 45.047 1.00 54.84 337 GLY A C 1
ATOM 2248 O O . GLY A 1 298 ? 15.442 -21.227 45.414 1.00 59.12 337 GLY A O 1
ATOM 2249 N N . GLY A 1 299 ? 13.770 -21.706 43.972 1.00 51.16 338 GLY A N 1
ATOM 2250 C CA . GLY A 1 299 ? 14.075 -20.603 43.077 1.00 47.80 338 GLY A CA 1
ATOM 2251 C C . GLY A 1 299 ? 13.986 -19.248 43.758 1.00 65.92 338 GLY A C 1
ATOM 2252 O O . GLY A 1 299 ? 13.448 -19.101 44.858 1.00 73.80 338 GLY A O 1
ATOM 2253 N N . ALA A 1 300 ? 14.526 -18.239 43.066 1.00 71.00 339 ALA A N 1
ATOM 2254 C CA . ALA A 1 300 ? 14.619 -16.898 43.633 1.00 76.02 339 ALA A CA 1
ATOM 2255 C C . ALA A 1 300 ? 13.248 -16.400 44.073 1.00 82.83 339 ALA A C 1
ATOM 2256 O O . ALA A 1 300 ? 13.089 -15.871 45.181 1.00 83.27 339 ALA A O 1
ATOM 2258 N N . HIS A 1 301 ? 12.243 -16.565 43.216 1.00 84.67 340 HIS A N 1
ATOM 2259 C CA . HIS A 1 301 ? 10.841 -16.460 43.618 1.00 82.53 340 HIS A CA 1
ATOM 2260 C C . HIS A 1 301 ? 10.250 -17.837 43.387 1.00 69.22 340 HIS A C 1
ATOM 2261 O O . HIS A 1 301 ? 10.027 -18.229 42.229 1.00 59.97 340 HIS A O 1
ATOM 2268 N N . PRO A 1 302 ? 10.056 -18.631 44.439 1.00 61.93 341 PRO A N 1
ATOM 2269 C CA . PRO A 1 302 ? 9.728 -20.039 44.243 1.00 60.62 341 PRO A CA 1
ATOM 2270 C C . PRO A 1 302 ? 8.420 -20.193 43.495 1.00 56.85 341 PRO A C 1
ATOM 2271 O O . PRO A 1 302 ? 7.495 -19.389 43.635 1.00 66.62 341 PRO A O 1
ATOM 2275 N N . GLU A 1 303 ? 8.384 -21.205 42.647 1.00 58.76 342 GLU A N 1
ATOM 2276 C CA . GLU A 1 303 ? 7.167 -21.626 41.983 1.00 60.89 342 GLU A CA 1
ATOM 2277 C C . GLU A 1 303 ? 6.530 -22.763 42.794 1.00 58.54 342 GLU A C 1
ATOM 2278 O O . GLU A 1 303 ? 7.222 -23.504 43.508 1.00 46.16 342 GLU A O 1
ATOM 2284 N N . LEU A 1 304 ? 5.196 -22.868 42.706 1.00 59.60 343 LEU A N 1
ATOM 2285 C CA . LEU A 1 304 ? 4.387 -23.625 43.662 1.00 46.84 343 LEU A CA 1
ATOM 2286 C C . LEU A 1 304 ? 3.503 -24.653 42.971 1.00 50.57 343 LEU A C 1
ATOM 2287 O O . LEU A 1 304 ? 2.911 -24.380 41.925 1.00 61.29 343 LEU A O 1
ATOM 2292 N N . GLY A 1 305 ? 3.415 -25.836 43.578 1.00 49.62 344 GLY A N 1
ATOM 2293 C CA . GLY A 1 305 ? 2.436 -26.823 43.190 1.00 45.56 344 GLY A CA 1
ATOM 2294 C C . GLY A 1 305 ? 1.710 -27.308 44.427 1.00 51.78 344 GLY A C 1
ATOM 2295 O O . GLY A 1 305 ? 2.186 -27.152 45.555 1.00 43.29 344 GLY A O 1
ATOM 2296 N N . SER A 1 306 ? 0.528 -27.879 44.206 1.00 41.68 345 SER A N 1
ATOM 2297 C CA . SER A 1 306 ? -0.277 -28.334 45.328 1.00 48.78 345 SER A CA 1
ATOM 2298 C C . SER A 1 306 ? -1.105 -29.541 44.918 1.00 40.19 345 SER A C 1
ATOM 2299 O O . SER A 1 306 ? -1.308 -29.822 43.729 1.00 41.17 345 SER A O 1
ATOM 2302 N N . ALA A 1 307 ? -1.589 -30.247 45.934 1.00 34.83 346 ALA A N 1
ATOM 2303 C CA . ALA A 1 307 ? -2.449 -31.411 45.756 1.00 38.65 346 ALA A CA 1
ATOM 2304 C C . ALA A 1 307 ? -3.395 -31.509 46.943 1.00 39.70 346 ALA A C 1
ATOM 2305 O O . ALA A 1 307 ? -3.133 -30.966 48.018 1.00 43.44 346 ALA A O 1
ATOM 2307 N N . PHE A 1 308 ? -4.510 -32.203 46.740 1.00 36.35 347 PHE A N 1
ATOM 2308 C CA . PHE A 1 308 ? -5.449 -32.442 47.826 1.00 36.11 347 PHE A CA 1
ATOM 2309 C C . PHE A 1 308 ? -5.075 -33.727 48.550 1.00 37.95 347 PHE A C 1
ATOM 2310 O O . PHE A 1 308 ? -4.582 -34.682 47.948 1.00 41.25 347 PHE A O 1
ATOM 2318 N N . VAL A 1 309 ? -5.299 -33.743 49.853 1.00 45.79 348 VAL A N 1
ATOM 2319 C CA . VAL A 1 309 ? -5.136 -34.947 50.644 1.00 26.73 348 VAL A CA 1
ATOM 2320 C C . VAL A 1 309 ? -6.376 -35.130 51.496 1.00 50.16 348 VAL A C 1
ATOM 2321 O O . VAL A 1 309 ? -6.676 -34.286 52.346 1.00 45.04 348 VAL A O 1
ATOM 2325 N N . THR A 1 310 ? -7.078 -36.235 51.293 1.00 52.19 349 THR A N 1
ATOM 2326 C CA . THR A 1 310 ? -8.242 -36.584 52.096 1.00 46.15 349 THR A CA 1
ATOM 2327 C C . THR A 1 310 ? -7.866 -37.698 53.073 1.00 48.49 349 THR A C 1
ATOM 2328 O O . THR A 1 310 ? -7.469 -38.790 52.650 1.00 43.91 349 THR A O 1
ATOM 2332 N N . VAL A 1 311 ? -8.009 -37.439 54.373 1.00 48.97 350 VAL A N 1
ATOM 2333 C CA . VAL A 1 311 ? -7.767 -38.450 55.396 1.00 49.23 350 VAL A CA 1
ATOM 2334 C C . VAL A 1 311 ? -9.117 -38.924 55.933 1.00 55.39 350 VAL A C 1
ATOM 2335 O O . VAL A 1 311 ? -9.900 -38.128 56.468 1.00 55.48 350 VAL A O 1
ATOM 2339 N N . HIS A 1 312 ? -9.381 -40.221 55.801 1.00 51.65 351 HIS A N 1
ATOM 2340 C CA . HIS A 1 312 ? -10.615 -40.836 56.289 1.00 56.82 351 HIS A CA 1
ATOM 2341 C C . HIS A 1 312 ? -10.330 -41.492 57.629 1.00 52.04 351 HIS A C 1
ATOM 2342 O O . HIS A 1 312 ? -9.491 -42.395 57.701 1.00 61.34 351 HIS A O 1
ATOM 2349 N N . VAL A 1 313 ? -11.026 -41.076 58.685 1.00 44.98 352 VAL A N 1
ATOM 2350 C CA . VAL A 1 313 ? -10.775 -41.649 60.002 1.00 57.51 352 VAL A CA 1
ATOM 2351 C C . VAL A 1 313 ? -11.942 -42.549 60.395 1.00 69.49 352 VAL A C 1
ATOM 2352 O O . VAL A 1 313 ? -13.104 -42.120 60.390 1.00 77.49 352 VAL A O 1
ATOM 2356 N N . ARG A 1 314 ? -11.619 -43.798 60.735 1.00 59.75 353 ARG A N 1
ATOM 2357 C CA . ARG A 1 314 ? -12.588 -44.815 61.102 1.00 64.85 353 ARG A CA 1
ATOM 2358 C C . ARG A 1 314 ? -12.731 -44.903 62.614 1.00 68.71 353 ARG A C 1
ATOM 2359 O O . ARG A 1 314 ? -11.742 -44.800 63.349 1.00 54.51 353 ARG A O 1
ATOM 2367 N N . ASP A 1 315 ? -13.966 -45.135 63.063 1.00 76.83 354 ASP A N 1
ATOM 2368 C CA . ASP A 1 315 ? -14.247 -45.273 64.482 1.00 84.38 354 ASP A CA 1
ATOM 2369 C C . ASP A 1 315 ? -13.508 -46.479 65.056 1.00 80.38 354 ASP A C 1
ATOM 2370 O O . ASP A 1 315 ? -13.326 -47.504 64.390 1.00 72.66 354 ASP A O 1
ATOM 2375 N N . ALA A 1 316 ? -13.075 -46.330 66.309 1.00 84.31 355 ALA A N 1
ATOM 2376 C CA . ALA A 1 316 ? -12.306 -47.341 67.026 1.00 92.84 355 ALA A CA 1
ATOM 2377 C C . ALA A 1 316 ? -12.896 -48.739 66.877 1.00 97.04 355 ALA A C 1
ATOM 2378 O O . ALA A 1 316 ? -12.377 -49.572 66.122 1.00 81.58 355 ALA A O 1
ATOM 2380 N N . ASN A 1 317 ? -13.987 -48.995 67.588 1.00 107.61 356 ASN A N 1
ATOM 2381 C CA . ASN A 1 317 ? -14.607 -50.311 67.598 1.00 115.82 356 ASN A CA 1
ATOM 2382 C C . ASN A 1 317 ? -15.294 -50.609 66.265 1.00 109.20 356 ASN A C 1
ATOM 2383 O O . ASN A 1 317 ? -16.334 -50.038 65.943 1.00 103.06 356 ASN A O 1
ATOM 2388 N N . GLU B 2 44 ? -45.971 -41.508 79.240 1.00 139.19 44 GLU B N 1
ATOM 2389 C CA . GLU B 2 44 ? -46.007 -42.284 78.003 1.00 131.09 44 GLU B CA 1
ATOM 2390 C C . GLU B 2 44 ? -46.132 -41.440 76.705 1.00 121.17 44 GLU B C 1
ATOM 2391 O O . GLU B 2 44 ? -45.323 -41.625 75.796 1.00 128.73 44 GLU B O 1
ATOM 2397 N N . PRO B 2 45 ? -47.120 -40.542 76.599 1.00 105.70 45 PRO B N 1
ATOM 2398 C CA . PRO B 2 45 ? -47.389 -39.901 75.301 1.00 98.02 45 PRO B CA 1
ATOM 2399 C C . PRO B 2 45 ? -46.384 -38.817 74.921 1.00 89.69 45 PRO B C 1
ATOM 2400 O O . PRO B 2 45 ? -45.843 -38.114 75.778 1.00 79.19 45 PRO B O 1
ATOM 2404 N N . ARG B 2 46 ? -46.153 -38.683 73.601 1.00 93.74 46 ARG B N 1
ATOM 2405 C CA . ARG B 2 46 ? -45.181 -37.746 73.025 1.00 84.25 46 ARG B CA 1
ATOM 2406 C C . ARG B 2 46 ? -45.772 -36.996 71.832 1.00 76.64 46 ARG B C 1
ATOM 2407 O O . ARG B 2 46 ? -46.249 -37.620 70.877 1.00 74.21 46 ARG B O 1
ATOM 2415 N N . GLN B 2 47 ? -45.704 -35.660 71.877 1.00 64.23 47 GLN B N 1
ATOM 2416 C CA . GLN B 2 47 ? -46.176 -34.781 70.816 1.00 52.56 47 GLN B CA 1
ATOM 2417 C C . GLN B 2 47 ? -45.018 -33.983 70.221 1.00 60.49 47 GLN B C 1
ATOM 2418 O O . GLN B 2 47 ? -43.984 -33.767 70.862 1.00 57.05 47 GLN B O 1
ATOM 2424 N N . VAL B 2 48 ? -45.215 -33.523 68.985 1.00 58.31 48 VAL B N 1
ATOM 2425 C CA . VAL B 2 48 ? -44.174 -32.843 68.216 1.00 54.15 48 VAL B CA 1
ATOM 2426 C C . VAL B 2 48 ? -44.720 -31.523 67.695 1.00 54.21 48 VAL B C 1
ATOM 2427 O O . VAL B 2 48 ? -45.688 -31.513 66.926 1.00 63.02 48 VAL B O 1
ATOM 2431 N N . PHE B 2 49 ? -44.082 -30.421 68.073 1.00 41.31 49 PHE B N 1
ATOM 2432 C CA . PHE B 2 49 ? -44.447 -29.116 67.555 1.00 51.68 49 PHE B CA 1
ATOM 2433 C C . PHE B 2 49 ? -43.274 -28.502 66.813 1.00 56.14 49 PHE B C 1
ATOM 2434 O O . PHE B 2 49 ? -42.115 -28.868 67.017 1.00 55.85 49 PHE B O 1
ATOM 2442 N N . GLN B 2 50 ? -43.589 -27.524 65.981 1.00 56.25 50 GLN B N 1
ATOM 2443 C CA . GLN B 2 50 ? -42.570 -26.713 65.344 1.00 62.55 50 GLN B CA 1
ATOM 2444 C C . GLN B 2 50 ? -42.943 -25.251 65.508 1.00 57.02 50 GLN B C 1
ATOM 2445 O O . GLN B 2 50 ? -44.114 -24.912 65.695 1.00 59.97 50 GLN B O 1
ATOM 2451 N N . VAL B 2 51 ? -41.927 -24.395 65.484 1.00 57.38 51 VAL B N 1
ATOM 2452 C CA . VAL B 2 51 ? -42.112 -22.947 65.491 1.00 48.76 51 VAL B CA 1
ATOM 2453 C C . VAL B 2 51 ? -40.942 -22.320 64.755 1.00 51.43 51 VAL B C 1
ATOM 2454 O O . VAL B 2 51 ? -39.788 -22.718 64.943 1.00 57.91 51 VAL B O 1
ATOM 2458 N N . LEU B 2 52 ? -41.249 -21.331 63.923 1.00 55.72 52 LEU B N 1
ATOM 2459 C CA . LEU B 2 52 ? -40.223 -20.553 63.249 1.00 55.82 52 LEU B CA 1
ATOM 2460 C C . LEU B 2 52 ? -39.435 -19.700 64.240 1.00 60.18 52 LEU B C 1
ATOM 2461 O O . LEU B 2 52 ? -39.999 -19.113 65.174 1.00 53.14 52 LEU B O 1
ATOM 2466 N N . GLU B 2 53 ? -38.125 -19.607 64.018 1.00 55.37 53 GLU B N 1
ATOM 2467 C CA . GLU B 2 53 ? -37.317 -18.642 64.753 1.00 48.92 53 GLU B CA 1
ATOM 2468 C C . GLU B 2 53 ? -37.656 -17.222 64.305 1.00 44.44 53 GLU B C 1
ATOM 2469 O O . GLU B 2 53 ? -38.335 -16.995 63.302 1.00 44.14 53 GLU B O 1
ATOM 2475 N N . GLU B 2 54 ? -37.182 -16.254 65.081 1.00 42.01 54 GLU B N 1
ATOM 2476 C CA . GLU B 2 54 ? -37.338 -14.839 64.756 1.00 61.19 54 GLU B CA 1
ATOM 2477 C C . GLU B 2 54 ? -38.793 -14.371 64.800 1.00 66.44 54 GLU B C 1
ATOM 2478 O O . GLU B 2 54 ? -39.181 -13.463 64.057 1.00 68.65 54 GLU B O 1
ATOM 2484 N N . GLN B 2 55 ? -39.610 -14.948 65.670 1.00 60.76 55 GLN B N 1
ATOM 2485 C CA . GLN B 2 55 ? -41.006 -14.551 65.718 1.00 57.96 55 GLN B CA 1
ATOM 2486 C C . GLN B 2 55 ? -41.287 -13.717 66.965 1.00 60.95 55 GLN B C 1
ATOM 2487 O O . GLN B 2 55 ? -40.527 -13.757 67.936 1.00 52.72 55 GLN B O 1
ATOM 2493 N N . PRO B 2 56 ? -42.363 -12.930 66.966 1.00 66.44 56 PRO B N 1
ATOM 2494 C CA . PRO B 2 56 ? -42.664 -12.121 68.142 1.00 57.72 56 PRO B CA 1
ATOM 2495 C C . PRO B 2 56 ? -42.865 -12.991 69.358 1.00 57.84 56 PRO B C 1
ATOM 2496 O O . PRO B 2 56 ? -43.344 -14.141 69.261 1.00 60.69 56 PRO B O 1
ATOM 2500 N N . PRO B 2 57 ? -42.519 -12.490 70.542 1.00 56.66 57 PRO B N 1
ATOM 2501 C CA . PRO B 2 57 ? -42.888 -13.191 71.773 1.00 50.53 57 PRO B CA 1
ATOM 2502 C C . PRO B 2 57 ? -44.398 -13.369 71.829 1.00 44.33 57 PRO B C 1
ATOM 2503 O O . PRO B 2 57 ? -45.159 -12.536 71.336 1.00 55.08 57 PRO B O 1
ATOM 2507 N N . GLY B 2 58 ? -44.830 -14.478 72.421 1.00 54.75 58 GLY B N 1
ATOM 2508 C CA . GLY B 2 58 ? -46.234 -14.837 72.401 1.00 58.96 58 GLY B CA 1
ATOM 2509 C C . GLY B 2 58 ? -46.690 -15.612 71.184 1.00 60.98 58 GLY B C 1
ATOM 2510 O O . GLY B 2 58 ? -47.896 -15.798 71.005 1.00 56.27 58 GLY B O 1
ATOM 2511 N N . THR B 2 59 ? -45.777 -16.067 70.337 1.00 55.88 59 THR B N 1
ATOM 2512 C CA . THR B 2 59 ? -46.187 -16.884 69.208 1.00 52.53 59 THR B CA 1
ATOM 2513 C C . THR B 2 59 ? -46.700 -18.242 69.685 1.00 57.19 59 THR B C 1
ATOM 2514 O O . THR B 2 59 ? -46.161 -18.842 70.623 1.00 45.95 59 THR B O 1
ATOM 2518 N N . LEU B 2 60 ? -47.752 -18.724 69.034 1.00 64.15 60 LEU B N 1
ATOM 2519 C CA . LEU B 2 60 ? -48.306 -20.028 69.364 1.00 69.60 60 LEU B CA 1
ATOM 2520 C C . LEU B 2 60 ? -47.402 -21.124 68.813 1.00 71.47 60 LEU B C 1
ATOM 2521 O O . LEU B 2 60 ? -47.122 -21.163 67.610 1.00 70.71 60 LEU B O 1
ATOM 2526 N N . VAL B 2 61 ? -46.935 -22.003 69.695 1.00 58.23 61 VAL B N 1
ATOM 2527 C CA . VAL B 2 61 ? -46.091 -23.114 69.292 1.00 49.37 61 VAL B CA 1
ATOM 2528 C C . VAL B 2 61 ? -46.996 -24.283 68.950 1.00 54.09 61 VAL B C 1
ATOM 2529 O O . VAL B 2 61 ? -47.012 -24.762 67.814 1.00 62.51 61 VAL B O 1
ATOM 2533 N N . GLY B 2 62 ? -47.743 -24.759 69.935 1.00 65.97 62 GLY B N 1
ATOM 2534 C CA . GLY B 2 62 ? -48.708 -25.809 69.705 1.00 60.29 62 GLY B CA 1
ATOM 2535 C C . GLY B 2 62 ? -49.690 -25.897 70.853 1.00 50.32 62 GLY B C 1
ATOM 2536 O O . GLY B 2 62 ? -49.663 -25.090 71.785 1.00 51.15 62 GLY B O 1
ATOM 2537 N N . THR B 2 63 ? -50.567 -26.891 70.773 1.00 54.92 63 THR B N 1
ATOM 2538 C CA . THR B 2 63 ? -51.479 -27.216 71.865 1.00 48.17 63 THR B CA 1
ATOM 2539 C C . THR B 2 63 ? -51.436 -28.717 72.110 1.00 48.56 63 THR B C 1
ATOM 2540 O O . THR B 2 63 ? -51.574 -29.505 71.170 1.00 55.02 63 THR B O 1
AT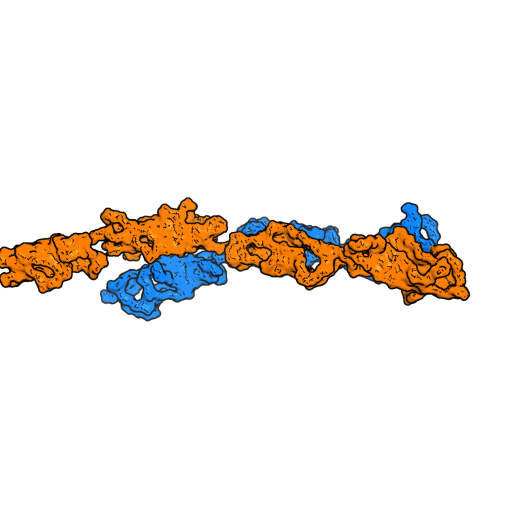OM 2544 N N . ILE B 2 64 ? -51.178 -29.113 73.358 1.00 51.21 64 ILE B N 1
ATOM 2545 C CA . ILE B 2 64 ? -51.158 -30.533 73.650 1.00 58.70 64 ILE B CA 1
ATOM 2546 C C . ILE B 2 64 ? -52.582 -31.072 73.623 1.00 59.03 64 ILE B C 1
ATOM 2547 O O . ILE B 2 64 ? -53.562 -30.332 73.752 1.00 56.16 64 ILE B O 1
ATOM 2552 N N . GLN B 2 65 ? -52.687 -32.378 73.407 1.00 61.44 65 GLN B N 1
ATOM 2553 C CA . GLN B 2 65 ? -53.966 -33.066 73.383 1.00 66.18 65 GLN B CA 1
ATOM 2554 C C . GLN B 2 65 ? -54.380 -33.285 74.828 1.00 67.63 65 GLN B C 1
ATOM 2555 O O . GLN B 2 65 ? -53.810 -34.125 75.527 1.00 84.24 65 GLN B O 1
ATOM 2561 N N . THR B 2 66 ? -55.347 -32.515 75.289 1.00 61.55 66 THR B N 1
ATOM 2562 C CA . THR B 2 66 ? -55.700 -32.595 76.692 1.00 61.19 66 THR B CA 1
ATOM 2563 C C . THR B 2 66 ? -56.711 -33.709 76.946 1.00 61.63 66 THR B C 1
ATOM 2564 O O . THR B 2 66 ? -57.234 -34.347 76.028 1.00 61.85 66 THR B O 1
ATOM 2568 N N . ARG B 2 67 ? -56.985 -33.930 78.227 1.00 59.95 67 ARG B N 1
ATOM 2569 C CA . ARG B 2 67 ? -57.988 -34.854 78.718 1.00 63.57 67 ARG B CA 1
ATOM 2570 C C . ARG B 2 67 ? -58.971 -34.124 79.632 1.00 58.89 67 ARG B C 1
ATOM 2571 O O . ARG B 2 67 ? -58.569 -33.234 80.390 1.00 54.00 67 ARG B O 1
ATOM 2579 N N . PRO B 2 68 ? -60.257 -34.467 79.580 1.00 53.35 68 PRO B N 1
ATOM 2580 C CA . PRO B 2 68 ? -61.258 -33.664 80.294 1.00 46.52 68 PRO B CA 1
ATOM 2581 C C . PRO B 2 68 ? -61.018 -33.691 81.792 1.00 55.80 68 PRO B C 1
ATOM 2582 O O . PRO B 2 68 ? -60.734 -34.740 82.371 1.00 59.62 68 PRO B O 1
ATOM 2586 N N . GLY B 2 69 ? -61.095 -32.515 82.412 1.00 53.38 69 GLY B N 1
ATOM 2587 C CA . GLY B 2 69 ? -60.921 -32.424 83.851 1.00 52.66 69 GLY B CA 1
ATOM 2588 C C . GLY B 2 69 ? -59.492 -32.299 84.345 1.00 57.11 69 GLY B C 1
ATOM 2589 O O . GLY B 2 69 ? -59.250 -32.446 85.549 1.00 58.39 69 GLY B O 1
ATOM 2590 N N . PHE B 2 70 ? -58.530 -32.034 83.467 1.00 48.69 70 PHE B N 1
ATOM 2591 C CA . PHE B 2 70 ? -57.168 -31.766 83.897 1.00 49.45 70 PHE B CA 1
ATOM 2592 C C . PHE B 2 70 ? -56.747 -30.337 83.553 1.00 59.71 70 PHE B C 1
ATOM 2593 O O . PHE B 2 70 ? -57.242 -29.743 82.586 1.00 56.33 70 PHE B O 1
ATOM 2601 N N . THR B 2 71 ? -55.827 -29.790 84.362 1.00 52.51 71 THR B N 1
ATOM 2602 C CA . THR B 2 71 ? -54.993 -28.644 84.013 1.00 43.22 71 THR B CA 1
ATOM 2603 C C . THR B 2 71 ? -53.550 -29.107 83.793 1.00 50.81 71 THR B C 1
ATOM 2604 O O . THR B 2 71 ? -53.188 -30.240 84.124 1.00 51.52 71 THR B O 1
ATOM 2608 N N . TYR B 2 72 ? -52.707 -28.211 83.250 1.00 45.99 72 TYR B N 1
ATOM 2609 C CA . TYR B 2 72 ? -51.362 -28.600 82.815 1.00 52.75 72 TYR B CA 1
ATOM 2610 C C . TYR B 2 72 ? -50.319 -27.540 83.134 1.00 49.20 72 TYR B C 1
ATOM 2611 O O . TYR B 2 72 ? -50.545 -26.347 82.927 1.00 56.66 72 TYR B O 1
ATOM 2620 N N . ARG B 2 73 ? -49.164 -27.994 83.612 1.00 47.33 73 ARG B N 1
ATOM 2621 C CA . ARG B 2 73 ? -48.015 -27.134 83.848 1.00 51.77 73 ARG B CA 1
ATOM 2622 C C . ARG B 2 73 ? -46.771 -27.766 83.244 1.00 49.32 73 ARG B C 1
ATOM 2623 O O . ARG B 2 73 ? -46.685 -28.984 83.067 1.00 59.37 73 ARG B O 1
ATOM 2631 N N . LEU B 2 74 ? -45.795 -26.922 82.936 1.00 56.86 74 LEU B N 1
ATOM 2632 C CA . LEU B 2 74 ? -44.474 -27.423 82.589 1.00 55.48 74 LEU B CA 1
ATOM 2633 C C . LEU B 2 74 ? -43.799 -28.006 83.823 1.00 63.63 74 LEU B C 1
ATOM 2634 O O . LEU B 2 74 ? -43.925 -27.476 84.932 1.00 63.48 74 LEU B O 1
ATOM 2639 N N . SER B 2 75 ? -43.087 -29.117 83.632 1.00 70.04 75 SER B N 1
ATOM 2640 C CA . SER B 2 75 ? -42.395 -29.731 84.759 1.00 74.00 75 SER B CA 1
ATOM 2641 C C . SER B 2 75 ? -41.310 -28.811 85.309 1.00 73.13 75 SER B C 1
ATOM 2642 O O . SER B 2 75 ? -41.066 -28.784 86.523 1.00 73.81 75 SER B O 1
ATOM 2645 N N . GLU B 2 76 ? -40.681 -28.026 84.443 1.00 66.51 76 GLU B N 1
ATOM 2646 C CA . GLU B 2 76 ? -39.689 -27.048 84.849 1.00 77.64 76 GLU B CA 1
ATOM 2647 C C . GLU B 2 76 ? -40.054 -25.704 84.246 1.00 82.38 76 GLU B C 1
ATOM 2648 O O . GLU B 2 76 ? -40.747 -25.627 83.230 1.00 80.87 76 GLU B O 1
ATOM 2654 N N . SER B 2 77 ? -39.574 -24.642 84.877 1.00 90.44 77 SER B N 1
ATOM 2655 C CA . SER B 2 77 ? -39.598 -23.340 84.233 1.00 88.73 77 SER B CA 1
ATOM 2656 C C . SER B 2 77 ? -38.673 -23.378 83.027 1.00 88.99 77 SER B C 1
ATOM 2657 O O . SER B 2 77 ? -37.514 -23.795 83.139 1.00 95.14 77 SER B O 1
ATOM 2660 N N . HIS B 2 78 ? -39.178 -22.973 81.864 1.00 80.59 78 HIS B N 1
ATOM 2661 C CA . HIS B 2 78 ? -38.354 -22.923 80.666 1.00 76.41 78 HIS B CA 1
ATOM 2662 C C . HIS B 2 78 ? -38.162 -21.487 80.192 1.00 74.86 78 HIS B C 1
ATOM 2663 O O . HIS B 2 78 ? -39.109 -20.691 80.169 1.00 80.80 78 HIS B O 1
ATOM 2670 N N . ALA B 2 79 ? -36.918 -21.178 79.797 1.00 68.05 79 ALA B N 1
ATOM 2671 C CA . ALA B 2 79 ? -36.553 -19.826 79.376 1.00 74.58 79 ALA B CA 1
ATOM 2672 C C . ALA B 2 79 ? -37.303 -19.397 78.127 1.00 73.27 79 ALA B C 1
ATOM 2673 O O . ALA B 2 79 ? -37.577 -18.204 77.944 1.00 72.22 79 ALA B O 1
ATOM 2675 N N . LEU B 2 80 ? -37.657 -20.349 77.267 1.00 69.09 80 LEU B N 1
ATOM 2676 C CA . LEU B 2 80 ? -38.236 -20.039 75.969 1.00 62.15 80 LEU B CA 1
ATOM 2677 C C . LEU B 2 80 ? -39.758 -20.122 75.934 1.00 61.43 80 LEU B C 1
ATOM 2678 O O . LEU B 2 80 ? -40.381 -19.392 75.155 1.00 61.09 80 LEU B O 1
ATOM 2683 N N . PHE B 2 81 ? -40.378 -20.978 76.751 1.00 55.86 81 PHE B N 1
ATOM 2684 C CA . PHE B 2 81 ? -41.780 -21.336 76.562 1.00 54.59 81 PHE B CA 1
ATOM 2685 C C . PHE B 2 81 ? -42.569 -21.210 77.854 1.00 57.46 81 PHE B C 1
ATOM 2686 O O . PHE B 2 81 ? -42.016 -21.163 78.952 1.00 72.59 81 PHE B O 1
ATOM 2694 N N . ALA B 2 82 ? -43.887 -21.166 77.696 1.00 68.03 82 ALA B N 1
ATOM 2695 C CA . ALA B 2 82 ? -44.829 -21.084 78.803 1.00 56.64 82 ALA B CA 1
ATOM 2696 C C . ALA B 2 82 ? -46.155 -21.660 78.338 1.00 56.53 82 ALA B C 1
ATOM 2697 O O . ALA B 2 82 ? -46.523 -21.530 77.166 1.00 60.06 82 ALA B O 1
ATOM 2699 N N . ILE B 2 83 ? -46.871 -22.292 79.260 1.00 55.61 83 ILE B N 1
ATOM 2700 C CA . ILE B 2 83 ? -48.065 -23.047 78.915 1.00 57.37 83 ILE B CA 1
ATOM 2701 C C . ILE B 2 83 ? -49.275 -22.387 79.548 1.00 62.69 83 ILE B C 1
ATOM 2702 O O . ILE B 2 83 ? -49.211 -21.910 80.686 1.00 63.32 83 ILE B O 1
ATOM 2707 N N . ASN B 2 84 ? -50.366 -22.324 78.786 1.00 55.55 84 ASN B N 1
ATOM 2708 C CA . ASN B 2 84 ? -51.664 -21.969 79.333 1.00 53.79 84 ASN B CA 1
ATOM 2709 C C . ASN B 2 84 ? -52.218 -23.187 80.078 1.00 56.11 84 ASN B C 1
ATOM 2710 O O . ASN B 2 84 ? -52.457 -24.236 79.474 1.00 56.26 84 ASN B O 1
ATOM 2715 N N . SER B 2 85 ? -52.406 -23.058 81.391 1.00 56.38 85 SER B N 1
ATOM 2716 C CA . SER B 2 85 ? -52.753 -24.221 82.199 1.00 56.32 85 SER B CA 1
ATOM 2717 C C . SER B 2 85 ? -54.144 -24.767 81.913 1.00 52.94 85 SER B C 1
ATOM 2718 O O . SER B 2 85 ? -54.384 -25.946 82.190 1.00 59.30 85 SER B O 1
ATOM 2721 N N . SER B 2 86 ? -55.057 -23.965 81.358 1.00 48.11 86 SER B N 1
ATOM 2722 C CA . SER B 2 86 ? -56.391 -24.483 81.059 1.00 57.11 86 SER B CA 1
ATOM 2723 C C . SER B 2 86 ? -56.535 -24.988 79.627 1.00 52.14 86 SER B C 1
ATOM 2724 O O . SER B 2 86 ? -57.308 -25.917 79.387 1.00 58.76 86 SER B O 1
ATOM 2727 N N . THR B 2 87 ? -55.816 -24.427 78.662 1.00 58.11 87 THR B N 1
ATOM 2728 C CA . THR B 2 87 ? -55.964 -24.918 77.301 1.00 58.53 87 THR B CA 1
ATOM 2729 C C . THR B 2 87 ? -54.841 -25.843 76.871 1.00 58.77 87 THR B C 1
ATOM 2730 O O . THR B 2 87 ? -55.010 -26.576 75.893 1.00 55.43 87 THR B O 1
ATOM 2734 N N . GLY B 2 88 ? -53.712 -25.846 77.575 1.00 59.15 88 GLY B N 1
ATOM 2735 C CA . GLY B 2 88 ? -52.583 -26.614 77.091 1.00 49.42 88 GLY B CA 1
ATOM 2736 C C . GLY B 2 88 ? -51.893 -26.024 75.884 1.00 54.77 88 GLY B C 1
ATOM 2737 O O . GLY B 2 88 ? -51.052 -26.695 75.271 1.00 61.74 88 GLY B O 1
ATOM 2738 N N . ALA B 2 89 ? -52.226 -24.790 75.520 1.00 43.76 89 ALA B N 1
ATOM 2739 C CA . ALA B 2 89 ? -51.533 -24.105 74.441 1.00 45.45 89 ALA B CA 1
ATOM 2740 C C . ALA B 2 89 ? -50.155 -23.659 74.909 1.00 55.78 89 ALA B C 1
ATOM 2741 O O . ALA B 2 89 ? -49.993 -23.148 76.025 1.00 52.16 89 ALA B O 1
ATOM 2743 N N . LEU B 2 90 ? -49.158 -23.855 74.047 1.00 57.18 90 LEU B N 1
ATOM 2744 C CA . LEU B 2 90 ? -47.774 -23.511 74.341 1.00 59.78 90 LEU B CA 1
ATOM 2745 C C . LEU B 2 90 ? -47.347 -22.296 73.526 1.00 58.66 90 LEU B C 1
ATOM 2746 O O . LEU B 2 90 ? -47.539 -22.260 72.304 1.00 51.11 90 LEU B O 1
ATOM 2751 N N . TYR B 2 91 ? -46.752 -21.313 74.201 1.00 49.58 91 TYR B N 1
ATOM 2752 C CA . TYR B 2 91 ? -46.375 -20.053 73.577 1.00 44.68 91 TYR B CA 1
ATOM 2753 C C . TYR B 2 91 ? -44.899 -19.767 73.811 1.00 42.54 91 TYR B C 1
ATOM 2754 O O . TYR B 2 91 ? -44.314 -20.213 74.801 1.00 59.60 91 TYR B O 1
ATOM 2763 N N . THR B 2 92 ? -44.304 -19.000 72.902 1.00 46.28 92 THR B N 1
ATOM 2764 C CA . THR B 2 92 ? -42.953 -18.498 73.129 1.00 58.58 92 THR B CA 1
ATOM 2765 C C . THR B 2 92 ? -42.976 -17.291 74.060 1.00 56.05 92 THR B C 1
ATOM 2766 O O . THR B 2 92 ? -43.919 -16.497 74.059 1.00 55.17 92 THR B O 1
ATOM 2770 N N . THR B 2 93 ? -41.916 -17.153 74.851 1.00 60.03 93 THR B N 1
ATOM 2771 C CA . THR B 2 93 ? -41.740 -16.016 75.747 1.00 57.98 93 THR B CA 1
ATOM 2772 C C . THR B 2 93 ? -40.718 -15.004 75.250 1.00 63.33 93 THR B C 1
ATOM 2773 O O . THR B 2 93 ? -40.536 -13.967 75.887 1.00 65.37 93 THR B O 1
ATOM 2777 N N . SER B 2 94 ? -40.038 -15.278 74.144 1.00 64.04 94 SER B N 1
ATOM 2778 C CA . SER B 2 94 ? -39.132 -14.316 73.535 1.00 53.17 94 SER B CA 1
ATOM 2779 C C . SER B 2 94 ? -39.008 -14.665 72.066 1.00 40.57 94 SER B C 1
ATOM 2780 O O . SER B 2 94 ? -39.578 -15.650 71.594 1.00 45.44 94 SER B O 1
ATOM 2783 N N . THR B 2 95 ? -38.262 -13.840 71.350 1.00 48.00 95 THR B N 1
ATOM 2784 C CA . THR B 2 95 ? -37.880 -14.097 69.969 1.00 49.71 95 THR B CA 1
ATOM 2785 C C . THR B 2 95 ? -36.731 -15.087 69.963 1.00 51.68 95 THR B C 1
ATOM 2786 O O . THR B 2 95 ? -35.667 -14.795 70.513 1.00 56.58 95 THR B O 1
ATOM 2790 N N . ILE B 2 96 ? -36.915 -16.238 69.339 1.00 49.35 96 ILE B N 1
ATOM 2791 C CA . ILE B 2 96 ? -35.854 -17.237 69.317 1.00 52.50 96 ILE B CA 1
ATOM 2792 C C . ILE B 2 96 ? -34.976 -17.019 68.091 1.00 55.57 96 ILE B C 1
ATOM 2793 O O . ILE B 2 96 ? -35.486 -16.768 66.989 1.00 51.48 96 ILE B O 1
ATOM 2798 N N . ASP B 2 97 ? -33.650 -17.075 68.304 1.00 49.64 97 ASP B N 1
ATOM 2799 C CA . ASP B 2 97 ? -32.643 -17.106 67.238 1.00 43.99 97 ASP B CA 1
ATOM 2800 C C . ASP B 2 97 ? -32.172 -18.542 67.093 1.00 45.88 97 ASP B C 1
ATOM 2801 O O . ASP B 2 97 ? -31.514 -19.075 67.991 1.00 46.41 97 ASP B O 1
ATOM 2806 N N . ARG B 2 98 ? -32.505 -19.177 65.978 1.00 34.49 98 ARG B N 1
ATOM 2807 C CA . ARG B 2 98 ? -32.098 -20.567 65.859 1.00 45.13 98 ARG B CA 1
ATOM 2808 C C . ARG B 2 98 ? -30.577 -20.685 65.811 1.00 52.45 98 ARG B C 1
ATOM 2809 O O . ARG B 2 98 ? -30.003 -21.581 66.440 1.00 48.90 98 ARG B O 1
ATOM 2817 N N . GLU B 2 99 ? -29.902 -19.759 65.122 1.00 48.47 99 GLU B N 1
ATOM 2818 C CA . GLU B 2 99 ? -28.444 -19.803 65.104 1.00 58.24 99 GLU B CA 1
ATOM 2819 C C . GLU B 2 99 ? -27.850 -19.627 66.500 1.00 67.72 99 GLU B C 1
ATOM 2820 O O . GLU B 2 99 ? -26.666 -19.919 66.695 1.00 65.95 99 GLU B O 1
ATOM 2826 N N . SER B 2 100 ? -28.639 -19.187 67.481 1.00 56.70 100 SER B N 1
ATOM 2827 C CA . SER B 2 100 ? -28.106 -18.980 68.816 1.00 52.19 100 SER B CA 1
ATOM 2828 C C . SER B 2 100 ? -28.318 -20.163 69.737 1.00 60.33 100 SER B C 1
ATOM 2829 O O . SER B 2 100 ? -27.906 -20.091 70.899 1.00 63.14 100 SER B O 1
ATOM 2832 N N . LEU B 2 101 ? -28.926 -21.247 69.250 1.00 57.65 101 LEU B N 1
ATOM 2833 C CA . LEU B 2 101 ? -29.325 -22.317 70.158 1.00 64.50 101 LEU B CA 1
ATOM 2834 C C . LEU B 2 101 ? -28.255 -23.398 70.215 1.00 68.96 101 LEU B C 1
ATOM 2835 O O . LEU B 2 101 ? -27.626 -23.702 69.200 1.00 72.84 101 LEU B O 1
ATOM 2840 N N . PRO B 2 102 ? -28.045 -24.006 71.379 1.00 75.75 102 PRO B N 1
ATOM 2841 C CA . PRO B 2 102 ? -27.237 -25.232 71.405 1.00 87.26 102 PRO B CA 1
ATOM 2842 C C . PRO B 2 102 ? -27.834 -26.333 70.548 1.00 85.06 102 PRO B C 1
ATOM 2843 O O . PRO B 2 102 ? -27.098 -27.058 69.864 1.00 79.50 102 PRO B O 1
ATOM 2847 N N . SER B 2 103 ? -29.160 -26.462 70.554 1.00 73.62 103 SER B N 1
ATOM 2848 C CA . SER B 2 103 ? -29.861 -27.392 69.683 1.00 68.31 103 SER B CA 1
ATOM 2849 C C . SER B 2 103 ? -31.183 -26.781 69.243 1.00 73.60 103 SER B C 1
ATOM 2850 O O . SER B 2 103 ? -31.860 -26.117 70.032 1.00 73.44 103 SER B O 1
ATOM 2853 N N . ASP B 2 104 ? -31.556 -27.019 67.990 1.00 68.13 104 ASP B N 1
ATOM 2854 C CA . ASP B 2 104 ? -32.846 -26.585 67.488 1.00 67.81 104 ASP B CA 1
ATOM 2855 C C . ASP B 2 104 ? -33.955 -27.584 67.783 1.00 68.76 104 ASP B C 1
ATOM 2856 O O . ASP B 2 104 ? -35.085 -27.382 67.333 1.00 65.27 104 ASP B O 1
ATOM 2861 N N . VAL B 2 105 ? -33.662 -28.649 68.520 1.00 62.38 105 VAL B N 1
ATOM 2862 C CA . VAL B 2 105 ? -34.683 -29.533 69.062 1.00 64.91 105 VAL B CA 1
ATOM 2863 C C . VAL B 2 105 ? -34.702 -29.345 70.572 1.00 68.32 105 VAL B C 1
ATOM 2864 O O . VAL B 2 105 ? -33.654 -29.410 71.226 1.00 67.29 105 VAL B O 1
ATOM 2868 N N . ILE B 2 106 ? -35.881 -29.069 71.127 1.00 63.07 106 ILE B N 1
ATOM 2869 C CA . ILE B 2 106 ? -36.023 -28.856 72.558 1.00 58.48 106 ILE B CA 1
ATOM 2870 C C . ILE B 2 106 ? -37.007 -29.866 73.108 1.00 60.31 106 ILE B C 1
ATOM 2871 O O . ILE B 2 106 ? -38.051 -30.130 72.499 1.00 64.54 106 ILE B O 1
ATOM 2876 N N . ASN B 2 107 ? -36.676 -30.427 74.262 1.00 60.34 107 ASN B N 1
ATOM 2877 C CA . ASN B 2 107 ? -37.509 -31.440 74.883 1.00 53.62 107 ASN B CA 1
ATOM 2878 C C . ASN B 2 107 ? -38.081 -30.896 76.181 1.00 61.51 107 ASN B C 1
ATOM 2879 O O . ASN B 2 107 ? -37.342 -30.398 77.035 1.00 67.53 107 ASN B O 1
ATOM 2884 N N . LEU B 2 108 ? -39.401 -30.964 76.302 1.00 52.70 108 LEU B N 1
ATOM 2885 C CA . LEU B 2 108 ? -40.141 -30.534 77.473 1.00 55.69 108 LEU B CA 1
ATOM 2886 C C . LEU B 2 108 ? -40.959 -31.700 78.030 1.00 57.23 108 LEU B C 1
ATOM 2887 O O . LEU B 2 108 ? -41.151 -32.735 77.383 1.00 68.58 108 LEU B O 1
ATOM 2892 N N . VAL B 2 109 ? -41.460 -31.516 79.247 1.00 60.59 109 VAL B N 1
ATOM 2893 C CA . VAL B 2 109 ? -42.375 -32.459 79.878 1.00 59.06 109 VAL B CA 1
ATOM 2894 C C . VAL B 2 109 ? -43.550 -31.676 80.457 1.00 58.26 109 VAL B C 1
ATOM 2895 O O . VAL B 2 109 ? -43.370 -30.857 81.366 1.00 55.47 109 VAL B O 1
ATOM 2899 N N . VAL B 2 110 ? -44.741 -31.927 79.939 1.00 57.70 110 VAL B N 1
ATOM 2900 C CA . VAL B 2 110 ? -45.963 -31.352 80.491 1.00 56.90 110 VAL B CA 1
ATOM 2901 C C . VAL B 2 110 ? -46.545 -32.318 81.511 1.00 57.46 110 VAL B C 1
ATOM 2902 O O . VAL B 2 110 ? -46.628 -33.530 81.262 1.00 57.57 110 VAL B O 1
ATOM 2906 N N . LEU B 2 111 ? -46.939 -31.781 82.660 1.00 50.10 111 LEU B N 1
ATOM 2907 C CA . LEU B 2 111 ? -47.514 -32.557 83.745 1.00 45.08 111 LEU B CA 1
ATOM 2908 C C . LEU B 2 111 ? -48.961 -32.142 83.982 1.00 56.04 111 LEU B C 1
ATOM 2909 O O . LEU B 2 111 ? -49.305 -30.954 83.917 1.00 52.38 111 LEU B O 1
ATOM 2914 N N . SER B 2 112 ? -49.796 -33.122 84.292 1.00 58.33 112 SER B N 1
ATOM 2915 C CA . SER B 2 112 ? -51.210 -32.895 84.524 1.00 58.26 112 SER B CA 1
ATOM 2916 C C . SER B 2 112 ? -51.522 -32.748 86.007 1.00 57.44 112 SER B C 1
ATOM 2917 O O . SER B 2 112 ? -50.770 -33.174 86.888 1.00 54.72 112 SER B O 1
ATOM 2920 N N . SER B 2 113 ? -52.671 -32.133 86.266 1.00 54.14 113 SER B N 1
ATOM 2921 C CA . SER B 2 113 ? -53.267 -32.085 87.590 1.00 48.34 113 SER B CA 1
ATOM 2922 C C . SER B 2 113 ? -53.907 -33.419 87.941 1.00 55.76 113 SER B C 1
ATOM 2923 O O . SER B 2 113 ? -53.614 -34.438 87.306 1.00 46.27 113 SER B O 1
ATOM 2926 N N . ALA B 2 114 ? -54.831 -33.393 88.935 1.00 81.80 114 ALA B N 1
ATOM 2927 C CA . ALA B 2 114 ? -55.761 -34.473 89.272 1.00 75.13 114 ALA B CA 1
ATOM 2928 C C . ALA B 2 114 ? -54.896 -35.682 89.637 1.00 71.89 114 ALA B C 1
ATOM 2929 O O . ALA B 2 114 ? -53.972 -35.485 90.436 1.00 76.14 114 ALA B O 1
ATOM 2931 N N . PRO B 2 115 ? -55.101 -36.911 89.135 1.00 57.32 115 PRO B N 1
ATOM 2932 C CA . PRO B 2 115 ? -53.974 -37.861 89.198 1.00 57.81 115 PRO B CA 1
ATOM 2933 C C . PRO B 2 115 ? -53.055 -37.655 88.000 1.00 67.92 115 PRO B C 1
ATOM 2934 O O . PRO B 2 115 ? -53.472 -37.791 86.846 1.00 64.31 115 PRO B O 1
ATOM 2938 N N . THR B 2 116 ? -51.798 -37.326 88.278 1.00 56.57 116 THR B N 1
ATOM 2939 C CA . THR B 2 116 ? -50.930 -36.797 87.239 1.00 62.63 116 THR B CA 1
ATOM 2940 C C . THR B 2 116 ? -50.562 -37.876 86.235 1.00 55.90 116 THR B C 1
ATOM 2941 O O . THR B 2 116 ? -50.382 -39.043 86.590 1.00 63.76 116 THR B O 1
ATOM 2945 N N . TYR B 2 117 ? -50.510 -37.484 84.970 1.00 50.23 117 TYR B N 1
ATOM 2946 C CA . TYR B 2 117 ? -49.745 -38.190 83.958 1.00 54.92 117 TYR B CA 1
ATOM 2947 C C . TYR B 2 117 ? -48.869 -37.195 83.223 1.00 52.85 117 TYR B C 1
ATOM 2948 O O . TYR B 2 117 ? -49.228 -36.018 83.107 1.00 52.03 117 TYR B O 1
ATOM 2957 N N . PRO B 2 118 ? -47.733 -37.645 82.692 1.00 58.76 118 PRO B N 1
ATOM 2958 C CA . PRO B 2 118 ? -46.840 -36.762 81.934 1.00 49.88 118 PRO B CA 1
ATOM 2959 C C . PRO B 2 118 ? -47.071 -36.814 80.431 1.00 60.47 118 PRO B C 1
ATOM 2960 O O . PRO B 2 118 ? -47.491 -37.825 79.864 1.00 57.89 118 PRO B O 1
ATOM 2964 N N . THR B 2 119 ? -46.748 -35.699 79.777 1.00 52.53 119 THR B N 1
ATOM 2965 C CA . THR B 2 119 ? -46.753 -35.608 78.321 1.00 61.63 119 THR B CA 1
ATOM 2966 C C . THR B 2 119 ? -45.409 -35.053 77.844 1.00 64.93 119 THR B C 1
ATOM 2967 O O . THR B 2 119 ? -45.059 -33.915 78.178 1.00 71.32 119 THR B O 1
ATOM 2971 N N . GLU B 2 120 ? -44.644 -35.855 77.085 1.00 66.98 120 GLU B N 1
ATOM 2972 C CA . GLU B 2 120 ? -43.357 -35.400 76.542 1.00 68.02 120 GLU B CA 1
ATOM 2973 C C . GLU B 2 120 ? -43.575 -34.607 75.264 1.00 60.43 120 GLU B C 1
ATOM 2974 O O . GLU B 2 120 ? -44.278 -35.059 74.353 1.00 54.51 120 GLU B O 1
ATOM 2980 N N . VAL B 2 121 ? -42.951 -33.439 75.183 1.00 54.42 121 VAL B N 1
ATOM 2981 C CA . VAL B 2 121 ? -43.089 -32.566 74.027 1.00 54.52 121 VAL B CA 1
ATOM 2982 C C . VAL B 2 121 ? -41.721 -32.366 73.398 1.00 50.55 121 VAL B C 1
ATOM 2983 O O . VAL B 2 121 ? -40.715 -32.237 74.106 1.00 51.82 121 VAL B O 1
ATOM 2987 N N . ARG B 2 122 ? -41.688 -32.358 72.070 1.00 49.09 122 ARG B N 1
ATOM 2988 C CA . ARG B 2 122 ? -40.490 -32.041 71.304 1.00 52.23 122 ARG B CA 1
ATOM 2989 C C . ARG B 2 122 ? -40.807 -30.841 70.437 1.00 56.18 122 ARG B C 1
ATOM 2990 O O . ARG B 2 122 ? -41.707 -30.909 69.590 1.00 62.37 122 ARG B O 1
ATOM 2998 N N . VAL B 2 123 ? -40.097 -29.740 70.663 1.00 45.92 123 VAL B N 1
ATOM 2999 C CA . VAL B 2 123 ? -40.267 -28.539 69.856 1.00 36.29 123 VAL B CA 1
ATOM 3000 C C . VAL B 2 123 ? -39.098 -28.438 68.884 1.00 51.34 123 VAL B C 1
ATOM 3001 O O . VAL B 2 123 ? -37.924 -28.476 69.294 1.00 48.36 123 VAL B O 1
ATOM 3005 N N . LEU B 2 124 ? -39.421 -28.312 67.598 1.00 52.30 124 LEU B N 1
ATOM 3006 C CA . LEU B 2 124 ? -38.444 -28.109 66.539 1.00 51.05 124 LEU B CA 1
ATOM 3007 C C . LEU B 2 124 ? -38.445 -26.639 66.157 1.00 60.21 124 LEU B C 1
ATOM 3008 O O . LEU B 2 124 ? -39.458 -26.122 65.664 1.00 59.17 124 LEU B O 1
ATOM 3013 N N . VAL B 2 125 ? -37.318 -25.969 66.376 1.00 56.39 125 VAL B N 1
ATOM 3014 C CA . VAL B 2 125 ? -37.151 -24.580 65.963 1.00 46.18 125 VAL B CA 1
ATOM 3015 C C . VAL B 2 125 ? -36.672 -24.577 64.512 1.00 52.15 125 VAL B C 1
ATOM 3016 O O . VAL B 2 125 ? -35.552 -25.007 64.207 1.00 56.76 125 VAL B O 1
ATOM 3020 N N . ARG B 2 126 ? -37.536 -24.084 63.626 1.00 47.43 126 ARG B N 1
ATOM 3021 C CA . ARG B 2 126 ? -37.349 -24.092 62.188 1.00 44.11 126 ARG B CA 1
ATOM 3022 C C . ARG B 2 126 ? -36.567 -22.869 61.690 1.00 48.37 126 ARG B C 1
ATOM 3023 O O . ARG B 2 126 ? -36.727 -21.743 62.170 1.00 45.11 126 ARG B O 1
ATOM 3031 N N . ASP B 2 127 ? -35.752 -23.104 60.673 1.00 46.87 127 ASP B N 1
ATOM 3032 C CA . ASP B 2 127 ? -34.735 -22.151 60.255 1.00 41.25 127 ASP B CA 1
ATOM 3033 C C . ASP B 2 127 ? -35.298 -21.205 59.205 1.00 44.40 127 ASP B C 1
ATOM 3034 O O . ASP B 2 127 ? -36.002 -21.617 58.275 1.00 46.88 127 ASP B O 1
ATOM 3039 N N . LEU B 2 128 ? -35.020 -19.929 59.375 1.00 38.48 128 LEU B N 1
ATOM 3040 C CA . LEU B 2 128 ? -35.150 -19.035 58.243 1.00 50.75 128 LEU B CA 1
ATOM 3041 C C . LEU B 2 128 ? -33.798 -18.782 57.589 1.00 46.95 128 LEU B C 1
ATOM 3042 O O . LEU B 2 128 ? -32.727 -18.951 58.191 1.00 33.87 128 LEU B O 1
ATOM 3047 N N . ASN B 2 129 ? -33.882 -18.390 56.319 1.00 47.63 129 ASN B N 1
ATOM 3048 C CA . ASN B 2 129 ? -32.717 -18.021 55.539 1.00 44.73 129 ASN B CA 1
ATOM 3049 C C . ASN B 2 129 ? -32.361 -16.571 55.845 1.00 48.29 129 ASN B C 1
ATOM 3050 O O . ASN B 2 129 ? -32.416 -15.679 54.988 1.00 43.52 129 ASN B O 1
ATOM 3055 N N . ASP B 2 130 ? -31.995 -16.342 57.111 1.00 45.27 130 ASP B N 1
ATOM 3056 C CA . ASP B 2 130 ? -31.692 -14.990 57.573 1.00 49.99 130 ASP B CA 1
ATOM 3057 C C . ASP B 2 130 ? -30.196 -14.755 57.784 1.00 59.54 130 ASP B C 1
ATOM 3058 O O . ASP B 2 130 ? -29.814 -13.784 58.445 1.00 53.94 130 ASP B O 1
ATOM 3063 N N . ASN B 2 131 ? -29.335 -15.605 57.222 1.00 47.04 131 ASN B N 1
ATOM 3064 C CA . ASN B 2 131 ? -27.912 -15.302 57.167 1.00 41.74 131 ASN B CA 1
ATOM 3065 C C . ASN B 2 131 ? -27.405 -15.511 55.756 1.00 44.61 131 ASN B C 1
ATOM 3066 O O . ASN B 2 131 ? -27.812 -16.457 55.077 1.00 36.76 131 ASN B O 1
ATOM 3071 N N . ALA B 2 132 ? -26.539 -14.613 55.325 1.00 40.04 132 ALA B N 1
ATOM 3072 C CA . ALA B 2 132 ? -25.925 -14.624 54.013 1.00 46.48 132 ALA B CA 1
ATOM 3073 C C . ALA B 2 132 ? -24.622 -15.408 54.052 1.00 48.74 132 ALA B C 1
ATOM 3074 O O . ALA B 2 132 ? -24.014 -15.576 55.113 1.00 53.53 132 ALA B O 1
ATOM 3076 N N . PRO B 2 133 ? -24.152 -15.912 52.918 1.00 47.78 133 PRO B N 1
ATOM 3077 C CA . PRO B 2 133 ? -22.828 -16.535 52.921 1.00 42.46 133 PRO B CA 1
ATOM 3078 C C . PRO B 2 133 ? -21.776 -15.472 53.168 1.00 43.34 133 PRO B C 1
ATOM 3079 O O . PRO B 2 133 ? -21.827 -14.386 52.591 1.00 35.88 133 PRO B O 1
ATOM 3083 N N . VAL B 2 134 ? -20.830 -15.779 54.049 1.00 47.71 134 VAL B N 1
ATOM 3084 C CA . VAL B 2 134 ? -19.778 -14.839 54.401 1.00 46.72 134 VAL B CA 1
ATOM 3085 C C . VAL B 2 134 ? -18.418 -15.502 54.169 1.00 48.67 134 VAL B C 1
ATOM 3086 O O . VAL B 2 134 ? -18.273 -16.716 54.336 1.00 45.52 134 VAL B O 1
ATOM 3090 N N . PHE B 2 135 ? -17.370 -14.661 53.703 1.00 40.31 135 PHE B N 1
ATOM 3091 C CA . PHE B 2 135 ? -15.974 -15.014 53.544 1.00 43.17 135 PHE B CA 1
ATOM 3092 C C . PHE B 2 135 ? -15.173 -14.692 54.807 1.00 49.52 135 PHE B C 1
ATOM 3093 O O . PHE B 2 135 ? -15.518 -13.765 55.547 1.00 51.13 135 PHE B O 1
ATOM 3101 N N . PRO B 2 136 ? -14.098 -15.444 55.090 1.00 53.21 136 PRO B N 1
ATOM 3102 C CA . PRO B 2 136 ? -13.306 -15.167 56.303 1.00 55.85 136 PRO B CA 1
ATOM 3103 C C . PRO B 2 136 ? -12.749 -13.752 56.371 1.00 61.29 136 PRO B C 1
ATOM 3104 O O . PRO B 2 136 ? -12.533 -13.238 57.480 1.00 61.91 136 PRO B O 1
ATOM 3108 N N . ASP B 2 137 ? -12.515 -13.104 55.220 1.00 54.25 137 ASP B N 1
ATOM 3109 C CA . ASP B 2 137 ? -11.986 -11.738 55.124 1.00 56.88 137 ASP B CA 1
ATOM 3110 C C . ASP B 2 137 ? -12.654 -11.081 53.930 1.00 52.59 137 ASP B C 1
ATOM 3111 O O . ASP B 2 137 ? -12.794 -11.723 52.887 1.00 69.37 137 ASP B O 1
ATOM 3116 N N . PRO B 2 138 ? -13.060 -9.821 54.032 1.00 55.15 138 PRO B N 1
ATOM 3117 C CA . PRO B 2 138 ? -13.699 -9.175 52.877 1.00 57.90 138 PRO B CA 1
ATOM 3118 C C . PRO B 2 138 ? -12.784 -9.026 51.682 1.00 48.59 138 PRO B C 1
ATOM 3119 O O . PRO B 2 138 ? -13.282 -8.904 50.559 1.00 45.93 138 PRO B O 1
ATOM 3123 N N . SER B 2 139 ? -11.473 -9.019 51.883 1.00 46.10 139 SER B N 1
ATOM 3124 C CA . SER B 2 139 ? -10.530 -8.738 50.808 1.00 49.51 139 SER B CA 1
ATOM 3125 C C . SER B 2 139 ? -9.291 -9.592 51.030 1.00 48.70 139 SER B C 1
ATOM 3126 O O . SER B 2 139 ? -8.850 -9.763 52.167 1.00 58.20 139 SER B O 1
ATOM 3129 N N . ILE B 2 140 ? -8.744 -10.138 49.941 1.00 46.06 140 ILE B N 1
ATOM 3130 C CA . ILE B 2 140 ? -7.510 -10.912 49.987 1.00 45.56 140 ILE B CA 1
ATOM 3131 C C . ILE B 2 140 ? -6.626 -10.514 48.824 1.00 43.96 140 ILE B C 1
ATOM 3132 O O . ILE B 2 140 ? -7.069 -9.873 47.862 1.00 40.88 140 ILE B O 1
ATOM 3137 N N . VAL B 2 141 ? -5.360 -10.916 48.930 1.00 46.19 141 VAL B N 1
ATOM 3138 C CA . VAL B 2 141 ? -4.319 -10.616 47.946 1.00 45.36 141 VAL B CA 1
ATOM 3139 C C . VAL B 2 141 ? -3.747 -11.931 47.420 1.00 48.43 141 VAL B C 1
ATOM 3140 O O . VAL B 2 141 ? -3.402 -12.816 48.206 1.00 49.56 141 VAL B O 1
ATOM 3144 N N . VAL B 2 142 ? -3.649 -12.070 46.096 1.00 35.42 142 VAL B N 1
ATOM 3145 C CA . VAL B 2 142 ? -2.971 -13.227 45.532 1.00 34.72 142 VAL B CA 1
ATOM 3146 C C . VAL B 2 142 ? -2.043 -12.759 44.411 1.00 45.80 142 VAL B C 1
ATOM 3147 O O . VAL B 2 142 ? -2.184 -11.655 43.871 1.00 43.49 142 VAL B O 1
ATOM 3151 N N . THR B 2 143 ? -1.084 -13.626 44.060 1.00 52.41 143 THR B N 1
ATOM 3152 C CA . THR B 2 143 ? 0.041 -13.260 43.192 1.00 58.35 143 THR B CA 1
ATOM 3153 C C . THR B 2 143 ? 0.230 -14.271 42.077 1.00 49.67 143 THR B C 1
ATOM 3154 O O . THR B 2 143 ? 0.287 -15.478 42.331 1.00 42.71 143 THR B O 1
ATOM 3158 N N . PHE B 2 144 ? 0.347 -13.771 40.851 1.00 41.13 144 PHE B N 1
ATOM 3159 C CA . PHE B 2 144 ? 0.840 -14.540 39.716 1.00 47.54 144 PHE B CA 1
ATOM 3160 C C . PHE B 2 144 ? 2.154 -13.934 39.211 1.00 48.30 144 PHE B C 1
ATOM 3161 O O . PHE B 2 144 ? 2.350 -12.710 39.243 1.00 41.54 144 PHE B O 1
ATOM 3169 N N . LYS B 2 145 ? 3.057 -14.790 38.751 1.00 48.83 145 LYS B N 1
ATOM 3170 C CA . LYS B 2 145 ? 4.233 -14.312 38.033 1.00 49.13 145 LYS B CA 1
ATOM 3171 C C . LYS B 2 145 ? 3.838 -13.910 36.628 1.00 53.18 145 LYS B C 1
ATOM 3172 O O . LYS B 2 145 ? 3.089 -14.626 35.960 1.00 54.73 145 LYS B O 1
ATOM 3178 N N . GLU B 2 146 ? 4.348 -12.774 36.164 1.00 45.09 146 GLU B N 1
ATOM 3179 C CA . GLU B 2 146 ? 4.159 -12.474 34.755 1.00 50.62 146 GLU B CA 1
ATOM 3180 C C . GLU B 2 146 ? 4.807 -13.589 33.938 1.00 52.82 146 GLU B C 1
ATOM 3181 O O . GLU B 2 146 ? 5.725 -14.275 34.402 1.00 56.02 146 GLU B O 1
ATOM 3187 N N . ASP B 2 147 ? 4.273 -13.816 32.739 1.00 50.63 147 ASP B N 1
ATOM 3188 C CA . ASP B 2 147 ? 4.696 -14.934 31.892 1.00 69.88 147 ASP B CA 1
ATOM 3189 C C . ASP B 2 147 ? 4.541 -16.290 32.594 1.00 74.43 147 ASP B C 1
ATOM 3190 O O . ASP B 2 147 ? 5.262 -17.245 32.300 1.00 75.27 147 ASP B O 1
ATOM 3195 N N . SER B 2 148 ? 3.606 -16.401 33.531 1.00 83.76 148 SER B N 1
ATOM 3196 C CA . SER B 2 148 ? 3.167 -17.721 33.949 1.00 83.30 148 SER B CA 1
ATOM 3197 C C . SER B 2 148 ? 2.421 -18.385 32.791 1.00 86.68 148 SER B C 1
ATOM 3198 O O . SER B 2 148 ? 1.812 -17.713 31.949 1.00 94.48 148 SER B O 1
ATOM 3201 N N . SER B 2 149 ? 2.496 -19.714 32.728 1.00 81.02 149 SER B N 1
ATOM 3202 C CA . SER B 2 149 ? 1.795 -20.433 31.671 1.00 74.75 149 SER B CA 1
ATOM 3203 C C . SER B 2 149 ? 0.277 -20.392 31.884 1.00 71.06 149 SER B C 1
ATOM 3204 O O . SER B 2 149 ? -0.236 -20.145 32.987 1.00 56.64 149 SER B O 1
ATOM 3207 N N . SER B 2 150 ? -0.446 -20.619 30.792 1.00 61.72 150 SER B N 1
ATOM 3208 C CA . SER B 2 150 ? -1.889 -20.720 30.885 1.00 54.16 150 SER B CA 1
ATOM 3209 C C . SER B 2 150 ? -2.237 -21.930 31.732 1.00 59.48 150 SER B C 1
ATOM 3210 O O . SER B 2 150 ? -1.695 -23.023 31.530 1.00 58.75 150 SER B O 1
ATOM 3213 N N . GLY B 2 151 ? -3.124 -21.728 32.700 1.00 46.36 151 GLY B N 1
ATOM 3214 C CA . GLY B 2 151 ? -3.527 -22.799 33.576 1.00 49.32 151 GLY B CA 1
ATOM 3215 C C . GLY B 2 151 ? -2.893 -22.748 34.944 1.00 58.73 151 GLY B C 1
ATOM 3216 O O . GLY B 2 151 ? -3.253 -23.569 35.803 1.00 54.12 151 GLY B O 1
ATOM 3217 N N . ARG B 2 152 ? -1.964 -21.821 35.181 1.00 44.70 152 ARG B N 1
ATOM 3218 C CA . ARG B 2 152 ? -1.459 -21.676 36.539 1.00 56.12 152 ARG B CA 1
ATOM 3219 C C . ARG B 2 152 ? -2.547 -21.114 37.434 1.00 50.73 152 ARG B C 1
ATOM 3220 O O . ARG B 2 152 ? -3.329 -20.260 37.023 1.00 44.23 152 ARG B O 1
ATOM 3228 N N . GLN B 2 153 ? -2.614 -21.619 38.655 1.00 51.76 153 GLN B N 1
ATOM 3229 C CA . GLN B 2 153 ? -3.705 -21.255 39.541 1.00 47.01 153 GLN B CA 1
ATOM 3230 C C . GLN B 2 153 ? -3.201 -20.949 40.941 1.00 44.20 153 GLN B C 1
ATOM 3231 O O . GLN B 2 153 ? -2.081 -21.292 41.330 1.00 41.54 153 GLN B O 1
ATOM 3237 N N . VAL B 2 154 ? -4.058 -20.289 41.699 1.00 38.99 154 VAL B N 1
ATOM 3238 C CA . VAL B 2 154 ? -3.760 -19.934 43.074 1.00 46.74 154 VAL B CA 1
ATOM 3239 C C . VAL B 2 154 ? -5.056 -20.045 43.844 1.00 47.54 154 VAL B C 1
ATOM 3240 O O . VAL B 2 154 ? -6.133 -19.759 43.312 1.00 41.62 154 VAL B O 1
ATOM 3244 N N . ILE B 2 155 ? -4.953 -20.481 45.069 1.00 37.88 155 ILE B N 1
ATOM 3245 C CA . ILE B 2 155 ? -6.112 -20.828 45.867 1.00 35.04 155 ILE B CA 1
ATOM 3246 C C . ILE B 2 155 ? -6.755 -19.582 46.467 1.00 45.57 155 ILE B C 1
ATOM 3247 O O . ILE B 2 155 ? -6.087 -18.604 46.795 1.00 57.72 155 ILE B O 1
ATOM 3252 N N . LEU B 2 156 ? -8.077 -19.615 46.605 1.00 41.51 156 LEU B N 1
ATOM 3253 C CA . LEU B 2 156 ? -8.864 -18.555 47.215 1.00 44.82 156 LEU B CA 1
ATOM 3254 C C . LEU B 2 156 ? -9.561 -19.096 48.460 1.00 40.84 156 LEU B C 1
ATOM 3255 O O . LEU B 2 156 ? -9.393 -20.248 48.839 1.00 44.47 156 LEU B O 1
ATOM 3260 N N . ASP B 2 157 ? -10.392 -18.268 49.069 1.00 58.52 157 ASP B N 1
ATOM 3261 C CA . ASP B 2 157 ? -11.185 -18.685 50.215 1.00 56.03 157 ASP B CA 1
ATOM 3262 C C . ASP B 2 157 ? -12.588 -19.056 49.777 1.00 55.85 157 ASP B C 1
ATOM 3263 O O . ASP B 2 157 ? -13.088 -18.556 48.769 1.00 48.73 157 ASP B O 1
ATOM 3268 N N . THR B 2 158 ? -13.218 -19.950 50.531 1.00 45.50 158 THR B N 1
ATOM 3269 C CA . THR B 2 158 ? -14.623 -20.235 50.307 1.00 49.60 158 THR B CA 1
ATOM 3270 C C . THR B 2 158 ? -15.458 -19.610 51.413 1.00 44.72 158 THR B C 1
ATOM 3271 O O . THR B 2 158 ? -14.956 -19.174 52.454 1.00 37.35 158 THR B O 1
ATOM 3275 N N . ALA B 2 159 ? -16.754 -19.613 51.198 1.00 38.80 159 ALA B N 1
ATOM 3276 C CA . ALA B 2 159 ? -17.651 -18.988 52.153 1.00 42.55 159 ALA B CA 1
ATOM 3277 C C . ALA B 2 159 ? -18.274 -20.038 53.079 1.00 47.30 159 ALA B C 1
ATOM 3278 O O . ALA B 2 159 ? -18.195 -21.243 52.831 1.00 44.92 159 ALA B O 1
ATOM 3280 N N . THR B 2 160 ? -18.828 -19.563 54.198 1.00 35.91 160 THR B N 1
ATOM 3281 C CA . THR B 2 160 ? -19.713 -20.347 55.047 1.00 44.30 160 THR B CA 1
ATOM 3282 C C . THR B 2 160 ? -20.999 -19.562 55.307 1.00 49.68 160 THR B C 1
ATOM 3283 O O . THR B 2 160 ? -21.113 -18.372 54.983 1.00 49.48 160 THR B O 1
ATOM 3287 N N . ASP B 2 161 ? -21.942 -20.226 55.976 1.00 38.65 161 ASP B N 1
ATOM 3288 C CA . ASP B 2 161 ? -23.305 -19.707 56.138 1.00 40.11 161 ASP B CA 1
ATOM 3289 C C . ASP B 2 161 ? -23.886 -20.338 57.395 1.00 44.86 161 ASP B C 1
ATOM 3290 O O . ASP B 2 161 ? -23.931 -21.562 57.495 1.00 40.17 161 ASP B O 1
ATOM 3295 N N . SER B 2 162 ? -24.352 -19.528 58.337 1.00 38.64 162 SER B N 1
ATOM 3296 C CA . SER B 2 162 ? -24.731 -20.080 59.628 1.00 41.15 162 SER B CA 1
ATOM 3297 C C . SER B 2 162 ? -26.128 -20.701 59.668 1.00 39.79 162 SER B C 1
ATOM 3298 O O . SER B 2 162 ? -26.471 -21.272 60.702 1.00 50.24 162 SER B O 1
ATOM 3301 N N . ASP B 2 163 ? -26.921 -20.638 58.594 1.00 39.49 163 ASP B N 1
ATOM 3302 C CA . ASP B 2 163 ? -28.197 -21.361 58.543 1.00 39.11 163 ASP B CA 1
ATOM 3303 C C . ASP B 2 163 ? -27.955 -22.843 58.296 1.00 42.36 163 ASP B C 1
ATOM 3304 O O . ASP B 2 163 ? -26.828 -23.278 58.048 1.00 48.07 163 ASP B O 1
ATOM 3309 N N . ILE B 2 164 ? -29.046 -23.623 58.365 1.00 53.46 164 ILE B N 1
ATOM 3310 C CA . ILE B 2 164 ? -28.962 -25.060 58.111 1.00 53.16 164 ILE B CA 1
ATOM 3311 C C . ILE B 2 164 ? -28.533 -25.269 56.670 1.00 54.75 164 ILE B C 1
ATOM 3312 O O . ILE B 2 164 ? -28.617 -24.364 55.832 1.00 55.64 164 ILE B O 1
ATOM 3317 N N . GLY B 2 165 ? -28.107 -26.502 56.375 1.00 57.57 165 GLY B N 1
ATOM 3318 C CA . GLY B 2 165 ? -27.481 -26.789 55.097 1.00 53.01 165 GLY B CA 1
ATOM 3319 C C . GLY B 2 165 ? -28.356 -26.481 53.900 1.00 51.32 165 GLY B C 1
ATOM 3320 O O . GLY B 2 165 ? -27.854 -26.068 52.858 1.00 56.84 165 GLY B O 1
ATOM 3321 N N . SER B 2 166 ? -29.675 -26.662 54.029 1.00 45.53 166 SER B N 1
ATOM 3322 C CA . SER B 2 166 ? -30.560 -26.360 52.906 1.00 56.27 166 SER B CA 1
ATOM 3323 C C . SER B 2 166 ? -30.713 -24.857 52.672 1.00 55.66 166 SER B C 1
ATOM 3324 O O . SER B 2 166 ? -31.197 -24.452 51.603 1.00 50.69 166 SER B O 1
ATOM 3327 N N . ASN B 2 167 ? -30.326 -24.027 53.650 1.00 44.09 167 ASN B N 1
ATOM 3328 C CA . ASN B 2 167 ? -30.183 -22.586 53.472 1.00 50.12 167 ASN B CA 1
ATOM 3329 C C . ASN B 2 167 ? -28.715 -22.158 53.455 1.00 51.56 167 ASN B C 1
ATOM 3330 O O . ASN B 2 167 ? -28.408 -20.978 53.677 1.00 36.78 167 ASN B O 1
ATOM 3335 N N . GLY B 2 168 ? -27.797 -23.100 53.196 1.00 41.32 168 GLY B N 1
ATOM 3336 C CA . GLY B 2 168 ? -26.374 -22.814 53.244 1.00 46.44 168 GLY B CA 1
ATOM 3337 C C . GLY B 2 168 ? -25.780 -22.466 51.884 1.00 43.37 168 GLY B C 1
ATOM 3338 O O . GLY B 2 168 ? -26.469 -22.355 50.871 1.00 39.40 168 GLY B O 1
ATOM 3339 N N . VAL B 2 169 ? -24.453 -22.303 51.878 1.00 36.27 169 VAL B N 1
ATOM 3340 C CA . VAL B 2 169 ? -23.737 -21.912 50.663 1.00 38.34 169 VAL B CA 1
ATOM 3341 C C . VAL B 2 169 ? -23.974 -22.921 49.553 1.00 37.17 169 VAL B C 1
ATOM 3342 O O . VAL B 2 169 ? -23.849 -24.140 49.754 1.00 39.78 169 VAL B O 1
ATOM 3346 N N . ASP B 2 170 ? -24.280 -22.423 48.361 1.00 34.16 170 ASP B N 1
ATOM 3347 C CA . ASP B 2 170 ? -24.175 -23.251 47.161 1.00 44.02 170 ASP B CA 1
ATOM 3348 C C . ASP B 2 170 ? -22.747 -23.110 46.636 1.00 41.40 170 ASP B C 1
ATOM 3349 O O . ASP B 2 170 ? -22.411 -22.134 45.957 1.00 40.43 170 ASP B O 1
ATOM 3354 N N . HIS B 2 171 ? -21.909 -24.110 46.917 1.00 48.74 171 HIS B N 1
ATOM 3355 C CA . HIS B 2 171 ? -20.513 -24.026 46.509 1.00 45.76 171 HIS B CA 1
ATOM 3356 C C . HIS B 2 171 ? -20.322 -24.151 45.002 1.00 53.08 171 HIS B C 1
ATOM 3357 O O . HIS B 2 171 ? -19.206 -23.938 44.510 1.00 52.81 171 HIS B O 1
ATOM 3364 N N . ARG B 2 172 ? -21.376 -24.460 44.254 1.00 39.54 172 ARG B N 1
ATOM 3365 C CA . ARG B 2 172 ? -21.253 -24.427 42.807 1.00 33.94 172 ARG B CA 1
ATOM 3366 C C . ARG B 2 172 ? -21.416 -23.032 42.219 1.00 41.28 172 ARG B C 1
ATOM 3367 O O . ARG B 2 172 ? -21.181 -22.860 41.023 1.00 54.50 172 ARG B O 1
ATOM 3375 N N . SER B 2 173 ? -21.825 -22.042 43.006 1.00 44.94 173 SER B N 1
ATOM 3376 C CA . SER B 2 173 ? -22.272 -20.770 42.457 1.00 40.05 173 SER B CA 1
ATOM 3377 C C . SER B 2 173 ? -21.203 -19.674 42.398 1.00 39.62 173 SER B C 1
ATOM 3378 O O . SER B 2 173 ? -21.501 -18.612 41.851 1.00 34.95 173 SER B O 1
ATOM 3381 N N . TYR B 2 174 ? -19.983 -19.883 42.935 1.00 44.97 174 TYR B N 1
ATOM 3382 C CA . TYR B 2 174 ? -18.936 -18.842 42.886 1.00 41.70 174 TYR B CA 1
ATOM 3383 C C . TYR B 2 174 ? -18.723 -18.321 41.469 1.00 33.53 174 TYR B C 1
ATOM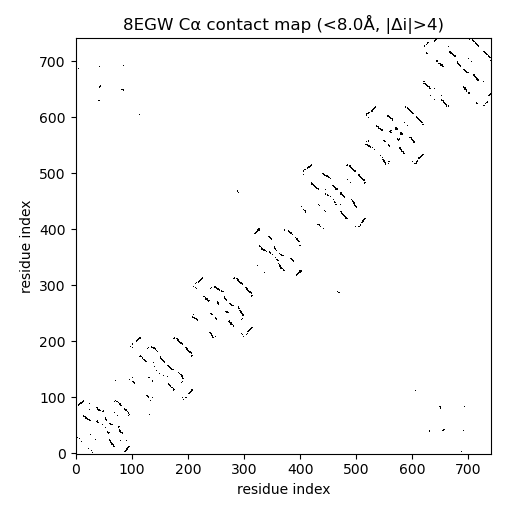 3384 O O . TYR B 2 174 ? -18.638 -19.091 40.517 1.00 44.46 174 TYR B O 1
ATOM 3393 N N . ARG B 2 175 ? -18.619 -17.003 41.338 1.00 33.40 175 ARG B N 1
ATOM 3394 C CA . ARG B 2 175 ? -18.638 -16.348 40.036 1.00 42.73 175 ARG B CA 1
ATOM 3395 C C . ARG B 2 175 ? -17.813 -15.066 40.101 1.00 43.37 175 ARG B C 1
ATOM 3396 O O . ARG B 2 175 ? -17.821 -14.373 41.122 1.00 43.52 175 ARG B O 1
ATOM 3404 N N . ILE B 2 176 ? -17.077 -14.767 39.028 1.00 41.74 176 ILE B N 1
ATOM 3405 C CA . ILE B 2 176 ? -16.381 -13.489 38.916 1.00 36.51 176 ILE B CA 1
ATOM 3406 C C . ILE B 2 176 ? -17.321 -12.497 38.247 1.00 36.96 176 ILE B C 1
ATOM 3407 O O . ILE B 2 176 ? -17.647 -12.651 37.067 1.00 47.40 176 ILE B O 1
ATOM 3412 N N . ILE B 2 177 ? -17.719 -11.456 38.975 1.00 43.53 177 ILE B N 1
ATOM 3413 C CA . ILE B 2 177 ? -18.743 -10.534 38.478 1.00 48.94 177 ILE B CA 1
ATOM 3414 C C . ILE B 2 177 ? -18.195 -9.172 38.128 1.00 50.62 177 ILE B C 1
ATOM 3415 O O . ILE B 2 177 ? -18.860 -8.432 37.392 1.00 47.55 177 ILE B O 1
ATOM 3420 N N . ARG B 2 178 ? -17.005 -8.816 38.599 1.00 51.08 178 ARG B N 1
ATOM 3421 C CA . ARG B 2 178 ? -16.433 -7.543 38.202 1.00 44.50 178 ARG B CA 1
ATOM 3422 C C . ARG B 2 178 ? -14.913 -7.629 38.197 1.00 44.22 178 ARG B C 1
ATOM 3423 O O . ARG B 2 178 ? -14.311 -8.329 39.015 1.00 39.97 178 ARG B O 1
ATOM 3431 N N . GLY B 2 179 ? -14.296 -6.894 37.281 1.00 44.31 179 GLY B N 1
ATOM 3432 C CA . GLY B 2 179 ? -12.853 -6.709 37.285 1.00 47.07 179 GLY B CA 1
ATOM 3433 C C . GLY B 2 179 ? -12.081 -7.562 36.301 1.00 44.91 179 GLY B C 1
ATOM 3434 O O . GLY B 2 179 ? -10.890 -7.323 36.110 1.00 55.92 179 GLY B O 1
ATOM 3435 N N . ASN B 2 180 ? -12.726 -8.555 35.694 1.00 44.47 180 ASN B N 1
ATOM 3436 C CA . ASN B 2 180 ? -12.132 -9.499 34.757 1.00 43.49 180 ASN B CA 1
ATOM 3437 C C . ASN B 2 180 ? -12.395 -9.086 33.314 1.00 46.93 180 ASN B C 1
ATOM 3438 O O . ASN B 2 180 ? -12.498 -9.942 32.420 1.00 44.13 180 ASN B O 1
ATOM 3443 N N . GLU B 2 181 ? -12.530 -7.776 33.088 1.00 57.42 181 GLU B N 1
ATOM 3444 C CA . GLU B 2 181 ? -12.779 -7.245 31.752 1.00 64.08 181 GLU B CA 1
ATOM 3445 C C . GLU B 2 181 ? -11.761 -7.753 30.742 1.00 68.52 181 GLU B C 1
ATOM 3446 O O . GLU B 2 181 ? -12.109 -8.036 29.591 1.00 73.34 181 GLU B O 1
ATOM 3452 N N . ALA B 2 182 ? -10.491 -7.867 31.147 1.00 62.86 182 ALA B N 1
ATOM 3453 C CA . ALA B 2 182 ? -9.475 -8.307 30.199 1.00 63.37 182 ALA B CA 1
ATOM 3454 C C . ALA B 2 182 ? -9.557 -9.797 29.896 1.00 65.64 182 ALA B C 1
ATOM 3455 O O . ALA B 2 182 ? -8.841 -10.268 29.004 1.00 78.75 182 ALA B O 1
ATOM 3457 N N . GLY B 2 183 ? -10.408 -10.543 30.595 1.00 52.56 183 GLY B N 1
ATOM 3458 C CA . GLY B 2 183 ? -10.566 -11.957 30.297 1.00 56.69 183 GLY B CA 1
ATOM 3459 C C . GLY B 2 183 ? -9.357 -12.813 30.585 1.00 53.73 183 GLY B C 1
ATOM 3460 O O . GLY B 2 183 ? -9.211 -13.881 29.982 1.00 53.23 183 GLY B O 1
ATOM 3461 N N . ARG B 2 184 ? -8.473 -12.360 31.485 1.00 49.42 184 ARG B N 1
ATOM 3462 C CA . ARG B 2 184 ? -7.277 -13.093 31.877 1.00 45.11 184 ARG B CA 1
ATOM 3463 C C . ARG B 2 184 ? -7.540 -14.208 32.885 1.00 53.05 184 ARG B C 1
ATOM 3464 O O . ARG B 2 184 ? -6.662 -15.066 33.041 1.00 48.34 184 ARG B O 1
ATOM 3472 N N . PHE B 2 185 ? -8.704 -14.234 33.562 1.00 46.04 185 PHE B N 1
ATOM 3473 C CA . PHE B 2 185 ? -8.938 -15.159 34.673 1.00 41.85 185 PHE B CA 1
ATOM 3474 C C . PHE B 2 185 ? -10.253 -15.925 34.529 1.00 46.44 185 PHE B C 1
ATOM 3475 O O . PHE B 2 185 ? -11.180 -15.506 33.836 1.00 48.90 185 PHE B O 1
ATOM 3483 N N . ARG B 2 186 ? -10.309 -17.066 35.210 1.00 41.49 186 ARG B N 1
ATOM 3484 C CA . ARG B 2 186 ? -11.529 -17.832 35.380 1.00 44.36 186 ARG B CA 1
ATOM 3485 C C . ARG B 2 186 ? -11.436 -18.544 36.720 1.00 46.63 186 ARG B C 1
ATOM 3486 O O . ARG B 2 186 ? -10.345 -18.725 37.267 1.00 47.11 186 ARG B O 1
ATOM 3494 N N . LEU B 2 187 ? -12.591 -18.939 37.257 1.00 43.05 187 LEU B N 1
ATOM 3495 C CA . LEU B 2 187 ? -12.619 -19.699 38.494 1.00 33.27 187 LEU B CA 1
ATOM 3496 C C . LEU B 2 187 ? -12.622 -21.193 38.208 1.00 39.29 187 LEU B C 1
ATOM 3497 O O . LEU B 2 187 ? -13.096 -21.650 37.165 1.00 45.52 187 LEU B O 1
ATOM 3502 N N . ASP B 2 188 ? -12.058 -21.948 39.147 1.00 40.01 188 ASP B N 1
ATOM 3503 C CA . ASP B 2 188 ? -12.124 -23.407 39.162 1.00 42.49 188 ASP B CA 1
ATOM 3504 C C . ASP B 2 188 ? -12.600 -23.851 40.539 1.00 38.40 188 ASP B C 1
ATOM 3505 O O . ASP B 2 188 ? -11.957 -23.555 41.551 1.00 56.17 188 ASP B O 1
ATOM 3510 N N . ILE B 2 189 ? -13.722 -24.550 40.579 1.00 41.60 189 ILE B N 1
ATOM 3511 C CA . ILE B 2 189 ? -14.325 -25.017 41.824 1.00 36.98 189 ILE B CA 1
ATOM 3512 C C . ILE B 2 189 ? -14.097 -26.515 41.957 1.00 37.41 189 ILE B C 1
ATOM 3513 O O . ILE B 2 189 ? -14.251 -27.270 40.988 1.00 46.73 189 ILE B O 1
ATOM 3518 N N . THR B 2 190 ? -13.708 -26.940 43.147 1.00 39.71 190 THR B N 1
ATOM 3519 C CA . THR B 2 190 ? -13.538 -28.357 43.446 1.00 48.12 190 THR B CA 1
ATOM 3520 C C . THR B 2 190 ? -14.407 -28.664 44.655 1.00 39.74 190 THR B C 1
ATOM 3521 O O . THR B 2 190 ? -14.158 -28.153 45.753 1.00 43.68 190 THR B O 1
ATOM 3525 N N . LEU B 2 191 ? -15.442 -29.461 44.452 1.00 42.82 191 LEU B N 1
ATOM 3526 C CA . LEU B 2 191 ? -16.278 -29.896 45.561 1.00 40.32 191 LEU B CA 1
ATOM 3527 C C . LEU B 2 191 ? -15.664 -31.144 46.148 1.00 38.53 191 LEU B C 1
ATOM 3528 O O . LEU B 2 191 ? -15.407 -32.104 45.415 1.00 54.84 191 LEU B O 1
ATOM 3533 N N . ASN B 2 192 ? -15.433 -31.141 47.450 1.00 40.47 192 ASN B N 1
ATOM 3534 C CA . ASN B 2 192 ? -14.789 -32.300 48.046 1.00 42.92 192 ASN B CA 1
ATOM 3535 C C . ASN B 2 192 ? -15.693 -33.511 47.893 1.00 51.78 192 ASN B C 1
ATOM 3536 O O . ASN B 2 192 ? -16.882 -33.440 48.253 1.00 46.04 192 ASN B O 1
ATOM 3541 N N . PRO B 2 193 ? -15.201 -34.598 47.288 1.00 54.35 193 PRO B N 1
ATOM 3542 C CA . PRO B 2 193 ? -16.057 -35.767 47.028 1.00 56.92 193 PRO B CA 1
ATOM 3543 C C . PRO B 2 193 ? -16.672 -36.339 48.271 1.00 53.01 193 PRO B C 1
ATOM 3544 O O . PRO B 2 193 ? -17.758 -36.924 48.202 1.00 55.86 193 PRO B O 1
ATOM 3548 N N . SER B 2 194 ? -16.015 -36.179 49.414 1.00 60.39 194 SER B N 1
ATOM 3549 C CA . SER B 2 194 ? -16.560 -36.664 50.666 1.00 61.42 194 SER B CA 1
ATOM 3550 C C . SER B 2 194 ? -17.760 -35.865 51.141 1.00 51.54 194 SER B C 1
ATOM 3551 O O . SER B 2 194 ? -18.239 -36.132 52.243 1.00 48.00 194 SER B O 1
ATOM 3554 N N . GLY B 2 195 ? -18.224 -34.875 50.384 1.00 48.39 195 GLY B N 1
ATOM 3555 C CA . GLY B 2 195 ? -19.338 -34.061 50.800 1.00 38.31 195 GLY B CA 1
ATOM 3556 C C . GLY B 2 195 ? -19.009 -32.979 51.797 1.00 50.70 195 GLY B C 1
ATOM 3557 O O . GLY B 2 195 ? -19.871 -32.135 52.066 1.00 56.15 195 GLY B O 1
ATOM 3558 N N . GLU B 2 196 ? -17.793 -32.939 52.339 1.00 59.52 196 GLU B N 1
ATOM 3559 C CA . GLU B 2 196 ? -17.430 -31.901 53.307 1.00 83.45 196 GLU B CA 1
ATOM 3560 C C . GLU B 2 196 ? -16.630 -30.790 52.620 1.00 81.28 196 GLU B C 1
ATOM 3561 O O . GLU B 2 196 ? -15.414 -30.894 52.453 1.00 87.03 196 GLU B O 1
ATOM 3567 N N . GLY B 2 197 ? -17.321 -29.716 52.239 1.00 76.72 197 GLY B N 1
ATOM 3568 C CA . GLY B 2 197 ? -16.661 -28.475 51.863 1.00 70.77 197 GLY B CA 1
ATOM 3569 C C . GLY B 2 197 ? -16.281 -28.377 50.398 1.00 68.21 197 GLY B C 1
ATOM 3570 O O . GLY B 2 197 ? -16.594 -29.235 49.567 1.00 71.20 197 GLY B O 1
ATOM 3571 N N . ALA B 2 198 ? -15.575 -27.290 50.079 1.00 55.92 198 ALA B N 1
ATOM 3572 C CA . ALA B 2 198 ? -15.117 -27.077 48.712 1.00 51.60 198 ALA B CA 1
ATOM 3573 C C . ALA B 2 198 ? -13.831 -26.252 48.697 1.00 45.10 198 ALA B C 1
ATOM 3574 O O . ALA B 2 198 ? -13.430 -25.634 49.693 1.00 42.20 198 ALA B O 1
ATOM 3576 N N . PHE B 2 199 ? -13.180 -26.255 47.541 1.00 47.01 199 PHE B N 1
ATOM 3577 C CA . PHE B 2 199 ? -12.022 -25.404 47.300 1.00 40.93 199 PHE B CA 1
ATOM 3578 C C . PHE B 2 199 ? -12.251 -24.604 46.037 1.00 33.30 199 PHE B C 1
ATOM 3579 O O . PHE B 2 199 ? -12.742 -25.127 45.031 1.00 48.53 199 PHE B O 1
ATOM 3587 N N . LEU B 2 200 ? -11.911 -23.332 46.111 1.00 30.28 200 LEU B N 1
ATOM 3588 C CA . LEU B 2 200 ? -11.955 -22.441 44.970 1.00 44.18 200 LEU B CA 1
ATOM 3589 C C . LEU B 2 200 ? -10.535 -22.074 44.544 1.00 43.31 200 LEU B C 1
ATOM 3590 O O . LEU B 2 200 ? -9.677 -21.805 45.388 1.00 44.22 200 LEU B O 1
ATOM 3595 N N . HIS B 2 201 ? -10.292 -22.027 43.237 1.00 40.47 201 HIS B N 1
ATOM 3596 C CA . HIS B 2 201 ? -9.022 -21.540 42.710 1.00 38.58 201 HIS B CA 1
ATOM 3597 C C . HIS B 2 201 ? -9.251 -20.499 41.619 1.00 37.97 201 HIS B C 1
ATOM 3598 O O . HIS B 2 201 ? -10.157 -20.629 40.788 1.00 33.86 201 HIS B O 1
ATOM 3605 N N . LEU B 2 202 ? -8.385 -19.498 41.601 1.00 34.29 202 LEU B N 1
ATOM 3606 C CA . LEU B 2 202 ? -8.287 -18.541 40.506 1.00 37.53 202 LEU B CA 1
ATOM 3607 C C . LEU B 2 202 ? -7.261 -19.044 39.497 1.00 48.64 202 LEU B C 1
ATOM 3608 O O . LEU B 2 202 ? -6.107 -19.321 39.867 1.00 31.13 202 LEU B O 1
ATOM 3613 N N . VAL B 2 203 ? -7.665 -19.127 38.229 1.00 36.35 203 VAL B N 1
ATOM 3614 C CA . VAL B 2 203 ? -6.839 -19.697 37.170 1.00 39.21 203 VAL B CA 1
ATOM 3615 C C . VAL B 2 203 ? -6.467 -18.608 36.173 1.00 48.50 203 VAL B C 1
ATOM 3616 O O . VAL B 2 203 ? -7.340 -17.912 35.646 1.00 45.45 203 VAL B O 1
ATOM 3620 N N . SER B 2 204 ? -5.172 -18.497 35.880 1.00 57.72 204 SER B N 1
ATOM 3621 C CA . SER B 2 204 ? -4.698 -17.603 34.831 1.00 46.40 204 SER B CA 1
ATOM 3622 C C . SER B 2 204 ? -4.858 -18.281 33.479 1.00 43.67 204 SER B C 1
ATOM 3623 O O . SER B 2 204 ? -4.522 -19.458 33.319 1.00 44.38 204 SER B O 1
ATOM 3626 N N . LYS B 2 205 ? -5.406 -17.549 32.519 1.00 38.24 205 LYS B N 1
ATOM 3627 C CA . LYS B 2 205 ? -5.416 -17.974 31.132 1.00 45.23 205 LYS B CA 1
ATOM 3628 C C . LYS B 2 205 ? -4.156 -17.521 30.394 1.00 64.77 205 LYS B C 1
ATOM 3629 O O . LYS B 2 205 ? -4.157 -17.463 29.158 1.00 67.61 205 LYS B O 1
ATOM 3635 N N . GLY B 2 206 ? -3.086 -17.192 31.134 1.00 59.03 206 GLY B N 1
ATOM 3636 C CA . GLY B 2 206 ? -1.822 -16.794 30.542 1.00 59.52 206 GLY B CA 1
ATOM 3637 C C . GLY B 2 206 ? -1.822 -15.339 30.112 1.00 71.66 206 GLY B C 1
ATOM 3638 O O . GLY B 2 206 ? -2.807 -14.607 30.243 1.00 77.46 206 GLY B O 1
ATOM 3639 N N . GLY B 2 207 ? -0.680 -14.912 29.585 1.00 61.49 207 GLY B N 1
ATOM 3640 C CA . GLY B 2 207 ? -0.591 -13.575 29.020 1.00 62.81 207 GLY B CA 1
ATOM 3641 C C . GLY B 2 207 ? -0.618 -12.454 30.035 1.00 55.76 207 GLY B C 1
ATOM 3642 O O . GLY B 2 207 ? -1.235 -11.412 29.791 1.00 74.05 207 GLY B O 1
ATOM 3643 N N . LEU B 2 208 ? 0.008 -12.649 31.179 1.00 57.09 208 LEU B N 1
ATOM 3644 C CA . LEU B 2 208 ? 0.169 -11.572 32.135 1.00 55.66 208 LEU B CA 1
ATOM 3645 C C . LEU B 2 208 ? 1.516 -10.887 31.892 1.00 61.87 208 LEU B C 1
ATOM 3646 O O . LEU B 2 208 ? 2.541 -11.557 31.745 1.00 60.25 208 LEU B O 1
ATOM 3651 N N . ASP B 2 209 ? 1.499 -9.557 31.825 1.00 58.67 209 ASP B N 1
ATOM 3652 C CA . ASP B 2 209 ? 2.691 -8.746 31.603 1.00 47.63 209 ASP B CA 1
ATOM 3653 C C . ASP B 2 209 ? 2.649 -7.617 32.616 1.00 40.38 209 ASP B C 1
ATOM 3654 O O . ASP B 2 209 ? 1.816 -6.722 32.495 1.00 36.46 209 ASP B O 1
ATOM 3659 N N . ARG B 2 210 ? 3.557 -7.649 33.603 1.00 49.16 210 ARG B N 1
ATOM 3660 C CA . ARG B 2 210 ? 3.519 -6.659 34.677 1.00 40.29 210 ARG B CA 1
ATOM 3661 C C . ARG B 2 210 ? 3.694 -5.243 34.155 1.00 58.01 210 ARG B C 1
ATOM 3662 O O . ARG B 2 210 ? 3.124 -4.292 34.706 1.00 60.51 210 ARG B O 1
ATOM 3670 N N . GLU B 2 211 ? 4.484 -5.082 33.103 1.00 48.81 211 GLU B N 1
ATOM 3671 C CA . GLU B 2 211 ? 4.760 -3.753 32.596 1.00 53.55 211 GLU B CA 1
ATOM 3672 C C . GLU B 2 211 ? 3.558 -3.150 31.876 1.00 51.43 211 GLU B C 1
ATOM 3673 O O . GLU B 2 211 ? 3.519 -1.931 31.676 1.00 59.45 211 GLU B O 1
ATOM 3679 N N . VAL B 2 212 ? 2.571 -3.964 31.509 1.00 52.99 212 VAL B N 1
ATOM 3680 C CA . VAL B 2 212 ? 1.290 -3.451 31.015 1.00 61.01 212 VAL B CA 1
ATOM 3681 C C . VAL B 2 212 ? 0.280 -3.270 32.150 1.00 55.73 212 VAL B C 1
ATOM 3682 O O . VAL B 2 212 ? -0.178 -2.154 32.412 1.00 55.72 212 VAL B O 1
ATOM 3686 N N . THR B 2 213 ? -0.088 -4.357 32.824 1.00 58.97 213 THR B N 1
ATOM 3687 C CA . THR B 2 213 ? -1.039 -4.305 33.938 1.00 49.73 213 THR B CA 1
ATOM 3688 C C . THR B 2 213 ? -0.410 -4.971 35.148 1.00 46.28 213 THR B C 1
ATOM 3689 O O . THR B 2 213 ? -0.321 -6.214 35.187 1.00 56.76 213 THR B O 1
ATOM 3693 N N . PRO B 2 214 ? 0.031 -4.212 36.151 1.00 43.77 214 PRO B N 1
ATOM 3694 C CA . PRO B 2 214 ? 0.619 -4.829 37.345 1.00 42.73 214 PRO B CA 1
ATOM 3695 C C . PRO B 2 214 ? -0.380 -5.290 38.406 1.00 52.32 214 PRO B C 1
ATOM 3696 O O . PRO B 2 214 ? 0.034 -5.952 39.370 1.00 48.71 214 PRO B O 1
ATOM 3700 N N . GLN B 2 215 ? -1.670 -4.984 38.265 1.00 39.68 215 GLN B N 1
ATOM 3701 C CA . GLN B 2 215 ? -2.621 -5.206 39.349 1.00 44.75 215 GLN B CA 1
ATOM 3702 C C . GLN B 2 215 ? -4.005 -5.449 38.767 1.00 46.14 215 GLN B C 1
ATOM 3703 O O . GLN B 2 215 ? -4.420 -4.770 37.829 1.00 59.32 215 GLN B O 1
ATOM 3709 N N . TYR B 2 216 ? -4.707 -6.422 39.315 1.00 44.96 216 TYR B N 1
ATOM 3710 C CA . TYR B 2 216 ? -6.108 -6.649 39.002 1.00 38.07 216 TYR B CA 1
ATOM 3711 C C . TYR B 2 216 ? -6.896 -6.631 40.298 1.00 34.08 216 TYR B C 1
ATOM 3712 O O . TYR B 2 216 ? -6.367 -6.947 41.369 1.00 45.82 216 TYR B O 1
ATOM 3721 N N . GLN B 2 217 ? -8.165 -6.265 40.197 1.00 39.61 217 GLN B N 1
ATOM 3722 C CA . GLN B 2 217 ? -9.071 -6.303 41.338 1.00 46.33 217 GLN B CA 1
ATOM 3723 C C . GLN B 2 217 ? -10.318 -7.027 40.868 1.00 41.35 217 GLN B C 1
ATOM 3724 O O . GLN B 2 217 ? -11.042 -6.540 39.990 1.00 41.74 217 GLN B O 1
ATOM 3730 N N . LEU B 2 218 ? -10.522 -8.224 41.378 1.00 43.62 218 LEU B N 1
ATOM 3731 C CA . LEU B 2 218 ? -11.657 -9.030 40.965 1.00 45.13 218 LEU B CA 1
ATOM 3732 C C . LEU B 2 218 ? -12.707 -9.060 42.067 1.00 44.13 218 LEU B C 1
ATOM 3733 O O . LEU B 2 218 ? -12.375 -9.078 43.259 1.00 43.49 218 LEU B O 1
ATOM 3738 N N . LEU B 2 219 ? -13.979 -9.095 41.661 1.00 38.78 219 LEU B N 1
ATOM 3739 C CA . LEU B 2 219 ? -15.087 -9.288 42.598 1.00 36.50 219 LEU B CA 1
ATOM 3740 C C . LEU B 2 219 ? -15.727 -10.653 42.398 1.00 32.04 219 LEU B C 1
ATOM 3741 O O . LEU B 2 219 ? -16.183 -10.972 41.292 1.00 34.82 219 LEU B O 1
ATOM 3746 N N . VAL B 2 220 ? -15.817 -11.424 43.483 1.00 33.80 220 VAL B N 1
ATOM 3747 C CA . VAL B 2 220 ? -16.363 -12.787 43.471 1.00 40.53 220 VAL B CA 1
ATOM 3748 C C . VAL B 2 220 ? -17.657 -12.824 44.285 1.00 44.77 220 VAL B C 1
ATOM 3749 O O . VAL B 2 220 ? -17.688 -12.398 45.447 1.00 45.07 220 VAL B O 1
ATOM 3753 N N . GLU B 2 221 ? -18.717 -13.335 43.674 1.00 40.24 221 GLU B N 1
ATOM 3754 C CA . GLU B 2 221 ? -20.034 -13.455 44.297 1.00 46.35 221 GLU B CA 1
ATOM 3755 C C . GLU B 2 221 ? -20.385 -14.933 44.469 1.00 47.87 221 GLU B C 1
ATOM 3756 O O . GLU B 2 221 ? -20.175 -15.735 43.546 1.00 42.69 221 GLU B O 1
ATOM 3762 N N . VAL B 2 222 ? -20.896 -15.297 45.654 1.00 40.26 222 VAL B N 1
ATOM 3763 C CA . VAL B 2 222 ? -21.429 -16.626 45.919 1.00 32.97 222 VAL B CA 1
ATOM 3764 C C . VAL B 2 222 ? -22.839 -16.482 46.479 1.00 37.78 222 VAL B C 1
ATOM 3765 O O . VAL B 2 222 ? -23.165 -15.489 47.138 1.00 46.53 222 VAL B O 1
ATOM 3769 N N . GLU B 2 223 ? -23.677 -17.489 46.208 1.00 37.53 223 GLU B N 1
ATOM 3770 C CA . GLU B 2 223 ? -25.084 -17.543 46.610 1.00 39.62 223 GLU B CA 1
ATOM 3771 C C . GLU B 2 223 ? -25.319 -18.643 47.643 1.00 50.91 223 GLU B C 1
ATOM 3772 O O . GLU B 2 223 ? -24.557 -19.626 47.722 1.00 38.28 223 GLU B O 1
ATOM 3778 N N . ASP B 2 224 ? -26.413 -18.493 48.432 1.00 36.14 224 ASP B N 1
ATOM 3779 C CA . ASP B 2 224 ? -26.859 -19.630 49.222 1.00 41.15 224 ASP B CA 1
ATOM 3780 C C . ASP B 2 224 ? -28.060 -20.282 48.527 1.00 49.79 224 ASP B C 1
ATOM 3781 O O . ASP B 2 224 ? -28.414 -19.944 47.391 1.00 40.28 224 ASP B O 1
ATOM 3786 N N . LYS B 2 225 ? -28.680 -21.250 49.192 1.00 49.32 225 LYS B N 1
ATOM 3787 C CA . LYS B 2 225 ? -29.754 -22.021 48.588 1.00 50.43 225 LYS B CA 1
ATOM 3788 C C . LYS B 2 225 ? -31.133 -21.696 49.187 1.00 54.61 225 LYS B C 1
ATOM 3789 O O . LYS B 2 225 ? -32.068 -22.484 49.025 1.00 60.61 225 LYS B O 1
ATOM 3795 N N . GLY B 2 226 ? -31.287 -20.547 49.888 1.00 60.48 226 GLY B N 1
ATOM 3796 C CA . GLY B 2 226 ? -32.464 -20.314 50.709 1.00 56.43 226 GLY B CA 1
ATOM 3797 C C . GLY B 2 226 ? -33.606 -19.579 50.012 1.00 57.13 226 GLY B C 1
ATOM 3798 O O . GLY B 2 226 ? -33.419 -19.059 48.910 1.00 57.39 226 GLY B O 1
ATOM 3799 N N . GLU B 2 227 ? -34.801 -19.528 50.735 1.00 87.88 227 GLU B N 1
ATOM 3800 C CA . GLU B 2 227 ? -36.141 -19.166 50.257 1.00 103.93 227 GLU B CA 1
ATOM 3801 C C . GLU B 2 227 ? -35.996 -17.794 49.590 1.00 105.19 227 GLU B C 1
ATOM 3802 O O . GLU B 2 227 ? -36.199 -17.689 48.379 1.00 118.01 227 GLU B O 1
ATOM 3808 N N . PRO B 2 228 ? -35.632 -16.709 50.301 1.00 79.30 228 PRO B N 1
ATOM 3809 C CA . PRO B 2 228 ? -35.083 -15.579 49.533 1.00 70.28 228 PRO B CA 1
ATOM 3810 C C . PRO B 2 228 ? -33.579 -15.804 49.425 1.00 61.15 228 PRO B C 1
ATOM 3811 O O . PRO B 2 228 ? -32.897 -15.989 50.444 1.00 48.42 228 PRO B O 1
ATOM 3815 N N . LYS B 2 229 ? -33.064 -15.860 48.202 1.00 55.87 229 LYS B N 1
ATOM 3816 C CA . LYS B 2 229 ? -31.655 -16.200 48.001 1.00 59.33 229 LYS B CA 1
ATOM 3817 C C . LYS B 2 229 ? -30.765 -15.076 48.511 1.00 42.93 229 LYS B C 1
ATOM 3818 O O . LYS B 2 229 ? -30.967 -13.925 48.144 1.00 49.35 229 LYS B O 1
ATOM 3824 N N . ARG B 2 230 ? -29.770 -15.395 49.345 1.00 40.73 230 ARG B N 1
ATOM 3825 C CA . ARG B 2 230 ? -28.825 -14.377 49.805 1.00 48.71 230 ARG B CA 1
ATOM 3826 C C . ARG B 2 230 ? -27.442 -14.593 49.193 1.00 50.62 230 ARG B C 1
ATOM 3827 O O . ARG B 2 230 ? -27.103 -15.701 48.770 1.00 51.95 230 ARG B O 1
ATOM 3835 N N . ARG B 2 231 ? -26.630 -13.517 49.176 1.00 38.64 231 ARG B N 1
ATOM 3836 C CA . ARG B 2 231 ? -25.350 -13.478 48.464 1.00 39.99 231 ARG B CA 1
ATOM 3837 C C . ARG B 2 231 ? -24.206 -13.004 49.355 1.00 50.55 231 ARG B C 1
ATOM 3838 O O . ARG B 2 231 ? -24.400 -12.219 50.288 1.00 53.15 231 ARG B O 1
ATOM 3846 N N . GLY B 2 232 ? -22.999 -13.482 49.038 1.00 53.13 232 GLY B N 1
ATOM 3847 C CA . GLY B 2 232 ? -21.799 -13.007 49.685 1.00 37.64 232 GLY B CA 1
ATOM 3848 C C . GLY B 2 232 ? -20.759 -12.630 48.650 1.00 49.79 232 GLY B C 1
ATOM 3849 O O . GLY B 2 232 ? -20.833 -13.027 47.485 1.00 55.11 232 GLY B O 1
ATOM 3850 N N . TYR B 2 233 ? -19.769 -11.852 49.095 1.00 48.39 233 TYR B N 1
ATOM 3851 C CA . TYR B 2 233 ? -18.806 -11.278 48.164 1.00 42.67 233 TYR B CA 1
ATOM 3852 C C . TYR B 2 233 ? -17.390 -11.314 48.717 1.00 46.87 233 TYR B C 1
ATOM 3853 O O . TYR B 2 233 ? -17.157 -11.166 49.925 1.00 42.10 233 TYR B O 1
ATOM 3862 N N . LEU B 2 234 ? -16.446 -11.518 47.798 1.00 41.14 234 LEU B N 1
ATOM 3863 C CA . LEU B 2 234 ? -15.014 -11.530 48.095 1.00 43.67 234 LEU B CA 1
ATOM 3864 C C . LEU B 2 234 ? -14.298 -10.635 47.086 1.00 45.69 234 LEU B C 1
ATOM 3865 O O . LEU B 2 234 ? -14.455 -10.809 45.870 1.00 39.68 234 LEU B O 1
ATOM 3870 N N . GLN B 2 235 ? -13.563 -9.647 47.587 1.00 37.39 235 GLN B N 1
ATOM 3871 C CA . GLN B 2 235 ? -12.687 -8.847 46.755 1.00 46.43 235 GLN B CA 1
ATOM 3872 C C . GLN B 2 235 ? -11.337 -9.549 46.670 1.00 43.10 235 GLN B C 1
ATOM 3873 O O . GLN B 2 235 ? -10.724 -9.831 47.707 1.00 36.67 235 GLN B O 1
ATOM 3879 N N . VAL B 2 236 ? -10.875 -9.831 45.448 1.00 40.29 236 VAL B N 1
ATOM 3880 C CA . VAL B 2 236 ? -9.572 -10.479 45.245 1.00 42.27 236 VAL B CA 1
ATOM 3881 C C . VAL B 2 236 ? -8.630 -9.511 44.544 1.00 38.43 236 VAL B C 1
ATOM 3882 O O . VAL B 2 236 ? -8.827 -9.174 43.366 1.00 43.04 236 VAL B O 1
ATOM 3886 N N . ASN B 2 237 ? -7.601 -9.073 45.264 1.00 33.59 237 ASN B N 1
ATOM 3887 C CA . ASN B 2 237 ? -6.543 -8.251 44.662 1.00 47.24 237 ASN B CA 1
ATOM 3888 C C . ASN B 2 237 ? -5.497 -9.167 44.032 1.00 45.74 237 ASN B C 1
ATOM 3889 O O . ASN B 2 237 ? -4.922 -10.018 44.723 1.00 48.58 237 ASN B O 1
ATOM 3894 N N . VAL B 2 238 ? -5.260 -9.020 42.732 1.00 38.07 238 VAL B N 1
ATOM 3895 C CA . VAL B 2 238 ? -4.276 -9.847 42.030 1.00 45.51 238 VAL B CA 1
ATOM 3896 C C . VAL B 2 238 ? -3.032 -9.005 41.743 1.00 45.08 238 VAL B C 1
ATOM 3897 O O . VAL B 2 238 ? -3.066 -8.066 40.946 1.00 53.26 238 VAL B O 1
ATOM 3901 N N . THR B 2 239 ? -1.929 -9.353 42.384 1.00 49.02 239 THR B N 1
ATOM 3902 C CA . THR B 2 239 ? -0.624 -8.780 42.078 1.00 54.22 239 THR B CA 1
ATOM 3903 C C . THR B 2 239 ? 0.075 -9.589 40.993 1.00 49.30 239 THR B C 1
ATOM 3904 O O . THR B 2 239 ? 0.105 -10.822 41.046 1.00 45.61 239 THR B O 1
ATOM 3908 N N . VAL B 2 240 ? 0.645 -8.906 40.015 1.00 35.72 240 VAL B N 1
ATOM 3909 C CA . VAL B 2 240 ? 1.425 -9.579 38.989 1.00 46.49 240 VAL B CA 1
ATOM 3910 C C . VAL B 2 240 ? 2.892 -9.386 39.349 1.00 49.79 240 VAL B C 1
ATOM 3911 O O . VAL B 2 240 ? 3.396 -8.257 39.373 1.00 51.44 240 VAL B O 1
ATOM 3915 N N . GLN B 2 241 ? 3.573 -10.475 39.681 1.00 49.70 241 GLN B N 1
ATOM 3916 C CA . GLN B 2 241 ? 4.948 -10.364 40.142 1.00 51.90 241 GLN B CA 1
ATOM 3917 C C . GLN B 2 241 ? 5.906 -10.179 38.969 1.00 47.65 241 GLN B C 1
ATOM 3918 O O . GLN B 2 241 ? 5.719 -10.755 37.895 1.00 47.97 241 GLN B O 1
ATOM 3924 N N . ASP B 2 242 ? 6.928 -9.352 39.189 1.00 48.74 242 ASP B N 1
ATOM 3925 C CA . ASP B 2 242 ? 7.903 -8.992 38.160 1.00 48.35 242 ASP B CA 1
ATOM 3926 C C . ASP B 2 242 ? 8.908 -10.111 37.919 1.00 45.06 242 ASP B C 1
ATOM 3927 O O . ASP B 2 242 ? 9.436 -10.704 38.861 1.00 45.70 242 ASP B O 1
ATOM 3932 N N . ILE B 2 243 ? 9.188 -10.389 36.651 1.00 41.71 243 ILE B N 1
ATOM 3933 C CA . ILE B 2 243 ? 10.385 -11.128 36.277 1.00 45.84 243 ILE B CA 1
ATOM 3934 C C . ILE B 2 243 ? 11.327 -10.177 35.531 1.00 44.55 243 ILE B C 1
ATOM 3935 O O . ILE B 2 243 ? 10.941 -9.078 35.111 1.00 37.80 243 ILE B O 1
ATOM 3940 N N . ASN B 2 244 ? 12.590 -10.602 35.399 1.00 42.81 244 ASN B N 1
ATOM 3941 C CA . ASN B 2 244 ? 13.613 -9.812 34.706 1.00 44.43 244 ASN B CA 1
ATOM 3942 C C . ASN B 2 244 ? 13.529 -10.087 33.211 1.00 38.03 244 ASN B C 1
ATOM 3943 O O . ASN B 2 244 ? 14.279 -10.874 32.637 1.00 46.43 244 ASN B O 1
ATOM 3948 N N . ASP B 2 245 ? 12.594 -9.412 32.562 1.00 41.50 245 ASP B N 1
ATOM 3949 C CA . ASP B 2 245 ? 12.418 -9.595 31.132 1.00 27.11 245 ASP B CA 1
ATOM 3950 C C . ASP B 2 245 ? 12.737 -8.340 30.345 1.00 36.16 245 ASP B C 1
ATOM 3951 O O . ASP B 2 245 ? 12.553 -8.324 29.118 1.00 45.45 245 ASP B O 1
ATOM 3956 N N . ASN B 2 246 ? 13.215 -7.295 31.003 1.00 48.29 246 ASN B N 1
ATOM 3957 C CA . ASN B 2 246 ? 13.620 -6.101 30.289 1.00 41.39 246 ASN B CA 1
ATOM 3958 C C . ASN B 2 246 ? 15.076 -5.773 30.585 1.00 45.37 246 ASN B C 1
ATOM 3959 O O . ASN B 2 246 ? 15.478 -5.704 31.762 1.00 30.62 246 ASN B O 1
ATOM 3964 N N . PRO B 2 247 ? 15.882 -5.563 29.555 1.00 44.56 247 PRO B N 1
ATOM 3965 C CA . PRO B 2 247 ? 17.277 -5.180 29.756 1.00 46.00 247 PRO B CA 1
ATOM 3966 C C . PRO B 2 247 ? 17.399 -3.679 29.936 1.00 44.96 247 PRO B C 1
ATOM 3967 O O . PRO B 2 247 ? 16.562 -2.924 29.416 1.00 42.48 247 PRO B O 1
ATOM 3971 N N . PRO B 2 248 ? 18.441 -3.218 30.636 1.00 41.50 248 PRO B N 1
ATOM 3972 C CA . PRO B 2 248 ? 18.748 -1.782 30.667 1.00 41.30 248 PRO B CA 1
ATOM 3973 C C . PRO B 2 248 ? 18.904 -1.205 29.266 1.00 40.32 248 PRO B C 1
ATOM 3974 O O . PRO B 2 248 ? 19.328 -1.883 28.328 1.00 45.61 248 PRO B O 1
ATOM 3978 N N . VAL B 2 249 ? 18.552 0.068 29.120 1.00 37.55 249 VAL B N 1
ATOM 3979 C CA . VAL B 2 249 ? 18.671 0.739 27.833 1.00 37.20 249 VAL B CA 1
ATOM 3980 C C . VAL B 2 249 ? 19.267 2.120 28.058 1.00 54.21 249 VAL B C 1
ATOM 3981 O O . VAL B 2 249 ? 18.707 2.922 28.821 1.00 48.67 249 VAL B O 1
ATOM 3985 N N . PHE B 2 250 ? 20.395 2.405 27.391 1.00 42.91 250 PHE B N 1
ATOM 3986 C CA . PHE B 2 250 ? 21.031 3.713 27.530 1.00 45.20 250 PHE B CA 1
ATOM 3987 C C . PHE B 2 250 ? 20.179 4.794 26.888 1.00 49.39 250 PHE B C 1
ATOM 3988 O O . PHE B 2 250 ? 19.499 4.551 25.891 1.00 54.89 250 PHE B O 1
ATOM 3996 N N . GLY B 2 251 ? 20.210 5.992 27.476 1.00 43.15 251 GLY B N 1
ATOM 3997 C CA . GLY B 2 251 ? 19.407 7.081 26.953 1.00 49.26 251 GLY B CA 1
ATOM 3998 C C . GLY B 2 251 ? 19.855 7.519 25.580 1.00 57.00 251 GLY B C 1
ATOM 3999 O O . GLY B 2 251 ? 19.051 7.967 24.767 1.00 66.16 251 GLY B O 1
ATOM 4000 N N . SER B 2 252 ? 21.137 7.405 25.307 1.00 59.57 252 SER B N 1
ATOM 4001 C CA . SER B 2 252 ? 21.672 7.622 23.984 1.00 47.39 252 SER B CA 1
ATOM 4002 C C . SER B 2 252 ? 22.518 6.409 23.629 1.00 46.84 252 SER B C 1
ATOM 4003 O O . SER B 2 252 ? 23.085 5.747 24.503 1.00 54.21 252 SER B O 1
ATOM 4006 N N . SER B 2 253 ? 22.553 6.082 22.350 1.00 41.08 253 SER B N 1
ATOM 4007 C CA . SER B 2 253 ? 23.419 5.017 21.878 1.00 49.55 253 SER B CA 1
ATOM 4008 C C . SER B 2 253 ? 24.835 5.501 21.559 1.00 60.25 253 SER B C 1
ATOM 4009 O O . SER B 2 253 ? 25.708 4.668 21.297 1.00 61.44 253 SER B O 1
ATOM 4012 N N . HIS B 2 254 ? 25.080 6.815 21.569 1.00 50.02 254 HIS B N 1
ATOM 4013 C CA . HIS B 2 254 ? 26.410 7.374 21.333 1.00 60.56 254 HIS B CA 1
ATOM 4014 C C . HIS B 2 254 ? 26.611 8.553 22.255 1.00 61.14 254 HIS B C 1
ATOM 4015 O O . HIS B 2 254 ? 25.883 9.544 22.166 1.00 74.61 254 HIS B O 1
ATOM 4022 N N . TYR B 2 255 ? 27.585 8.446 23.134 1.00 45.68 255 TYR B N 1
ATOM 4023 C CA . TYR B 2 255 ? 27.996 9.585 23.924 1.00 40.35 255 TYR B CA 1
ATOM 4024 C C . TYR B 2 255 ? 29.282 10.178 23.360 1.00 45.42 255 TYR B C 1
ATOM 4025 O O . TYR B 2 255 ? 29.999 9.558 22.568 1.00 54.11 255 TYR B O 1
ATOM 4034 N N . GLN B 2 256 ? 29.571 11.397 23.794 1.00 50.91 256 GLN B N 1
ATOM 4035 C CA . GLN B 2 256 ? 30.650 12.188 23.226 1.00 48.43 256 GLN B CA 1
ATOM 4036 C C . GLN B 2 256 ? 31.065 13.200 24.283 1.00 44.58 256 GLN B C 1
ATOM 4037 O O . GLN B 2 256 ? 30.205 13.887 24.839 1.00 50.98 256 GLN B O 1
ATOM 4043 N N . ALA B 2 257 ? 32.361 13.259 24.593 1.00 46.47 257 ALA B N 1
ATOM 4044 C CA . ALA B 2 257 ? 32.876 14.227 25.554 1.00 36.52 257 ALA B CA 1
ATOM 4045 C C . ALA B 2 257 ? 34.229 14.754 25.116 1.00 47.89 257 ALA B C 1
ATOM 4046 O O . ALA B 2 257 ? 35.026 14.044 24.492 1.00 43.85 257 ALA B O 1
ATOM 4048 N N . GLY B 2 258 ? 34.490 16.006 25.488 1.00 52.94 258 GLY B N 1
ATOM 4049 C CA . GLY B 2 258 ? 35.768 16.641 25.267 1.00 44.02 258 GLY B CA 1
ATOM 4050 C C . GLY B 2 258 ? 36.428 16.935 26.593 1.00 56.10 258 GLY B C 1
ATOM 4051 O O . GLY B 2 258 ? 35.787 17.460 27.505 1.00 63.51 258 GLY B O 1
ATOM 4052 N N . VAL B 2 259 ? 37.704 16.587 26.714 1.00 44.02 259 VAL B N 1
ATOM 4053 C CA . VAL B 2 259 ? 38.427 16.671 27.978 1.00 56.51 259 VAL B CA 1
ATOM 4054 C C . VAL B 2 259 ? 39.825 17.226 27.728 1.00 57.74 259 VAL B C 1
ATOM 4055 O O . VAL B 2 259 ? 40.604 16.640 26.961 1.00 45.23 259 VAL B O 1
ATOM 4059 N N . PRO B 2 260 ? 40.202 18.316 28.375 1.00 59.07 260 PRO B N 1
ATOM 4060 C CA . PRO B 2 260 ? 41.591 18.779 28.269 1.00 57.18 260 PRO B CA 1
ATOM 4061 C C . PRO B 2 260 ? 42.542 17.750 28.865 1.00 51.65 260 PRO B C 1
ATOM 4062 O O . PRO B 2 260 ? 42.226 17.080 29.852 1.00 52.26 260 PRO B O 1
ATOM 4066 N N . GLU B 2 261 ? 43.720 17.631 28.258 1.00 46.07 261 GLU B N 1
ATOM 4067 C CA . GLU B 2 261 ? 44.664 16.598 28.678 1.00 44.09 261 GLU B CA 1
ATOM 4068 C C . GLU B 2 261 ? 45.214 16.837 30.076 1.00 42.42 261 GLU B C 1
ATOM 4069 O O . GLU B 2 261 ? 45.791 15.917 30.661 1.00 58.26 261 GLU B O 1
ATOM 4075 N N . ASP B 2 262 ? 45.045 18.030 30.633 1.00 39.52 262 ASP B N 1
ATOM 4076 C CA . ASP B 2 262 ? 45.565 18.327 31.958 1.00 50.40 262 ASP B CA 1
ATOM 4077 C C . ASP B 2 262 ? 44.497 18.182 33.034 1.00 56.39 262 ASP B C 1
ATOM 4078 O O . ASP B 2 262 ? 44.728 18.585 34.175 1.00 58.65 262 ASP B O 1
ATOM 4083 N N . ALA B 2 263 ? 43.333 17.628 32.697 1.00 52.40 263 ALA B N 1
ATOM 4084 C CA . ALA B 2 263 ? 42.304 17.403 33.702 1.00 49.37 263 ALA B CA 1
ATOM 4085 C C . ALA B 2 263 ? 42.882 16.616 34.871 1.00 54.72 263 ALA B C 1
ATOM 4086 O O . ALA B 2 263 ? 43.575 15.614 34.670 1.00 52.79 263 ALA B O 1
ATOM 4088 N N . VAL B 2 264 ? 42.628 17.084 36.097 1.00 56.07 264 VAL B N 1
ATOM 4089 C CA . VAL B 2 264 ? 43.180 16.372 37.260 1.00 54.67 264 VAL B CA 1
ATOM 4090 C C . VAL B 2 264 ? 42.402 15.085 37.531 1.00 51.36 264 VAL B C 1
ATOM 4091 O O . VAL B 2 264 ? 41.295 14.862 37.029 1.00 55.50 264 VAL B O 1
ATOM 4095 N N . VAL B 2 265 ? 43.020 14.221 38.341 1.00 50.90 265 VAL B N 1
ATOM 4096 C CA . VAL B 2 265 ? 42.427 12.953 38.746 1.00 38.49 265 VAL B CA 1
ATOM 4097 C C . VAL B 2 265 ? 41.191 13.226 39.587 1.00 46.73 265 VAL B C 1
ATOM 4098 O O . VAL B 2 265 ? 41.152 14.174 40.377 1.00 48.87 265 VAL B O 1
ATOM 4102 N N . GLY B 2 266 ? 40.168 12.393 39.414 1.00 45.84 266 GLY B N 1
ATOM 4103 C CA . GLY B 2 266 ? 38.904 12.584 40.061 1.00 44.53 266 GLY B CA 1
ATOM 4104 C C . GLY B 2 266 ? 37.964 13.507 39.328 1.00 57.91 266 GLY B C 1
ATOM 4105 O O . GLY B 2 266 ? 36.782 13.554 39.680 1.00 55.13 266 GLY B O 1
ATOM 4106 N N . SER B 2 267 ? 38.440 14.247 38.324 1.00 56.16 267 SER B N 1
ATOM 4107 C CA . SER B 2 267 ? 37.552 15.170 37.638 1.00 54.79 267 SER B CA 1
ATOM 4108 C C . SER B 2 267 ? 36.594 14.406 36.724 1.00 59.12 267 SER B C 1
ATOM 4109 O O . SER B 2 267 ? 36.905 13.326 36.205 1.00 56.25 267 SER B O 1
ATOM 4112 N N . SER B 2 268 ? 35.406 14.972 36.558 1.00 47.70 268 SER B N 1
ATOM 4113 C CA . SER B 2 268 ? 34.319 14.287 35.881 1.00 52.11 268 SER B CA 1
ATOM 4114 C C . SER B 2 268 ? 34.473 14.443 34.383 1.00 40.56 268 SER B C 1
ATOM 4115 O O . SER B 2 268 ? 34.873 15.489 33.896 1.00 46.94 268 SER B O 1
ATOM 4118 N N . VAL B 2 269 ? 34.140 13.408 33.644 1.00 47.07 269 VAL B N 1
ATOM 4119 C CA . VAL B 2 269 ? 34.364 13.387 32.208 1.00 48.91 269 VAL B CA 1
ATOM 4120 C C . VAL B 2 269 ? 33.051 13.303 31.443 1.00 52.32 269 VAL B C 1
ATOM 4121 O O . VAL B 2 269 ? 32.804 14.086 30.526 1.00 52.84 269 VAL B O 1
ATOM 4125 N N . LEU B 2 270 ? 32.203 12.349 31.800 1.00 49.93 270 LEU B N 1
ATOM 4126 C CA . LEU B 2 270 ? 30.953 12.150 31.085 1.00 51.13 270 LEU B CA 1
ATOM 4127 C C . LEU B 2 270 ? 30.039 11.302 31.947 1.00 44.34 270 LEU B C 1
ATOM 4128 O O . LEU B 2 270 ? 30.481 10.304 32.528 1.00 51.18 270 LEU B O 1
ATOM 4133 N N . GLN B 2 271 ? 28.776 11.682 32.014 1.00 46.44 271 GLN B N 1
ATOM 4134 C CA . GLN B 2 271 ? 27.782 10.930 32.763 1.00 48.01 271 GLN B CA 1
ATOM 4135 C C . GLN B 2 271 ? 26.911 10.160 31.781 1.00 49.74 271 GLN B C 1
ATOM 4136 O O . GLN B 2 271 ? 26.385 10.741 30.832 1.00 56.66 271 GLN B O 1
ATOM 4142 N N . VAL B 2 272 ? 26.802 8.851 31.975 1.00 45.00 272 VAL B N 1
ATOM 4143 C CA . VAL B 2 272 ? 25.888 8.032 31.197 1.00 47.39 272 VAL B CA 1
ATOM 4144 C C . VAL B 2 272 ? 24.746 7.631 32.115 1.00 47.11 272 VAL B C 1
ATOM 4145 O O . VAL B 2 272 ? 24.857 7.686 33.340 1.00 52.65 272 VAL B O 1
ATOM 4149 N N . ALA B 2 273 ? 23.636 7.208 31.511 1.00 47.27 273 ALA B N 1
ATOM 4150 C CA . ALA B 2 273 ? 22.490 6.762 32.301 1.00 46.26 273 ALA B CA 1
ATOM 4151 C C . ALA B 2 273 ? 21.620 5.848 31.455 1.00 44.30 273 ALA B C 1
ATOM 4152 O O . ALA B 2 273 ? 21.369 6.138 30.282 1.00 53.65 273 ALA B O 1
ATOM 4154 N N . ALA B 2 274 ? 21.180 4.742 32.042 1.00 37.64 274 ALA B N 1
ATOM 4155 C CA . ALA B 2 274 ? 20.263 3.825 31.389 1.00 41.09 274 ALA B CA 1
ATOM 4156 C C . ALA B 2 274 ? 18.982 3.687 32.209 1.00 43.77 274 ALA B C 1
ATOM 4157 O O . ALA B 2 274 ? 18.959 3.940 33.418 1.00 55.56 274 ALA B O 1
ATOM 4159 N N . ALA B 2 275 ? 17.918 3.249 31.549 1.00 41.12 275 ALA B N 1
ATOM 4160 C CA . ALA B 2 275 ? 16.666 2.911 32.214 1.00 38.02 275 ALA B CA 1
ATOM 4161 C C . ALA B 2 275 ? 16.323 1.436 32.020 1.00 43.98 275 ALA B C 1
ATOM 4162 O O . ALA B 2 275 ? 16.725 0.804 31.036 1.00 50.92 275 ALA B O 1
ATOM 4164 N N . ASP B 2 276 ? 15.559 0.894 32.963 1.00 46.89 276 ASP B N 1
ATOM 4165 C CA . ASP B 2 276 ? 15.212 -0.525 32.976 1.00 45.77 276 ASP B CA 1
ATOM 4166 C C . ASP B 2 276 ? 13.742 -0.635 33.376 1.00 51.98 276 ASP B C 1
ATOM 4167 O O . ASP B 2 276 ? 13.378 -0.303 34.505 1.00 47.57 276 ASP B O 1
ATOM 4172 N N . ALA B 2 277 ? 12.901 -1.120 32.470 1.00 41.26 277 ALA B N 1
ATOM 4173 C CA . ALA B 2 277 ? 11.461 -1.049 32.661 1.00 46.08 277 ALA B CA 1
ATOM 4174 C C . ALA B 2 277 ? 10.904 -2.047 33.687 1.00 47.87 277 ALA B C 1
ATOM 4175 O O . ALA B 2 277 ? 9.693 -2.041 33.898 1.00 53.94 277 ALA B O 1
ATOM 4177 N N . ASP B 2 278 ? 11.736 -2.874 34.343 1.00 53.31 278 ASP B N 1
ATOM 4178 C CA . ASP B 2 278 ? 11.303 -3.809 35.392 1.00 40.47 278 ASP B CA 1
ATOM 4179 C C . ASP B 2 278 ? 11.237 -3.111 36.755 1.00 44.53 278 ASP B C 1
ATOM 4180 O O . ASP B 2 278 ? 11.220 -1.879 36.812 1.00 47.84 278 ASP B O 1
ATOM 4185 N N . GLU B 2 279 ? 11.243 -3.872 37.861 1.00 42.15 279 GLU B N 1
ATOM 4186 C CA . GLU B 2 279 ? 11.007 -3.310 39.187 1.00 47.87 279 GLU B CA 1
ATOM 4187 C C . GLU B 2 279 ? 11.970 -3.886 40.225 1.00 40.07 279 GLU B C 1
ATOM 4188 O O . GLU B 2 279 ? 12.459 -5.013 40.099 1.00 38.66 279 GLU B O 1
ATOM 4194 N N . GLY B 2 280 ? 12.222 -3.098 41.269 1.00 45.76 280 GLY B N 1
ATOM 4195 C CA . GLY B 2 280 ? 13.069 -3.564 42.358 1.00 44.67 280 GLY B CA 1
ATOM 4196 C C . GLY B 2 280 ? 14.490 -3.883 41.895 1.00 51.90 280 GLY B C 1
ATOM 4197 O O . GLY B 2 280 ? 15.161 -3.096 41.213 1.00 47.21 280 GLY B O 1
ATOM 4198 N N . THR B 2 281 ? 14.945 -5.069 42.280 1.00 45.26 281 THR B N 1
ATOM 4199 C CA . THR B 2 281 ? 16.264 -5.556 41.899 1.00 57.21 281 THR B CA 1
ATOM 4200 C C . THR B 2 281 ? 16.377 -5.743 40.398 1.00 57.53 281 THR B C 1
ATOM 4201 O O . THR B 2 281 ? 17.451 -5.539 39.820 1.00 53.16 281 THR B O 1
ATOM 4205 N N . ASN B 2 282 ? 15.280 -6.118 39.746 1.00 48.02 282 ASN B N 1
ATOM 4206 C CA . ASN B 2 282 ? 15.354 -6.428 38.327 1.00 32.04 282 ASN B CA 1
ATOM 4207 C C . ASN B 2 282 ? 15.652 -5.211 37.489 1.00 39.78 282 ASN B C 1
ATOM 4208 O O . ASN B 2 282 ? 15.990 -5.371 36.308 1.00 34.22 282 ASN B O 1
ATOM 4213 N N . ALA B 2 283 ? 15.524 -4.014 38.075 1.00 33.02 283 ALA B N 1
ATOM 4214 C CA . ALA B 2 283 ? 15.790 -2.767 37.383 1.00 40.88 283 ALA B CA 1
ATOM 4215 C C . ALA B 2 283 ? 16.875 -1.945 38.076 1.00 47.24 283 ALA B C 1
ATOM 4216 O O . ALA B 2 283 ? 17.036 -0.758 37.773 1.00 48.14 283 ALA B O 1
ATOM 4218 N N . ASP B 2 284 ? 17.624 -2.544 38.997 1.00 50.44 284 ASP B N 1
ATOM 4219 C CA . ASP B 2 284 ? 18.775 -1.886 39.594 1.00 55.85 284 ASP B CA 1
ATOM 4220 C C . ASP B 2 284 ? 20.001 -2.067 38.693 1.00 52.92 284 ASP B C 1
ATOM 4221 O O . ASP B 2 284 ? 20.383 -3.197 38.371 1.00 48.68 284 ASP B O 1
ATOM 4226 N N . ILE B 2 285 ? 20.619 -0.965 38.280 1.00 43.09 285 ILE B N 1
ATOM 4227 C CA . ILE B 2 285 ? 21.617 -0.989 37.215 1.00 44.13 285 ILE B CA 1
ATOM 4228 C C . ILE B 2 285 ? 23.011 -0.713 37.772 1.00 43.74 285 ILE B C 1
ATOM 4229 O O . ILE B 2 285 ? 23.208 0.227 38.551 1.00 42.32 285 ILE B O 1
ATOM 4234 N N . ARG B 2 286 ? 23.975 -1.523 37.354 1.00 47.07 286 ARG B N 1
ATOM 4235 C CA . ARG B 2 286 ? 25.390 -1.279 37.610 1.00 52.85 286 ARG B CA 1
ATOM 4236 C C . ARG B 2 286 ? 26.073 -1.037 36.274 1.00 48.02 286 ARG B C 1
ATOM 4237 O O . ARG B 2 286 ? 25.858 -1.793 35.319 1.00 41.91 286 ARG B O 1
ATOM 4245 N N . TYR B 2 287 ? 26.841 0.045 36.197 1.00 37.87 287 TYR B N 1
ATOM 4246 C CA . TYR B 2 287 ? 27.520 0.461 34.978 1.00 43.11 287 TYR B CA 1
ATOM 4247 C C . TYR B 2 287 ? 28.991 0.047 34.993 1.00 42.99 287 TYR B C 1
ATOM 4248 O O . TYR B 2 287 ? 29.657 0.056 36.037 1.00 32.42 287 TYR B O 1
ATOM 4257 N N . ARG B 2 288 ? 29.516 -0.273 33.817 1.00 33.70 288 ARG B N 1
ATOM 4258 C CA . ARG B 2 288 ? 30.934 -0.610 33.760 1.00 34.58 288 ARG B CA 1
ATOM 4259 C C . ARG B 2 288 ? 31.463 -0.314 32.368 1.00 45.33 288 ARG B C 1
ATOM 4260 O O . ARG B 2 288 ? 30.707 -0.301 31.390 1.00 39.64 288 ARG B O 1
ATOM 4268 N N . LEU B 2 289 ? 32.772 -0.049 32.294 1.00 33.71 289 LEU B N 1
ATOM 4269 C CA . LEU B 2 289 ? 33.458 0.023 31.003 1.00 39.37 289 LEU B CA 1
ATOM 4270 C C . LEU B 2 289 ? 33.858 -1.374 30.532 1.00 47.54 289 LEU B C 1
ATOM 4271 O O . LEU B 2 289 ? 34.314 -2.202 31.324 1.00 51.28 289 LEU B O 1
ATOM 4276 N N . GLN B 2 290 ? 33.686 -1.636 29.231 1.00 42.39 290 GLN B N 1
ATOM 4277 C CA . GLN B 2 290 ? 34.155 -2.902 28.670 1.00 51.89 290 GLN B CA 1
ATOM 4278 C C . GLN B 2 290 ? 35.678 -3.005 28.712 1.00 47.12 290 GLN B C 1
ATOM 4279 O O . GLN B 2 290 ? 36.225 -4.016 29.162 1.00 49.99 290 GLN B O 1
ATOM 4285 N N . ASP B 2 291 ? 36.382 -1.978 28.238 1.00 42.43 291 ASP B N 1
ATOM 4286 C CA . ASP B 2 291 ? 37.848 -1.972 28.259 1.00 45.81 291 ASP B CA 1
ATOM 4287 C C . ASP B 2 291 ? 38.296 -1.376 29.588 1.00 51.12 291 ASP B C 1
ATOM 4288 O O . ASP B 2 291 ? 38.101 -0.180 29.839 1.00 49.49 291 ASP B O 1
ATOM 4293 N N . GLU B 2 292 ? 38.916 -2.208 30.425 1.00 42.58 292 GLU B N 1
ATOM 4294 C CA . GLU B 2 292 ? 39.338 -1.841 31.771 1.00 42.39 292 GLU B CA 1
ATOM 4295 C C . GLU B 2 292 ? 40.787 -1.343 31.830 1.00 37.06 292 GLU B C 1
ATOM 4296 O O . GLU B 2 292 ? 41.331 -1.183 32.927 1.00 56.69 292 GLU B O 1
ATOM 4302 N N . GLY B 2 293 ? 41.420 -1.094 30.686 1.00 45.56 293 GLY B N 1
ATOM 4303 C CA . GLY B 2 293 ? 42.789 -0.609 30.661 1.00 42.13 293 GLY B CA 1
ATOM 4304 C C . GLY B 2 293 ? 42.946 0.816 30.167 1.00 46.72 293 GLY B C 1
ATOM 4305 O O . GLY B 2 293 ? 43.945 1.131 29.522 1.00 55.82 293 GLY B O 1
ATOM 4306 N N . THR B 2 294 ? 41.982 1.688 30.434 1.00 41.85 294 THR B N 1
ATOM 4307 C CA . THR B 2 294 ? 42.074 3.100 30.086 1.00 31.14 294 THR B CA 1
ATOM 4308 C C . THR B 2 294 ? 42.354 3.921 31.334 1.00 40.23 294 THR B C 1
ATOM 4309 O O . THR B 2 294 ? 42.261 3.418 32.459 1.00 36.03 294 THR B O 1
ATOM 4313 N N . PRO B 2 295 ? 42.724 5.200 31.176 1.00 44.17 295 PRO B N 1
ATOM 4314 C CA . PRO B 2 295 ? 42.953 6.029 32.361 1.00 42.16 295 PRO B CA 1
ATOM 4315 C C . PRO B 2 295 ? 41.670 6.648 32.900 1.00 44.45 295 PRO B C 1
ATOM 4316 O O . PRO B 2 295 ? 41.744 7.584 33.702 1.00 44.75 295 PRO B O 1
ATOM 4320 N N . PHE B 2 296 ? 40.507 6.118 32.512 1.00 39.23 296 PHE B N 1
ATOM 4321 C CA . PHE B 2 296 ? 39.211 6.570 33.023 1.00 44.60 296 PHE B CA 1
ATOM 4322 C C . PHE B 2 296 ? 38.596 5.529 33.953 1.00 56.40 296 PHE B C 1
ATOM 4323 O O . PHE B 2 296 ? 39.063 4.388 34.070 1.00 53.45 296 PHE B O 1
ATOM 4331 N N . GLN B 2 297 ? 37.502 5.935 34.599 1.00 46.45 297 GLN B N 1
ATOM 4332 C CA . GLN B 2 297 ? 36.894 5.137 35.653 1.00 46.43 297 GLN B CA 1
ATOM 4333 C C . GLN B 2 297 ? 35.405 5.362 35.670 1.00 45.37 297 GLN B C 1
ATOM 4334 O O . GLN B 2 297 ? 34.945 6.505 35.626 1.00 45.51 297 GLN B O 1
ATOM 4340 N N . MET B 2 298 ? 34.664 4.278 35.804 1.00 39.81 298 MET B N 1
ATOM 4341 C CA . MET B 2 298 ? 33.216 4.335 35.755 1.00 45.33 298 MET B CA 1
ATOM 4342 C C . MET B 2 298 ? 32.681 3.969 37.129 1.00 35.88 298 MET B C 1
ATOM 4343 O O . MET B 2 298 ? 32.862 2.835 37.578 1.00 49.76 298 MET B O 1
ATOM 4348 N N . ASP B 2 299 ? 32.038 4.916 37.795 1.00 37.56 299 ASP B N 1
ATOM 4349 C CA . ASP B 2 299 ? 31.399 4.584 39.069 1.00 39.55 299 ASP B CA 1
ATOM 4350 C C . ASP B 2 299 ? 30.255 3.605 38.801 1.00 45.14 299 ASP B C 1
ATOM 4351 O O . ASP B 2 299 ? 29.369 3.907 37.993 1.00 40.39 299 ASP B O 1
ATOM 4356 N N . PRO B 2 300 ? 30.246 2.420 39.415 1.00 46.86 300 PRO B N 1
ATOM 4357 C CA . PRO B 2 300 ? 29.294 1.391 38.982 1.00 49.48 300 PRO B CA 1
ATOM 4358 C C . PRO B 2 300 ? 27.842 1.759 39.281 1.00 57.64 300 PRO B C 1
ATOM 4359 O O . PRO B 2 300 ? 26.947 1.250 38.592 1.00 48.59 300 PRO B O 1
ATOM 4363 N N . GLU B 2 301 ? 27.586 2.645 40.249 1.00 53.06 301 GLU B N 1
ATOM 4364 C CA . GLU B 2 301 ? 26.225 2.984 40.649 1.00 60.51 301 GLU B CA 1
ATOM 4365 C C . GLU B 2 301 ? 25.696 4.271 40.014 1.00 61.90 301 GLU B C 1
ATOM 4366 O O . GLU B 2 301 ? 24.508 4.347 39.701 1.00 71.08 301 GLU B O 1
ATOM 4372 N N . THR B 2 302 ? 26.532 5.272 39.767 1.00 47.98 302 THR B N 1
ATOM 4373 C CA . THR B 2 302 ? 26.040 6.539 39.237 1.00 47.96 302 THR B CA 1
ATOM 4374 C C . THR B 2 302 ? 26.209 6.688 37.730 1.00 48.44 302 THR B C 1
ATOM 4375 O O . THR B 2 302 ? 25.664 7.632 37.158 1.00 40.82 302 THR B O 1
ATOM 4379 N N . GLY B 2 303 ? 26.971 5.815 37.076 1.00 49.92 303 GLY B N 1
ATOM 4380 C CA . GLY B 2 303 ? 27.284 6.011 35.670 1.00 47.46 303 GLY B CA 1
ATOM 4381 C C . GLY B 2 303 ? 28.143 7.220 35.330 1.00 48.33 303 GLY B C 1
ATOM 4382 O O . GLY B 2 303 ? 28.196 7.610 34.160 1.00 44.51 303 GLY B O 1
ATOM 4383 N N . LEU B 2 304 ? 28.798 7.850 36.303 1.00 34.62 304 LEU B N 1
ATOM 4384 C CA . LEU B 2 304 ? 29.740 8.935 36.010 1.00 43.09 304 LEU B CA 1
ATOM 4385 C C . LEU B 2 304 ? 31.119 8.363 35.647 1.00 44.82 304 LEU B C 1
ATOM 4386 O O . LEU B 2 304 ? 31.675 7.535 36.381 1.00 46.83 304 LEU B O 1
ATOM 4391 N N . ILE B 2 305 ? 31.663 8.791 34.515 1.00 50.23 305 ILE B N 1
ATOM 4392 C CA . ILE B 2 305 ? 33.057 8.489 34.178 1.00 50.59 305 ILE B CA 1
ATOM 4393 C C . ILE B 2 305 ? 33.950 9.621 34.670 1.00 41.48 305 ILE B C 1
ATOM 4394 O O . ILE B 2 305 ? 33.717 10.791 34.349 1.00 50.70 305 ILE B O 1
ATOM 4399 N N . THR B 2 306 ? 34.972 9.279 35.448 1.00 38.70 306 THR B N 1
ATOM 4400 C CA . THR B 2 306 ? 35.947 10.247 35.924 1.00 45.58 306 THR B CA 1
ATOM 4401 C C . THR B 2 306 ? 37.351 9.866 35.462 1.00 47.21 306 THR B C 1
ATOM 4402 O O . THR B 2 306 ? 37.589 8.784 34.921 1.00 55.50 306 THR B O 1
ATOM 4406 N N . VAL B 2 307 ? 38.292 10.772 35.717 1.00 48.60 307 VAL B N 1
ATOM 4407 C CA . VAL B 2 307 ? 39.707 10.576 35.402 1.00 38.96 307 VAL B CA 1
ATOM 4408 C C . VAL B 2 307 ? 40.386 9.865 36.568 1.00 45.73 307 VAL B C 1
ATOM 4409 O O . VAL B 2 307 ? 40.327 10.335 37.708 1.00 47.65 307 VAL B O 1
ATOM 4413 N N . ARG B 2 308 ? 41.066 8.757 36.301 1.00 47.50 308 ARG B N 1
ATOM 4414 C CA . ARG B 2 308 ? 41.820 8.139 37.388 1.00 52.15 308 ARG B CA 1
ATOM 4415 C C . ARG B 2 308 ? 43.330 8.234 37.220 1.00 43.85 308 ARG B C 1
ATOM 4416 O O . ARG B 2 308 ? 44.049 8.255 38.221 1.00 51.14 308 ARG B O 1
ATOM 4424 N N . GLU B 2 309 ? 43.824 8.304 35.993 1.00 45.95 309 GLU B N 1
ATOM 4425 C CA . GLU B 2 309 ? 45.252 8.417 35.725 1.00 51.43 309 GLU B CA 1
ATOM 4426 C C . GLU B 2 309 ? 45.475 9.611 34.806 1.00 51.88 309 GLU B C 1
ATOM 4427 O O . GLU B 2 309 ? 44.605 9.939 33.997 1.00 64.78 309 GLU B O 1
ATOM 4433 N N . PRO B 2 310 ? 46.613 10.286 34.912 1.00 60.17 310 PRO B N 1
ATOM 4434 C CA . PRO B 2 310 ? 46.838 11.488 34.096 1.00 56.44 310 PRO B CA 1
ATOM 4435 C C . PRO B 2 310 ? 46.790 11.194 32.603 1.00 45.91 310 PRO B C 1
ATOM 4436 O O . PRO B 2 310 ? 47.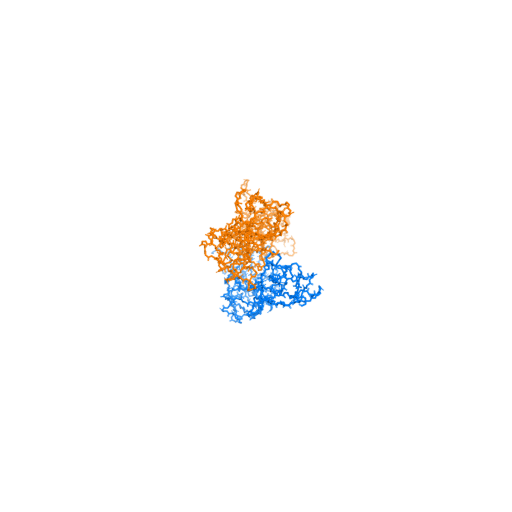286 10.169 32.133 1.00 48.81 310 PRO B O 1
ATOM 4440 N N . LEU B 2 311 ? 46.134 12.088 31.867 1.00 42.98 311 LEU B N 1
ATOM 4441 C CA . LEU B 2 311 ? 45.980 11.930 30.427 1.00 45.44 311 LEU B CA 1
ATOM 4442 C C . LEU B 2 311 ? 47.155 12.582 29.698 1.00 41.61 311 LEU B C 1
ATOM 4443 O O . LEU B 2 311 ? 47.899 13.373 30.268 1.00 45.50 311 LEU B O 1
ATOM 4448 N N . ASP B 2 312 ? 47.325 12.222 28.425 1.00 47.50 312 ASP B N 1
ATOM 4449 C CA . ASP B 2 312 ? 48.447 12.736 27.633 1.00 47.47 312 ASP B CA 1
ATOM 4450 C C . ASP B 2 312 ? 48.054 12.720 26.159 1.00 50.54 312 ASP B C 1
ATOM 4451 O O . ASP B 2 312 ? 48.167 11.681 25.494 1.00 36.33 312 ASP B O 1
ATOM 4456 N N . PHE B 2 313 ? 47.638 13.887 25.659 1.00 37.28 313 PHE B N 1
ATOM 4457 C CA . PHE B 2 313 ? 47.258 14.036 24.255 1.00 37.07 313 PHE B CA 1
ATOM 4458 C C . PHE B 2 313 ? 48.361 13.538 23.337 1.00 50.78 313 PHE B C 1
ATOM 4459 O O . PHE B 2 313 ? 48.101 12.913 22.299 1.00 59.17 313 PHE B O 1
ATOM 4467 N N . GLU B 2 314 ? 49.609 13.804 23.722 1.00 46.15 314 GLU B N 1
ATOM 4468 C CA . GLU B 2 314 ? 50.742 13.433 22.896 1.00 41.26 314 GLU B CA 1
ATOM 4469 C C . GLU B 2 314 ? 50.851 11.928 22.756 1.00 60.30 314 GLU B C 1
ATOM 4470 O O . GLU B 2 314 ? 51.399 11.438 21.758 1.00 65.55 314 GLU B O 1
ATOM 4476 N N . ALA B 2 315 ? 50.337 11.168 23.737 1.00 56.75 315 ALA B N 1
ATOM 4477 C CA . ALA B 2 315 ? 50.335 9.704 23.728 1.00 54.30 315 ALA B CA 1
ATOM 4478 C C . ALA B 2 315 ? 49.085 9.105 23.101 1.00 60.03 315 ALA B C 1
ATOM 4479 O O . ALA B 2 315 ? 49.176 8.144 22.335 1.00 65.24 315 ALA B O 1
ATOM 4481 N N . ARG B 2 316 ? 47.915 9.646 23.395 1.00 57.50 316 ARG B N 1
ATOM 4482 C CA . ARG B 2 316 ? 46.690 9.103 22.824 1.00 46.27 316 ARG B CA 1
ATOM 4483 C C . ARG B 2 316 ? 45.660 10.215 22.802 1.00 52.37 316 ARG B C 1
ATOM 4484 O O . ARG B 2 316 ? 45.365 10.800 23.852 1.00 58.19 316 ARG B O 1
ATOM 4492 N N . ARG B 2 317 ? 45.144 10.522 21.602 1.00 43.51 317 ARG B N 1
ATOM 4493 C CA . ARG B 2 317 ? 44.276 11.676 21.426 1.00 48.12 317 ARG B CA 1
ATOM 4494 C C . ARG B 2 317 ? 42.806 11.371 21.651 1.00 50.94 317 ARG B C 1
ATOM 4495 O O . ARG B 2 317 ? 42.026 12.295 21.930 1.00 50.65 317 ARG B O 1
ATOM 4503 N N . GLN B 2 318 ? 42.392 10.120 21.515 1.00 46.07 318 GLN B N 1
ATOM 4504 C CA . GLN B 2 318 ? 40.963 9.900 21.611 1.00 57.26 318 GLN B CA 1
ATOM 4505 C C . GLN B 2 318 ? 40.705 8.449 21.983 1.00 60.82 318 GLN B C 1
ATOM 4506 O O . GLN B 2 318 ? 41.502 7.560 21.671 1.00 52.28 318 GLN B O 1
ATOM 4512 N N . TYR B 2 319 ? 39.613 8.244 22.717 1.00 45.76 319 TYR B N 1
ATOM 4513 C CA . TYR B 2 319 ? 39.217 6.932 23.198 1.00 38.19 319 TYR B CA 1
ATOM 4514 C C . TYR B 2 319 ? 37.761 6.690 22.825 1.00 51.53 319 TYR B C 1
ATOM 4515 O O . TYR B 2 319 ? 36.873 7.404 23.301 1.00 57.27 319 TYR B O 1
ATOM 4524 N N . SER B 2 320 ? 37.502 5.689 21.992 1.00 55.71 320 SER B N 1
ATOM 4525 C CA . SER B 2 320 ? 36.131 5.298 21.699 1.00 57.54 320 SER B CA 1
ATOM 4526 C C . SER B 2 320 ? 35.861 4.029 22.494 1.00 57.04 320 SER B C 1
ATOM 4527 O O . SER B 2 320 ? 36.375 2.958 22.160 1.00 53.42 320 SER B O 1
ATOM 4530 N N . LEU B 2 321 ? 35.060 4.164 23.553 1.00 55.53 321 LEU B N 1
ATOM 4531 C CA . LEU B 2 321 ? 34.859 3.139 24.563 1.00 53.81 321 LEU B CA 1
ATOM 4532 C C . LEU B 2 321 ? 33.432 2.636 24.514 1.00 54.24 321 LEU B C 1
ATOM 4533 O O . LEU B 2 321 ? 32.516 3.417 24.259 1.00 43.38 321 LEU B O 1
ATOM 4538 N N . THR B 2 322 ? 33.252 1.342 24.797 1.00 55.63 322 THR B N 1
ATOM 4539 C CA . THR B 2 322 ? 31.927 0.755 25.001 1.00 51.95 322 THR B CA 1
ATOM 4540 C C . THR B 2 322 ? 31.583 0.747 26.486 1.00 47.43 322 THR B C 1
ATOM 4541 O O . THR B 2 322 ? 32.378 0.295 27.320 1.00 44.21 322 THR B O 1
ATOM 4545 N N . VAL B 2 323 ? 30.418 1.260 26.810 1.00 36.26 323 VAL B N 1
ATOM 4546 C CA . VAL B 2 323 ? 29.903 1.228 28.168 1.00 41.07 323 VAL B CA 1
ATOM 4547 C C . VAL B 2 323 ? 28.838 0.143 28.234 1.00 43.94 323 VAL B C 1
ATOM 4548 O O . VAL B 2 323 ? 28.057 -0.016 27.294 1.00 42.84 323 VAL B O 1
ATOM 4552 N N . GLN B 2 324 ? 28.833 -0.635 29.311 1.00 35.59 324 GLN B N 1
ATOM 4553 C CA . GLN B 2 324 ? 27.794 -1.623 29.584 1.00 36.08 324 GLN B CA 1
ATOM 4554 C C . GLN B 2 324 ? 26.959 -1.179 30.771 1.00 43.97 324 GLN B C 1
ATOM 4555 O O . GLN B 2 324 ? 27.489 -0.577 31.712 1.00 44.47 324 GLN B O 1
ATOM 4561 N N . ALA B 2 325 ? 25.658 -1.506 30.731 1.00 46.00 325 ALA B N 1
ATOM 4562 C CA . ALA B 2 325 ? 24.762 -1.407 31.893 1.00 41.72 325 ALA B CA 1
ATOM 4563 C C . ALA B 2 325 ? 24.131 -2.770 32.149 1.00 46.99 325 ALA B C 1
ATOM 4564 O O . ALA B 2 325 ? 23.586 -3.393 31.226 1.00 44.52 325 ALA B O 1
ATOM 4566 N N . MET B 2 326 ? 24.163 -3.203 33.405 1.00 49.54 326 MET B N 1
ATOM 4567 C CA . MET B 2 326 ? 23.765 -4.547 33.796 1.00 46.25 326 MET B CA 1
ATOM 4568 C C . MET B 2 326 ? 22.745 -4.465 34.924 1.00 51.81 326 MET B C 1
ATOM 4569 O O . MET B 2 326 ? 22.979 -3.773 35.921 1.00 42.51 326 MET B O 1
ATOM 4574 N N . ASP B 2 327 ? 21.623 -5.167 34.798 1.00 46.26 327 ASP B N 1
ATOM 4575 C CA . ASP B 2 327 ? 20.718 -5.081 35.931 1.00 44.59 327 ASP B CA 1
ATOM 4576 C C . ASP B 2 327 ? 21.113 -6.134 36.960 1.00 42.26 327 ASP B C 1
ATOM 4577 O O . ASP B 2 327 ? 22.014 -6.948 36.747 1.00 51.79 327 ASP B O 1
ATOM 4582 N N . ARG B 2 328 ? 20.455 -6.094 38.110 1.00 37.29 328 ARG B N 1
ATOM 4583 C CA . ARG B 2 328 ? 20.764 -7.008 39.195 1.00 52.14 328 ARG B CA 1
ATOM 4584 C C . ARG B 2 328 ? 19.763 -8.157 39.290 1.00 48.62 328 ARG B C 1
ATOM 4585 O O . ARG B 2 328 ? 19.693 -8.824 40.320 1.00 52.92 328 ARG B O 1
ATOM 4593 N N . GLY B 2 329 ? 19.032 -8.434 38.219 1.00 45.07 329 GLY B N 1
ATOM 4594 C CA . GLY B 2 329 ? 18.193 -9.612 38.188 1.00 49.00 329 GLY B CA 1
ATOM 4595 C C . GLY B 2 329 ? 18.995 -10.890 38.033 1.00 54.44 329 GLY B C 1
ATOM 4596 O O . GLY B 2 329 ? 20.150 -10.889 37.607 1.00 70.16 329 GLY B O 1
ATOM 4597 N N . VAL B 2 330 ? 18.382 -12.003 38.420 1.00 50.35 330 VAL B N 1
ATOM 4598 C CA . VAL B 2 330 ? 18.988 -13.304 38.145 1.00 70.64 330 VAL B CA 1
ATOM 4599 C C . VAL B 2 330 ? 18.275 -13.825 36.903 1.00 66.64 330 VAL B C 1
ATOM 4600 O O . VAL B 2 330 ? 17.042 -13.733 36.819 1.00 51.94 330 VAL B O 1
ATOM 4604 N N . PRO B 2 331 ? 18.973 -14.530 36.014 1.00 71.61 331 PRO B N 1
ATOM 4605 C CA . PRO B 2 331 ? 19.204 -14.000 34.672 1.00 62.11 331 PRO B CA 1
ATOM 4606 C C . PRO B 2 331 ? 19.391 -12.491 34.702 1.00 58.98 331 PRO B C 1
ATOM 4607 O O . PRO B 2 331 ? 18.409 -11.736 34.732 1.00 47.88 331 PRO B O 1
ATOM 4611 N N . SER B 2 332 ? 20.657 -12.062 34.746 1.00 57.48 332 SER B N 1
ATOM 4612 C CA . SER B 2 332 ? 21.011 -10.659 34.579 1.00 48.01 332 SER B CA 1
ATOM 4613 C C . SER B 2 332 ? 20.976 -10.312 33.103 1.00 42.01 332 SER B C 1
ATOM 4614 O O . SER B 2 332 ? 21.331 -11.141 32.262 1.00 50.42 332 SER B O 1
ATOM 4617 N N . LEU B 2 333 ? 20.509 -9.098 32.781 1.00 38.38 333 LEU B N 1
ATOM 4618 C CA . LEU B 2 333 ? 20.529 -8.619 31.404 1.00 38.13 333 LEU B CA 1
ATOM 4619 C C . LEU B 2 333 ? 21.352 -7.338 31.272 1.00 47.75 333 LEU B C 1
ATOM 4620 O O . LEU B 2 333 ? 21.509 -6.563 32.224 1.00 47.75 333 LEU B O 1
ATOM 4625 N N . THR B 2 334 ? 21.836 -7.108 30.044 1.00 41.58 334 THR B N 1
ATOM 4626 C CA . THR B 2 334 ? 22.836 -6.090 29.744 1.00 48.15 334 THR B CA 1
ATOM 4627 C C . THR B 2 334 ? 22.460 -5.213 28.553 1.00 38.71 334 THR B C 1
ATOM 4628 O O . THR B 2 334 ? 22.009 -5.706 27.517 1.00 44.45 334 THR B O 1
ATOM 4632 N N . GLY B 2 335 ? 22.640 -3.910 28.714 1.00 40.41 335 GLY B N 1
ATOM 4633 C CA . GLY B 2 335 ? 22.576 -2.992 27.594 1.00 44.17 335 GLY B CA 1
ATOM 4634 C C . GLY B 2 335 ? 23.952 -2.392 27.339 1.00 46.67 335 GLY B C 1
ATOM 4635 O O . GLY B 2 335 ? 24.817 -2.417 28.225 1.00 41.05 335 GLY B O 1
ATOM 4636 N N . ARG B 2 336 ? 24.163 -1.838 26.151 1.00 38.83 336 ARG B N 1
ATOM 4637 C CA . ARG B 2 336 ? 25.466 -1.307 25.754 1.00 44.37 336 ARG B CA 1
ATOM 4638 C C . ARG B 2 336 ? 25.285 -0.008 24.989 1.00 43.77 336 ARG B C 1
ATOM 4639 O O . ARG B 2 336 ? 24.308 0.164 24.258 1.00 48.22 336 ARG B O 1
ATOM 4647 N N . ALA B 2 337 ? 26.250 0.895 25.143 1.00 33.63 337 ALA B N 1
ATOM 4648 C CA . ALA B 2 337 ? 26.319 2.099 24.321 1.00 35.41 337 ALA B CA 1
ATOM 4649 C C . ALA B 2 337 ? 27.779 2.394 23.966 1.00 45.53 337 ALA B C 1
ATOM 4650 O O . ALA B 2 337 ? 28.707 1.744 24.452 1.00 47.51 337 ALA B O 1
ATOM 4652 N N . GLU B 2 338 ? 27.978 3.384 23.104 1.00 50.03 338 GLU B N 1
ATOM 4653 C CA . GLU B 2 338 ? 29.305 3.835 22.730 1.00 55.98 338 GLU B CA 1
ATOM 4654 C C . GLU B 2 338 ? 29.567 5.204 23.337 1.00 56.14 338 GLU B C 1
ATOM 4655 O O . GLU B 2 338 ? 28.663 6.035 23.457 1.00 52.82 338 GLU B O 1
ATOM 4661 N N . ALA B 2 339 ? 30.818 5.428 23.723 1.00 52.62 339 ALA B N 1
ATOM 4662 C CA . ALA B 2 339 ? 31.239 6.706 24.273 1.00 46.93 339 ALA B CA 1
ATOM 4663 C C . ALA B 2 339 ? 32.546 7.123 23.612 1.00 53.52 339 ALA B C 1
ATOM 4664 O O . ALA B 2 339 ? 33.531 6.386 23.676 1.00 57.24 339 ALA B O 1
ATOM 4666 N N . LEU B 2 340 ? 32.563 8.309 23.003 1.00 54.39 340 LEU B N 1
ATOM 4667 C CA . LEU B 2 340 ? 33.742 8.860 22.340 1.00 52.78 340 LEU B CA 1
ATOM 4668 C C . LEU B 2 340 ? 34.267 10.045 23.147 1.00 56.36 340 LEU B C 1
ATOM 4669 O O . LEU B 2 340 ? 33.646 11.114 23.174 1.00 57.81 340 LEU B O 1
ATOM 4674 N N . ILE B 2 341 ? 35.409 9.850 23.798 1.00 49.98 341 ILE B N 1
ATOM 4675 C CA . ILE B 2 341 ? 36.074 10.867 24.605 1.00 46.35 341 ILE B CA 1
ATOM 4676 C C . ILE B 2 341 ? 37.303 11.346 23.836 1.00 53.95 341 ILE B C 1
ATOM 4677 O O . ILE B 2 341 ? 38.292 10.605 23.723 1.00 56.88 341 ILE B O 1
ATOM 4682 N N . GLN B 2 342 ? 37.245 12.578 23.314 1.00 52.33 342 GLN B N 1
ATOM 4683 C CA . GLN B 2 342 ? 38.364 13.222 22.629 1.00 54.88 342 GLN B CA 1
ATOM 4684 C C . GLN B 2 342 ? 39.139 14.099 23.606 1.00 54.33 342 GLN B C 1
ATOM 4685 O O . GLN B 2 342 ? 38.552 14.945 24.291 1.00 48.77 342 GLN B O 1
ATOM 4691 N N . LEU B 2 343 ? 40.451 13.905 23.669 1.00 48.13 343 LEU B N 1
ATOM 4692 C CA . LEU B 2 343 ? 41.269 14.782 24.487 1.00 41.43 343 LEU B CA 1
ATOM 4693 C C . LEU B 2 343 ? 41.601 16.061 23.725 1.00 55.08 343 LEU B C 1
ATOM 4694 O O . LEU B 2 343 ? 41.701 16.067 22.495 1.00 51.35 343 LEU B O 1
ATOM 4699 N N . LEU B 2 344 ? 41.767 17.150 24.475 1.00 51.07 344 LEU B N 1
ATOM 4700 C CA . LEU B 2 344 ? 42.096 18.455 23.921 1.00 49.38 344 LEU B CA 1
ATOM 4701 C C . LEU B 2 344 ? 43.549 18.785 24.258 1.00 52.73 344 LEU B C 1
ATOM 4702 O O . LEU B 2 344 ? 43.961 18.664 25.418 1.00 52.86 344 LEU B O 1
ATOM 4707 N N . ASP B 2 345 ? 44.319 19.178 23.237 1.00 45.80 345 ASP B N 1
ATOM 4708 C CA . ASP B 2 345 ? 45.754 19.441 23.387 1.00 38.88 345 ASP B CA 1
ATOM 4709 C C . ASP B 2 345 ? 46.008 20.664 24.263 1.00 43.92 345 ASP B C 1
ATOM 4710 O O . ASP B 2 345 ? 45.409 21.723 24.064 1.00 51.79 345 ASP B O 1
ATOM 4715 N N . VAL B 2 346 ? 46.894 20.518 25.242 1.00 49.86 346 VAL B N 1
ATOM 4716 C CA . VAL B 2 346 ? 47.332 21.627 26.089 1.00 37.75 346 VAL B CA 1
ATOM 4717 C C . VAL B 2 346 ? 48.783 21.964 25.741 1.00 52.50 346 VAL B C 1
ATOM 4718 O O . VAL B 2 346 ? 49.547 21.105 25.282 1.00 50.59 346 VAL B O 1
ATOM 4722 N N . ASN B 2 347 ? 49.171 23.224 25.951 1.00 51.25 347 ASN B N 1
ATOM 4723 C CA . ASN B 2 347 ? 50.574 23.604 25.781 1.00 46.13 347 ASN B CA 1
ATOM 4724 C C . ASN B 2 347 ? 51.342 23.167 27.022 1.00 47.84 347 ASN B C 1
ATOM 4725 O O . ASN B 2 347 ? 51.663 23.960 27.906 1.00 59.31 347 ASN B O 1
ATOM 4730 N N . ASP B 2 348 ? 51.635 21.873 27.106 1.00 41.67 348 ASP B N 1
ATOM 4731 C CA . ASP B 2 348 ? 52.355 21.373 28.268 1.00 48.37 348 ASP B CA 1
ATOM 4732 C C . ASP B 2 348 ? 53.766 20.882 27.950 1.00 49.48 348 ASP B C 1
ATOM 4733 O O . ASP B 2 348 ? 54.366 20.179 28.768 1.00 59.37 348 ASP B O 1
ATOM 4738 N N . ASN B 2 349 ? 54.326 21.251 26.798 1.00 57.79 349 ASN B N 1
ATOM 4739 C CA . ASN B 2 349 ? 55.707 20.888 26.465 1.00 54.62 349 ASN B CA 1
ATOM 4740 C C . ASN B 2 349 ? 56.476 22.110 25.996 1.00 47.28 349 ASN B C 1
ATOM 4741 O O . ASN B 2 349 ? 56.025 22.828 25.096 1.00 47.03 349 ASN B O 1
ATOM 4746 N N . ASP B 2 350 ? 57.624 22.348 26.633 1.00 51.73 350 ASP B N 1
ATOM 4747 C CA . ASP B 2 350 ? 58.548 23.377 26.179 1.00 57.00 350 ASP B CA 1
ATOM 4748 C C . ASP B 2 350 ? 59.098 23.029 24.802 1.00 53.11 350 ASP B C 1
ATOM 4749 O O . ASP B 2 350 ? 59.355 21.863 24.503 1.00 54.86 350 ASP B O 1
ATOM 4754 N N . PRO B 2 351 ? 59.322 24.026 23.956 1.00 51.77 351 PRO B N 1
ATOM 4755 C CA . PRO B 2 351 ? 60.153 23.793 22.779 1.00 54.88 351 PRO B CA 1
ATOM 4756 C C . PRO B 2 351 ? 61.605 23.675 23.207 1.00 59.94 351 PRO B C 1
ATOM 4757 O O . PRO B 2 351 ? 62.056 24.355 24.132 1.00 65.94 351 PRO B O 1
ATOM 4761 N N . VAL B 2 352 ? 62.322 22.769 22.551 1.00 62.25 352 VAL B N 1
ATOM 4762 C CA . VAL B 2 352 ? 63.727 22.506 22.819 1.00 60.32 352 VAL B CA 1
ATOM 4763 C C . VAL B 2 352 ? 64.516 22.791 21.553 1.00 62.35 352 VAL B C 1
ATOM 4764 O O . VAL B 2 352 ? 64.048 22.554 20.431 1.00 47.06 352 VAL B O 1
ATOM 4768 N N . VAL B 2 353 ? 65.720 23.324 21.746 1.00 59.79 353 VAL B N 1
ATOM 4769 C CA . VAL B 2 353 ? 66.670 23.587 20.669 1.00 61.68 353 VAL B CA 1
ATOM 4770 C C . VAL B 2 353 ? 67.856 22.646 20.823 1.00 59.96 353 VAL B C 1
ATOM 4771 O O . VAL B 2 353 ? 68.450 22.543 21.906 1.00 56.88 353 VAL B O 1
ATOM 4775 N N . LYS B 2 354 ? 68.203 21.967 19.739 1.00 58.03 354 LYS B N 1
ATOM 4776 C CA . LYS B 2 354 ? 69.398 21.147 19.677 1.00 54.79 354 LYS B CA 1
ATOM 4777 C C . LYS B 2 354 ? 70.291 21.651 18.558 1.00 62.88 354 LYS B C 1
ATOM 4778 O O . LYS B 2 354 ? 69.809 22.012 17.476 1.00 59.42 354 LYS B O 1
ATOM 4784 N N . PHE B 2 355 ? 71.588 21.679 18.831 1.00 60.49 355 PHE B N 1
ATOM 4785 C CA . PHE B 2 355 ? 72.587 22.026 17.835 1.00 52.59 355 PHE B CA 1
ATOM 4786 C C . PHE B 2 355 ? 73.232 20.774 17.266 1.00 53.71 355 PHE B C 1
ATOM 4787 O O . PHE B 2 355 ? 73.523 19.820 17.991 1.00 58.69 355 PHE B O 1
ATOM 4795 N N . ARG B 2 356 ? 73.468 20.791 15.964 1.00 54.40 356 ARG B N 1
ATOM 4796 C CA . ARG B 2 356 ? 74.075 19.668 15.269 1.00 57.82 356 ARG B CA 1
ATOM 4797 C C . ARG B 2 356 ? 75.308 20.171 14.517 1.00 42.48 356 ARG B C 1
ATOM 4798 O O . ARG B 2 356 ? 75.202 21.101 13.709 1.00 50.63 356 ARG B O 1
ATOM 4806 N N . TYR B 2 357 ? 76.476 19.593 14.809 1.00 53.30 357 TYR B N 1
ATOM 4807 C CA . TYR B 2 357 ? 77.744 20.106 14.271 1.00 59.89 357 TYR B CA 1
ATOM 4808 C C . TYR B 2 357 ? 78.790 18.994 14.253 1.00 68.87 357 TYR B C 1
ATOM 4809 O O . TYR B 2 357 ? 78.603 17.926 14.839 1.00 64.27 357 TYR B O 1
ATOM 4818 N N . PHE B 2 358 ? 79.932 19.274 13.619 1.00 77.28 358 PHE B N 1
ATOM 4819 C CA . PHE B 2 358 ? 80.581 18.104 13.039 1.00 83.33 358 PHE B CA 1
ATOM 4820 C C . PHE B 2 358 ? 81.533 17.274 13.894 1.00 86.74 358 PHE B C 1
ATOM 4821 O O . PHE B 2 358 ? 81.716 16.084 13.600 1.00 103.41 358 PHE B O 1
ATOM 4829 N N . PRO B 2 359 ? 82.124 17.795 14.936 1.00 62.58 359 PRO B N 1
ATOM 4830 C CA . PRO B 2 359 ? 82.561 16.784 15.926 1.00 66.33 359 PRO B CA 1
ATOM 4831 C C . PRO B 2 359 ? 81.393 16.489 16.874 1.00 70.65 359 PRO B C 1
ATOM 4832 O O . PRO B 2 359 ? 81.312 16.983 17.994 1.00 66.46 359 PRO B O 1
ATOM 4836 N N . ALA B 2 360 ? 80.428 15.667 16.420 1.00 62.76 360 ALA B N 1
ATOM 4837 C CA . ALA B 2 360 ? 79.179 15.494 17.175 1.00 74.94 360 ALA B CA 1
ATOM 4838 C C . ALA B 2 360 ? 79.403 14.876 18.551 1.00 73.66 360 ALA B C 1
ATOM 4839 O O . ALA B 2 360 ? 78.583 15.074 19.458 1.00 69.62 360 ALA B O 1
ATOM 4841 N N . THR B 2 361 ? 80.493 14.126 18.723 1.00 70.55 361 THR B N 1
ATOM 4842 C CA . THR B 2 361 ? 80.862 13.537 20.006 1.00 69.59 361 THR B CA 1
ATOM 4843 C C . THR B 2 361 ? 81.386 14.572 20.995 1.00 69.77 361 THR B C 1
ATOM 4844 O O . THR B 2 361 ? 81.656 14.229 22.154 1.00 61.18 361 THR B O 1
ATOM 4848 N N . SER B 2 362 ? 81.562 15.812 20.552 1.00 73.75 362 SER B N 1
ATOM 4849 C CA . SER B 2 362 ? 82.105 16.903 21.345 1.00 65.56 362 SER B CA 1
ATOM 4850 C C . SER B 2 362 ? 80.997 17.888 21.694 1.00 69.67 362 SER B C 1
ATOM 4851 O O . SER B 2 362 ? 79.999 17.998 20.983 1.00 72.53 362 SER B O 1
ATOM 4854 N N . ARG B 2 363 ? 81.178 18.613 22.790 1.00 69.25 363 ARG B N 1
ATOM 4855 C CA . ARG B 2 363 ? 80.240 19.661 23.168 1.00 76.25 363 ARG B CA 1
ATOM 4856 C C . ARG B 2 363 ? 80.572 21.012 22.547 1.00 72.89 363 ARG B C 1
ATOM 4857 O O . ARG B 2 363 ? 79.851 21.981 22.802 1.00 71.07 363 ARG B O 1
ATOM 4865 N N . TYR B 2 364 ? 81.610 21.091 21.709 1.00 68.84 364 TYR B N 1
ATOM 4866 C CA . TYR B 2 364 ? 82.002 22.334 21.059 1.00 72.22 364 TYR B CA 1
ATOM 4867 C C . TYR B 2 364 ? 82.047 22.137 19.552 1.00 72.31 364 TYR B C 1
ATOM 4868 O O . TYR B 2 364 ? 82.472 21.086 19.062 1.00 70.19 364 TYR B O 1
ATOM 4877 N N . ALA B 2 365 ? 81.608 23.153 18.822 1.00 70.95 365 ALA B N 1
ATOM 4878 C CA . ALA B 2 365 ? 81.787 23.155 17.382 1.00 66.70 365 ALA B CA 1
ATOM 4879 C C . ALA B 2 365 ? 83.167 23.696 17.028 1.00 66.04 365 ALA B C 1
ATOM 4880 O O . ALA B 2 365 ? 83.881 24.265 17.857 1.00 66.27 365 ALA B O 1
ATOM 4882 N N . SER B 2 366 ? 83.546 23.506 15.776 1.00 63.30 366 SER B N 1
ATOM 4883 C CA . SER B 2 366 ? 84.751 24.131 15.266 1.00 63.16 366 SER B CA 1
ATOM 4884 C C . SER B 2 366 ? 84.475 24.640 13.864 1.00 65.85 366 SER B C 1
ATOM 4885 O O . SER B 2 366 ? 83.660 24.082 13.130 1.00 78.36 366 SER B O 1
ATOM 4888 N N . VAL B 2 367 ? 85.131 25.734 13.520 1.00 69.78 367 VAL B N 1
ATOM 4889 C CA . VAL B 2 367 ? 85.057 26.301 12.182 1.00 70.18 367 VAL B CA 1
ATOM 4890 C C . VAL B 2 367 ? 86.452 26.804 11.842 1.00 68.35 367 VAL B C 1
ATOM 4891 O O . VAL B 2 367 ? 87.119 27.414 12.683 1.00 69.41 367 VAL B O 1
ATOM 4895 N N . ASP B 2 368 ? 86.920 26.523 10.638 1.00 78.81 368 ASP B N 1
ATOM 4896 C CA . ASP B 2 368 ? 88.221 27.059 10.264 1.00 88.11 368 ASP B CA 1
ATOM 4897 C C . ASP B 2 368 ? 88.113 28.551 9.973 1.00 81.67 368 ASP B C 1
ATOM 4898 O O . ASP B 2 368 ? 87.059 29.050 9.566 1.00 80.65 368 ASP B O 1
ATOM 4903 N N . GLU B 2 369 ? 89.214 29.271 10.207 1.00 75.89 369 GLU B N 1
ATOM 4904 C CA . GLU B 2 369 ? 89.245 30.706 9.944 1.00 77.69 369 GLU B CA 1
ATOM 4905 C C . GLU B 2 369 ? 89.082 31.003 8.466 1.00 75.86 369 GLU B C 1
ATOM 4906 O O . GLU B 2 369 ? 88.704 32.121 8.103 1.00 77.55 369 GLU B O 1
ATOM 4912 N N . ASN B 2 370 ? 89.400 30.028 7.614 1.00 74.33 370 ASN B N 1
ATOM 4913 C CA . ASN B 2 370 ? 89.370 30.140 6.159 1.00 79.34 370 ASN B CA 1
ATOM 4914 C C . ASN B 2 370 ? 87.963 29.999 5.553 1.00 82.55 370 ASN B C 1
ATOM 4915 O O . ASN B 2 370 ? 87.816 30.163 4.335 1.00 84.59 370 ASN B O 1
ATOM 4920 N N . ALA B 2 371 ? 86.933 29.697 6.355 1.00 71.65 371 ALA B N 1
ATOM 4921 C CA . ALA B 2 371 ? 85.600 29.399 5.824 1.00 76.19 371 ALA B CA 1
ATOM 4922 C C . ALA B 2 371 ? 84.920 30.635 5.229 1.00 72.21 371 ALA B C 1
ATOM 4923 O O . ALA B 2 371 ? 84.760 31.654 5.905 1.00 75.10 371 ALA B O 1
ATOM 4925 N N . GLN B 2 372 ? 84.469 30.525 3.979 1.00 73.26 372 GLN B N 1
ATOM 4926 C CA . GLN B 2 372 ? 83.858 31.652 3.286 1.00 77.27 372 GLN B CA 1
ATOM 4927 C C . GLN B 2 372 ? 82.507 32.003 3.899 1.00 75.29 372 GLN B C 1
ATOM 4928 O O . GLN B 2 372 ? 81.854 31.181 4.541 1.00 80.60 372 GLN B O 1
ATOM 4934 N N . VAL B 2 373 ? 82.093 33.253 3.685 1.00 64.47 373 VAL B N 1
ATOM 4935 C CA . VAL B 2 373 ? 80.773 33.681 4.118 1.00 58.52 373 VAL B CA 1
ATOM 4936 C C . VAL B 2 373 ? 79.740 32.786 3.466 1.00 64.58 373 VAL B C 1
ATOM 4937 O O . VAL B 2 373 ? 79.838 32.467 2.273 1.00 72.74 373 VAL B O 1
ATOM 4941 N N . GLY B 2 374 ? 78.756 32.348 4.264 1.00 59.01 374 GLY B N 1
ATOM 4942 C CA . GLY B 2 374 ? 77.754 31.386 3.842 1.00 54.77 374 GLY B CA 1
ATOM 4943 C C . GLY B 2 374 ? 78.006 29.939 4.239 1.00 65.08 374 GLY B C 1
ATOM 4944 O O . GLY B 2 374 ? 77.148 29.090 3.973 1.00 64.05 374 GLY B O 1
ATOM 4945 N N . THR B 2 375 ? 79.150 29.632 4.852 1.00 60.98 375 THR B N 1
ATOM 4946 C CA . THR B 2 375 ? 79.456 28.271 5.272 1.00 60.29 375 THR B CA 1
ATOM 4947 C C . THR B 2 375 ? 78.591 27.871 6.468 1.00 66.71 375 THR B C 1
ATOM 4948 O O . THR B 2 375 ? 78.542 28.575 7.483 1.00 60.39 375 THR B O 1
ATOM 4952 N N . VAL B 2 376 ? 77.908 26.732 6.352 1.00 56.15 376 VAL B N 1
ATOM 4953 C CA . VAL B 2 376 ? 77.124 26.231 7.466 1.00 51.85 376 VAL B CA 1
ATOM 4954 C C . VAL B 2 376 ? 78.065 25.698 8.534 1.00 62.45 376 VAL B C 1
ATOM 4955 O O . VAL B 2 376 ? 78.911 24.835 8.263 1.00 59.30 376 VAL B O 1
ATOM 4959 N N . VAL B 2 377 ? 77.915 26.205 9.753 1.00 62.90 377 VAL B N 1
ATOM 4960 C CA . VAL B 2 377 ? 78.678 25.741 10.900 1.00 59.11 377 VAL B CA 1
ATOM 4961 C C . VAL B 2 377 ? 77.878 24.765 11.755 1.00 66.37 377 VAL B C 1
ATOM 4962 O O . VAL B 2 377 ? 78.436 23.801 12.282 1.00 74.33 377 VAL B O 1
ATOM 4966 N N . ALA B 2 378 ? 76.571 24.993 11.890 1.00 54.17 378 ALA B N 1
ATOM 4967 C CA . ALA B 2 378 ? 75.723 24.134 12.707 1.00 64.40 378 ALA B CA 1
ATOM 4968 C C . ALA B 2 378 ? 74.275 24.284 12.263 1.00 62.25 378 ALA B C 1
ATOM 4969 O O . ALA B 2 378 ? 73.874 25.333 11.744 1.00 58.96 378 ALA B O 1
ATOM 4971 N N . LEU B 2 379 ? 73.507 23.213 12.464 1.00 54.11 379 LEU B N 1
ATOM 4972 C CA . LEU B 2 379 ? 72.053 23.253 12.373 1.00 48.34 379 LEU B CA 1
ATOM 4973 C C . LEU B 2 379 ? 71.458 23.565 13.730 1.00 56.30 379 LEU B C 1
ATOM 4974 O O . LEU B 2 379 ? 71.949 23.113 14.772 1.00 54.24 379 LEU B O 1
ATOM 4979 N N . LEU B 2 380 ? 70.358 24.303 13.696 1.00 66.07 380 LEU B N 1
ATOM 4980 C CA . LEU B 2 380 ? 69.538 24.596 14.866 1.00 57.25 380 LEU B CA 1
ATOM 4981 C C . LEU B 2 380 ? 68.167 23.963 14.626 1.00 52.40 380 LEU B C 1
ATOM 4982 O O . LEU B 2 380 ? 67.394 24.471 13.812 1.00 48.91 380 LEU B O 1
ATOM 4987 N N . THR B 2 381 ? 67.873 22.842 15.297 1.00 52.58 381 THR B N 1
ATOM 4988 C CA . THR B 2 381 ? 66.598 22.139 15.152 1.00 56.30 381 THR B CA 1
ATOM 4989 C C . THR B 2 381 ? 65.740 22.346 16.402 1.00 54.26 381 THR B C 1
ATOM 4990 O O . THR B 2 381 ? 66.207 22.122 17.528 1.00 48.56 381 THR B O 1
ATOM 4994 N N . VAL B 2 382 ? 64.487 22.759 16.199 1.00 43.21 382 VAL B N 1
ATOM 4995 C CA . VAL B 2 382 ? 63.497 22.906 17.268 1.00 53.06 382 VAL B CA 1
ATOM 4996 C C . VAL B 2 382 ? 62.575 21.678 17.323 1.00 57.89 382 VAL B C 1
ATOM 4997 O O . VAL B 2 382 ? 62.069 21.211 16.293 1.00 58.82 382 VAL B O 1
ATOM 5001 N N . THR B 2 383 ? 62.318 21.179 18.534 1.00 49.18 383 THR B N 1
ATOM 5002 C CA . THR B 2 383 ? 61.355 20.113 18.779 1.00 50.04 383 THR B CA 1
ATOM 5003 C C . THR B 2 383 ? 60.392 20.560 19.873 1.00 58.20 383 THR B C 1
ATOM 5004 O O . THR B 2 383 ? 60.828 20.972 20.952 1.00 49.69 383 THR B O 1
ATOM 5008 N N . ASP B 2 384 ? 59.088 20.484 19.595 1.00 62.35 384 ASP B N 1
ATOM 5009 C CA . ASP B 2 384 ? 58.033 20.793 20.566 1.00 54.76 384 ASP B CA 1
ATOM 5010 C C . ASP B 2 384 ? 56.930 19.758 20.384 1.00 63.72 384 ASP B C 1
ATOM 5011 O O . ASP B 2 384 ? 56.302 19.704 19.320 1.00 54.86 384 ASP B O 1
ATOM 5016 N N . ALA B 2 385 ? 56.698 18.935 21.414 1.00 61.89 385 ALA B N 1
ATOM 5017 C CA . ALA B 2 385 ? 55.849 17.762 21.239 1.00 62.59 385 ALA B CA 1
ATOM 5018 C C . ALA B 2 385 ? 54.371 18.116 21.048 1.00 57.58 385 ALA B C 1
ATOM 5019 O O . ALA B 2 385 ? 53.612 17.282 20.550 1.00 57.48 385 ALA B O 1
ATOM 5021 N N . ASP B 2 386 ? 53.952 19.332 21.386 1.00 41.88 386 ASP B N 1
ATOM 5022 C CA . ASP B 2 386 ? 52.557 19.691 21.219 1.00 47.58 386 ASP B CA 1
ATOM 5023 C C . ASP B 2 386 ? 52.226 19.905 19.743 1.00 58.41 386 ASP B C 1
ATOM 5024 O O . ASP B 2 386 ? 53.103 19.985 18.875 1.00 58.04 386 ASP B O 1
ATOM 5029 N N . SER B 2 387 ? 50.932 20.019 19.474 1.00 51.49 387 SER B N 1
ATOM 5030 C CA . SER B 2 387 ? 50.359 20.183 18.150 1.00 56.81 387 SER B CA 1
ATOM 5031 C C . SER B 2 387 ? 50.314 21.658 17.771 1.00 65.92 387 SER B C 1
ATOM 5032 O O . SER B 2 387 ? 50.409 22.542 18.633 1.00 64.71 387 SER B O 1
ATOM 5035 N N . PRO B 2 388 ? 50.176 21.962 16.477 1.00 65.27 388 PRO B N 1
ATOM 5036 C CA . PRO B 2 388 ? 50.197 23.371 16.053 1.00 57.51 388 PRO B CA 1
ATOM 5037 C C . PRO B 2 388 ? 49.126 24.229 16.695 1.00 70.38 388 PRO B C 1
ATOM 5038 O O . PRO B 2 388 ? 49.306 25.450 16.793 1.00 73.96 388 PRO B O 1
ATOM 5042 N N . ALA B 2 389 ? 48.015 23.636 17.133 1.00 70.04 389 ALA B N 1
ATOM 5043 C CA . ALA B 2 389 ? 47.002 24.416 17.832 1.00 76.32 389 ALA B CA 1
ATOM 5044 C C . ALA B 2 389 ? 47.578 25.009 19.108 1.00 66.89 389 ALA B C 1
ATOM 5045 O O . ALA B 2 389 ? 47.717 26.227 19.237 1.00 74.21 389 ALA B O 1
ATOM 5047 N N . ALA B 2 390 ? 47.959 24.150 20.047 1.00 60.82 390 ALA B N 1
ATOM 5048 C CA . ALA B 2 390 ? 48.476 24.599 21.327 1.00 52.79 390 ALA B CA 1
ATOM 5049 C C . ALA B 2 390 ? 49.814 25.325 21.224 1.00 53.85 390 ALA B C 1
ATOM 5050 O O . ALA B 2 390 ? 50.197 25.986 22.191 1.00 58.04 390 ALA B O 1
ATOM 5052 N N . ASN B 2 391 ? 50.529 25.235 20.096 1.00 55.65 391 ASN B N 1
ATOM 5053 C CA . ASN B 2 391 ? 51.855 25.847 20.010 1.00 60.92 391 ASN B CA 1
ATOM 5054 C C . ASN B 2 391 ? 51.849 27.262 19.439 1.00 70.46 391 ASN B C 1
ATOM 5055 O O . ASN B 2 391 ? 52.721 28.063 19.800 1.00 65.71 391 ASN B O 1
ATOM 5060 N N . GLY B 2 392 ? 50.910 27.596 18.553 1.00 71.12 392 GLY B N 1
ATOM 5061 C CA . GLY B 2 392 ? 51.005 28.887 17.884 1.00 68.51 392 GLY B CA 1
ATOM 5062 C C . GLY B 2 392 ? 52.256 28.959 17.015 1.00 72.31 392 GLY B C 1
ATOM 5063 O O . GLY B 2 392 ? 52.726 27.954 16.477 1.00 68.91 392 GLY B O 1
ATOM 5064 N N . ASN B 2 393 ? 52.803 30.168 16.881 1.00 69.04 393 ASN B N 1
ATOM 5065 C CA . ASN B 2 393 ? 54.068 30.367 16.183 1.00 60.63 393 ASN B CA 1
ATOM 5066 C C . ASN B 2 393 ? 55.238 30.057 17.116 1.00 59.12 393 ASN B C 1
ATOM 5067 O O . ASN B 2 393 ? 55.244 30.443 18.289 1.00 65.00 393 ASN B O 1
ATOM 5072 N N . ILE B 2 394 ? 56.222 29.341 16.597 1.00 51.64 394 ILE B N 1
ATOM 5073 C CA . ILE B 2 394 ? 57.467 29.066 17.304 1.00 52.94 394 ILE B CA 1
ATOM 5074 C C . ILE B 2 394 ? 58.556 29.908 16.665 1.00 56.98 394 ILE B C 1
ATOM 5075 O O . ILE B 2 394 ? 58.658 29.970 15.434 1.00 56.29 394 ILE B O 1
ATOM 5080 N N . SER B 2 395 ? 59.360 30.565 17.496 1.00 61.23 395 SER B N 1
ATOM 5081 C CA . SER B 2 395 ? 60.360 31.489 16.993 1.00 70.90 395 SER B CA 1
ATOM 5082 C C . SER B 2 395 ? 61.656 31.323 17.772 1.00 69.19 395 SER B C 1
ATOM 5083 O O . SER B 2 395 ? 61.646 31.147 18.996 1.00 59.96 395 SER B O 1
ATOM 5086 N N . VAL B 2 396 ? 62.765 31.373 17.041 1.00 69.17 396 VAL B N 1
ATOM 5087 C CA . VAL B 2 396 ? 64.105 31.295 17.601 1.00 71.15 396 VAL B CA 1
ATOM 5088 C C . VAL B 2 396 ? 64.738 32.672 17.508 1.00 75.45 396 VAL B C 1
ATOM 5089 O O . VAL B 2 396 ? 64.645 33.344 16.473 1.00 73.47 396 VAL B O 1
ATOM 5093 N N . GLN B 2 397 ? 65.367 33.096 18.595 1.00 72.36 397 GLN B N 1
ATOM 5094 C CA . GLN B 2 397 ? 65.918 34.438 18.696 1.00 76.95 397 GLN B CA 1
ATOM 5095 C C . GLN B 2 397 ? 67.254 34.351 19.426 1.00 79.13 397 GLN B C 1
ATOM 5096 O O . GLN B 2 397 ? 67.404 33.566 20.364 1.00 80.47 397 GLN B O 1
ATOM 5102 N N . ILE B 2 398 ? 68.230 35.133 18.974 1.00 85.32 398 ILE B N 1
ATOM 5103 C CA . ILE B 2 398 ? 69.600 35.023 19.466 1.00 82.90 398 ILE B CA 1
ATOM 5104 C C . ILE B 2 398 ? 69.793 35.991 20.623 1.00 80.65 398 ILE B C 1
ATOM 5105 O O . ILE B 2 398 ? 69.466 37.176 20.514 1.00 84.72 398 ILE B O 1
ATOM 5110 N N . LEU B 2 399 ? 70.334 35.486 21.725 1.00 83.04 399 LEU B N 1
ATOM 5111 C CA . LEU B 2 399 ? 70.393 36.193 22.999 1.00 84.91 399 LEU B CA 1
ATOM 5112 C C . LEU B 2 399 ? 71.854 36.403 23.371 1.00 96.93 399 LEU B C 1
ATOM 5113 O O . LEU B 2 399 ? 72.363 35.795 24.315 1.00 111.67 399 LEU B O 1
ATOM 5118 N N . GLY B 2 400 ? 72.538 37.253 22.635 1.00 96.39 400 GLY B N 1
ATOM 5119 C CA . GLY B 2 400 ? 73.911 37.552 22.968 1.00 94.02 400 GLY B CA 1
ATOM 5120 C C . GLY B 2 400 ? 74.887 36.487 22.498 1.00 77.06 400 GLY B C 1
ATOM 5121 O O . GLY B 2 400 ? 74.539 35.337 22.233 1.00 69.03 400 GLY B O 1
ATOM 5122 N N . GLY B 2 401 ? 76.146 36.897 22.402 1.00 71.09 401 GLY B N 1
ATOM 5123 C CA . GLY B 2 401 ? 77.210 36.074 21.868 1.00 62.95 401 GLY B CA 1
ATOM 5124 C C . GLY B 2 401 ? 77.666 36.493 20.488 1.00 63.42 401 GLY B C 1
ATOM 5125 O O . GLY B 2 401 ? 78.828 36.258 20.133 1.00 72.23 401 GLY B O 1
ATOM 5126 N N . ASN B 2 402 ? 76.797 37.141 19.719 1.00 61.12 402 ASN B N 1
ATOM 5127 C CA . ASN B 2 402 ? 77.052 37.484 18.325 1.00 57.29 402 ASN B CA 1
ATOM 5128 C C . ASN B 2 402 ? 77.153 38.993 18.124 1.00 56.56 402 ASN B C 1
ATOM 5129 O O . ASN B 2 402 ? 76.610 39.543 17.167 1.00 62.72 402 ASN B O 1
ATOM 5134 N N . GLU B 2 403 ? 77.857 39.686 19.023 1.00 74.26 403 GLU B N 1
ATOM 5135 C CA . GLU B 2 403 ? 77.945 41.145 18.939 1.00 83.91 403 GLU B CA 1
ATOM 5136 C C . GLU B 2 403 ? 78.806 41.595 17.771 1.00 83.31 403 GLU B C 1
ATOM 5137 O O . GLU B 2 403 ? 78.652 42.717 17.282 1.00 90.41 403 GLU B O 1
ATOM 5143 N N . GLN B 2 404 ? 79.714 40.745 17.319 1.00 81.27 404 GLN B N 1
ATOM 5144 C CA . GLN B 2 404 ? 80.569 41.085 16.199 1.00 81.26 404 GLN B CA 1
ATOM 5145 C C . GLN B 2 404 ? 79.947 40.705 14.864 1.00 82.12 404 GLN B C 1
ATOM 5146 O O . GLN B 2 404 ? 80.550 40.968 13.815 1.00 74.53 404 GLN B O 1
ATOM 5152 N N . ARG B 2 405 ? 78.765 40.085 14.886 1.00 78.31 405 ARG B N 1
ATOM 5153 C CA . ARG B 2 405 ? 78.028 39.769 13.666 1.00 71.04 405 ARG B CA 1
ATOM 5154 C C . ARG B 2 405 ? 78.873 38.915 12.723 1.00 63.81 405 ARG B C 1
ATOM 5155 O O . ARG B 2 405 ? 78.837 39.086 11.503 1.00 67.69 405 ARG B O 1
ATOM 5163 N N . HIS B 2 406 ? 79.661 37.999 13.297 1.00 57.53 406 HIS B N 1
ATOM 5164 C CA . HIS B 2 406 ? 80.482 37.081 12.515 1.00 60.52 406 HIS B CA 1
ATOM 5165 C C . HIS B 2 406 ? 79.711 35.856 12.050 1.00 61.59 406 HIS B C 1
ATOM 5166 O O . HIS B 2 406 ? 80.140 35.185 11.105 1.00 62.61 406 HIS B O 1
ATOM 5173 N N . PHE B 2 407 ? 78.593 35.547 12.698 1.00 66.68 407 PHE B N 1
ATOM 5174 C CA . PHE B 2 407 ? 77.711 34.467 12.300 1.00 64.19 407 PHE B CA 1
ATOM 5175 C C . PHE B 2 407 ? 76.314 35.042 12.145 1.00 73.03 407 PHE B C 1
ATOM 5176 O O . PHE B 2 407 ? 76.030 36.169 12.561 1.00 80.72 407 PHE B O 1
ATOM 5184 N N . GLU B 2 408 ? 75.440 34.265 11.522 1.00 64.45 408 GLU B N 1
ATOM 5185 C CA . GLU B 2 408 ? 74.048 34.652 11.415 1.00 64.56 408 GLU B CA 1
ATOM 5186 C C . GLU B 2 408 ? 73.194 33.401 11.577 1.00 67.78 408 GLU B C 1
ATOM 5187 O O . GLU B 2 408 ? 73.659 32.276 11.375 1.00 66.34 408 GLU B O 1
ATOM 5193 N N . VAL B 2 409 ? 71.946 33.608 11.987 1.00 58.47 409 VAL B N 1
ATOM 5194 C CA . VAL B 2 409 ? 70.981 32.528 12.123 1.00 60.59 409 VAL B CA 1
ATOM 5195 C C . VAL B 2 409 ? 69.880 32.773 11.112 1.00 66.55 409 VAL B C 1
ATOM 5196 O O . VAL B 2 409 ? 69.242 33.833 11.120 1.00 74.30 409 VAL B O 1
ATOM 5200 N N . GLN B 2 410 ? 69.655 31.791 10.253 1.00 65.77 410 GLN B N 1
ATOM 5201 C CA . GLN B 2 410 ? 68.843 31.952 9.063 1.00 68.47 410 GLN B CA 1
ATOM 5202 C C . GLN B 2 410 ? 67.801 30.851 9.063 1.00 66.41 410 GLN B C 1
ATOM 5203 O O . GLN B 2 410 ? 68.153 29.672 9.155 1.00 71.72 410 GLN B O 1
ATOM 5209 N N . SER B 2 411 ? 66.527 31.221 8.983 1.00 62.93 411 SER B N 1
ATOM 5210 C CA . SER B 2 411 ? 65.496 30.197 8.882 1.00 73.45 411 SER B CA 1
ATOM 5211 C C . SER B 2 411 ? 65.598 29.549 7.520 1.00 68.14 411 SER B C 1
ATOM 5212 O O . SER B 2 411 ? 65.716 30.239 6.505 1.00 65.38 411 SER B O 1
ATOM 5215 N N . SER B 2 412 ? 65.553 28.227 7.498 1.00 67.78 412 SER B N 1
ATOM 5216 C CA . SER B 2 412 ? 65.505 27.515 6.236 1.00 58.20 412 SER B CA 1
ATOM 5217 C C . SER B 2 412 ? 64.057 27.415 5.747 1.00 65.17 412 SER B C 1
ATOM 5218 O O . SER B 2 412 ? 63.112 27.825 6.429 1.00 65.98 412 SER B O 1
ATOM 5221 N N . LYS B 2 413 ? 63.879 26.845 4.558 1.00 62.71 413 LYS B N 1
ATOM 5222 C CA . LYS B 2 413 ? 62.553 26.637 4.003 1.00 71.81 413 LYS B CA 1
ATOM 5223 C C . LYS B 2 413 ? 61.859 25.419 4.604 1.00 74.48 413 LYS B C 1
ATOM 5224 O O . LYS B 2 413 ? 60.729 25.098 4.203 1.00 80.40 413 LYS B O 1
ATOM 5230 N N . VAL B 2 414 ? 62.492 24.714 5.524 1.00 68.05 414 VAL B N 1
ATOM 5231 C CA . VAL B 2 414 ? 61.874 23.561 6.157 1.00 76.12 414 VAL B CA 1
ATOM 5232 C C . VAL B 2 414 ? 61.496 23.961 7.581 1.00 73.95 414 VAL B C 1
ATOM 5233 O O . VAL B 2 414 ? 62.293 24.636 8.251 1.00 69.41 414 VAL B O 1
ATOM 5237 N N . PRO B 2 415 ? 60.268 23.684 8.030 1.00 62.57 415 PRO B N 1
ATOM 5238 C CA . PRO B 2 415 ? 59.808 24.189 9.339 1.00 49.96 415 PRO B CA 1
ATOM 5239 C C . PRO B 2 415 ? 60.631 23.583 10.462 1.00 54.71 415 PRO B C 1
ATOM 5240 O O . PRO B 2 415 ? 60.969 22.396 10.431 1.00 58.89 415 PRO B O 1
ATOM 5244 N N . ASN B 2 416 ? 60.989 24.431 11.415 1.00 54.58 416 ASN B N 1
ATOM 5245 C CA . ASN B 2 416 ? 61.713 24.130 12.651 1.00 45.65 416 ASN B CA 1
ATOM 5246 C C . ASN B 2 416 ? 63.204 23.925 12.484 1.00 52.75 416 ASN B C 1
ATOM 5247 O O . ASN B 2 416 ? 63.863 23.565 13.482 1.00 56.76 416 ASN B O 1
ATOM 5252 N N . LEU B 2 417 ? 63.760 24.125 11.291 1.00 51.64 417 LEU B N 1
ATOM 5253 C CA . LEU B 2 417 ? 65.203 24.051 11.080 1.00 53.79 417 LEU B CA 1
ATOM 5254 C C . LEU B 2 417 ? 65.711 25.421 10.670 1.00 49.75 417 LEU B C 1
ATOM 5255 O O . LEU B 2 417 ? 65.236 25.988 9.678 1.00 48.33 417 LEU B O 1
ATOM 5260 N N . SER B 2 418 ? 66.654 25.954 11.446 1.00 48.24 418 SER B N 1
ATOM 5261 C CA . SER B 2 418 ? 67.465 27.101 11.061 1.00 60.57 418 SER B CA 1
ATOM 5262 C C . SER B 2 418 ? 68.921 26.686 10.841 1.00 61.05 418 SER B C 1
ATOM 5263 O O . SER B 2 418 ? 69.401 25.690 11.391 1.00 55.48 418 SER B O 1
ATOM 5266 N N . LEU B 2 419 ? 69.631 27.485 10.041 1.00 63.34 419 LEU B N 1
ATOM 5267 C CA . LEU B 2 419 ? 71.053 27.301 9.768 1.00 59.53 419 LEU B CA 1
ATOM 5268 C C . LEU B 2 419 ? 71.878 28.377 10.467 1.00 59.03 419 LEU B C 1
ATOM 5269 O O . LEU B 2 419 ? 71.503 29.552 10.471 1.00 63.15 419 LEU B O 1
ATOM 5274 N N . ILE B 2 420 ? 72.999 27.981 11.059 1.00 49.16 420 ILE B N 1
ATOM 5275 C CA . ILE B 2 420 ? 73.974 28.924 11.603 1.00 46.70 420 ILE B CA 1
ATOM 5276 C C . ILE B 2 420 ? 75.150 28.992 10.640 1.00 53.37 420 ILE B C 1
ATOM 5277 O O . ILE B 2 420 ? 75.917 28.030 10.510 1.00 58.36 420 ILE B O 1
ATOM 5282 N N . LYS B 2 421 ? 75.285 30.126 9.959 1.00 56.42 421 LYS B N 1
ATOM 5283 C CA . LYS B 2 421 ? 76.257 30.318 8.897 1.00 60.26 421 LYS B CA 1
ATOM 5284 C C . LYS B 2 421 ? 77.322 31.316 9.323 1.00 55.85 421 LYS B C 1
ATOM 5285 O O . LYS B 2 421 ? 77.125 32.134 10.224 1.00 56.76 421 LYS B O 1
ATOM 5291 N N . VAL B 2 422 ? 78.458 31.239 8.639 1.00 63.46 422 VAL B N 1
ATOM 5292 C CA . VAL B 2 422 ? 79.480 32.270 8.741 1.00 47.85 422 VAL B CA 1
ATOM 5293 C C . VAL B 2 422 ? 78.999 33.514 8.007 1.00 57.59 422 VAL B C 1
ATOM 5294 O O . VAL B 2 422 ? 78.593 33.447 6.842 1.00 70.17 422 VAL B O 1
ATOM 5298 N N . ALA B 2 423 ? 79.008 34.658 8.698 1.00 62.89 423 ALA B N 1
ATOM 5299 C CA . ALA B 2 423 ? 78.479 35.896 8.139 1.00 63.79 423 ALA B CA 1
ATOM 5300 C C . ALA B 2 423 ? 79.545 36.921 7.769 1.00 78.79 423 ALA B C 1
ATOM 5301 O O . ALA B 2 423 ? 79.241 37.858 7.024 1.00 81.45 423 ALA B O 1
ATOM 5303 N N . SER B 2 424 ? 80.773 36.761 8.257 1.00 86.57 424 SER B N 1
ATOM 5304 C CA . SER B 2 424 ? 81.833 37.739 8.069 1.00 86.12 424 SER B CA 1
ATOM 5305 C C . SER B 2 424 ? 83.180 37.032 8.177 1.00 86.90 424 SER B C 1
ATOM 5306 O O . SER B 2 424 ? 83.274 35.916 8.695 1.00 87.88 424 SER B O 1
ATOM 5309 N N . ALA B 2 425 ? 84.232 37.695 7.697 1.00 81.50 425 ALA B N 1
ATOM 5310 C CA . ALA B 2 425 ? 85.563 37.101 7.767 1.00 88.72 425 ALA B CA 1
ATOM 5311 C C . ALA B 2 425 ? 85.981 36.858 9.213 1.00 89.21 425 ALA B C 1
ATOM 5312 O O . ALA B 2 425 ? 85.687 37.653 10.114 1.00 84.71 425 ALA B O 1
ATOM 5314 N N . LEU B 2 426 ? 86.676 35.746 9.429 1.00 81.17 426 LEU B N 1
ATOM 5315 C CA . LEU B 2 426 ? 87.160 35.373 10.745 1.00 78.34 426 LEU B CA 1
ATOM 5316 C C . LEU B 2 426 ? 88.680 35.334 10.769 1.00 90.88 426 LEU B C 1
ATOM 5317 O O . LEU B 2 426 ? 89.346 35.226 9.733 1.00 89.36 426 LEU B O 1
ATOM 5322 N N . ASP B 2 427 ? 89.218 35.390 11.982 1.00 86.13 427 ASP B N 1
ATOM 5323 C CA . ASP B 2 427 ? 90.598 35.006 12.219 1.00 89.96 427 ASP B CA 1
ATOM 5324 C C . ASP B 2 427 ? 90.762 34.795 13.722 1.00 80.29 427 ASP B C 1
ATOM 5325 O O . ASP B 2 427 ? 90.332 35.633 14.525 1.00 63.95 427 ASP B O 1
ATOM 5330 N N . ARG B 2 428 ? 91.379 33.660 14.084 1.00 82.36 428 ARG B N 1
ATOM 5331 C CA . ARG B 2 428 ? 91.484 33.225 15.475 1.00 84.17 428 ARG B CA 1
ATOM 5332 C C . ARG B 2 428 ? 92.223 34.229 16.358 1.00 98.15 428 ARG B C 1
ATOM 5333 O O . ARG B 2 428 ? 92.008 34.240 17.576 1.00 96.52 428 ARG B O 1
ATOM 5341 N N . GLU B 2 429 ? 93.089 35.069 15.769 1.00 113.65 429 GLU B N 1
ATOM 5342 C CA . GLU B 2 429 ? 93.918 36.009 16.528 1.00 125.02 429 GLU B CA 1
ATOM 5343 C C . GLU B 2 429 ? 93.062 37.074 17.209 1.00 120.65 429 GLU B C 1
ATOM 5344 O O . GLU B 2 429 ? 93.317 37.451 18.360 1.00 120.99 429 GLU B O 1
ATOM 5350 N N . ARG B 2 430 ? 92.058 37.584 16.504 1.00 111.47 430 ARG B N 1
ATOM 5351 C CA . ARG B 2 430 ? 91.149 38.544 17.116 1.00 106.25 430 ARG B CA 1
ATOM 5352 C C . ARG B 2 430 ? 90.187 37.835 18.069 1.00 93.73 430 ARG B C 1
ATOM 5353 O O . ARG B 2 430 ? 90.170 38.111 19.276 1.00 90.91 430 ARG B O 1
ATOM 5361 N N . ILE B 2 431 ? 89.401 36.891 17.551 1.00 77.85 431 ILE B N 1
ATOM 5362 C CA . ILE B 2 431 ? 88.491 36.097 18.380 1.00 73.42 431 ILE B CA 1
ATOM 5363 C C . ILE B 2 431 ? 88.713 34.608 18.134 1.00 69.18 431 ILE B C 1
ATOM 5364 O O . ILE B 2 431 ? 88.425 34.105 17.039 1.00 67.90 431 ILE B O 1
ATOM 5369 N N . PRO B 2 432 ? 89.222 33.867 19.117 1.00 65.28 432 PRO B N 1
ATOM 5370 C CA . PRO B 2 432 ? 89.400 32.419 18.932 1.00 59.46 432 PRO B CA 1
ATOM 5371 C C . PRO B 2 432 ? 88.147 31.585 19.155 1.00 67.94 432 PRO B C 1
ATOM 5372 O O . PRO B 2 432 ? 88.073 30.453 18.656 1.00 68.66 432 PRO B O 1
ATOM 5376 N N . SER B 2 433 ? 87.169 32.090 19.895 1.00 75.90 433 SER B N 1
ATOM 5377 C CA . SER B 2 433 ? 86.007 31.284 20.218 1.00 72.48 433 SER B CA 1
ATOM 5378 C C . SER B 2 433 ? 84.798 32.189 20.398 1.00 73.10 433 SER B C 1
ATOM 5379 O O . SER B 2 433 ? 84.921 33.401 20.589 1.00 73.87 433 SER B O 1
ATOM 5382 N N . TYR B 2 434 ? 83.619 31.586 20.315 1.00 69.76 434 TYR B N 1
ATOM 5383 C CA . TYR B 2 434 ? 82.371 32.305 20.508 1.00 64.18 434 TYR B CA 1
ATOM 5384 C C . TYR B 2 434 ? 81.424 31.412 21.282 1.00 60.57 434 TYR B C 1
ATOM 5385 O O . TYR B 2 434 ? 81.513 30.186 21.208 1.00 64.25 434 TYR B O 1
ATOM 5394 N N . ASN B 2 435 ? 80.501 32.036 22.006 1.00 63.33 435 ASN B N 1
ATOM 5395 C CA . ASN B 2 435 ? 79.453 31.326 22.737 1.00 63.27 435 ASN B CA 1
ATOM 5396 C C . ASN B 2 435 ? 78.126 32.004 22.402 1.00 63.12 435 ASN B C 1
ATOM 5397 O O . ASN B 2 435 ? 77.808 33.072 22.941 1.00 56.28 435 ASN B O 1
ATOM 5402 N N . LEU B 2 436 ? 77.365 31.380 21.503 1.00 51.22 436 LEU B N 1
ATOM 5403 C CA . LEU B 2 436 ? 76.075 31.905 21.071 1.00 55.69 436 LEU B CA 1
ATOM 5404 C C . LEU B 2 436 ? 74.947 31.288 21.894 1.00 59.46 436 LEU B C 1
ATOM 5405 O O . LEU B 2 436 ? 74.862 30.061 22.046 1.00 52.93 436 LEU B O 1
ATOM 5410 N N . THR B 2 437 ? 74.079 32.146 22.422 1.00 65.33 437 THR B N 1
ATOM 5411 C CA . THR B 2 437 ? 72.948 31.719 23.230 1.00 71.81 437 THR B CA 1
ATOM 5412 C C . THR B 2 437 ? 71.669 32.100 22.501 1.00 67.09 437 THR B C 1
ATOM 5413 O O . THR B 2 437 ? 71.465 33.274 22.172 1.00 67.34 437 THR B O 1
ATOM 5417 N N . VAL B 2 438 ? 70.817 31.117 22.249 1.00 57.46 438 VAL B N 1
ATOM 5418 C CA . VAL B 2 438 ? 69.547 31.329 21.567 1.00 58.59 438 VAL B CA 1
ATOM 5419 C C . VAL B 2 438 ? 68.414 30.907 22.502 1.00 62.60 438 VAL B C 1
ATOM 5420 O O . VAL B 2 438 ? 68.569 29.998 23.324 1.00 62.86 438 VAL B O 1
ATOM 5424 N N . SER B 2 439 ? 67.287 31.598 22.415 1.00 54.71 439 SER B N 1
ATOM 5425 C CA . SER B 2 439 ? 66.094 31.187 23.126 1.00 64.13 439 SER B CA 1
ATOM 5426 C C . SER B 2 439 ? 65.017 30.853 22.112 1.00 68.72 439 SER B C 1
ATOM 5427 O O . SER B 2 439 ? 64.907 31.501 21.068 1.00 80.28 439 SER B O 1
ATOM 5430 N N . VAL B 2 440 ? 64.240 29.828 22.410 1.00 62.32 440 VAL B N 1
ATOM 5431 C CA . VAL B 2 440 ? 63.136 29.442 21.552 1.00 59.05 440 VAL B CA 1
ATOM 5432 C C . VAL B 2 440 ? 61.848 29.632 22.341 1.00 68.70 440 VAL B C 1
ATOM 5433 O O . VAL B 2 440 ? 61.837 29.541 23.574 1.00 61.46 440 VAL B O 1
ATOM 5437 N N . SER B 2 441 ? 60.762 29.940 21.632 1.00 66.06 441 SER B N 1
ATOM 5438 C CA . SER B 2 441 ? 59.496 30.170 22.311 1.00 63.19 441 SER B CA 1
ATOM 5439 C C . SER B 2 441 ? 58.320 29.793 21.414 1.00 64.19 441 SER B C 1
ATOM 5440 O O . SER B 2 441 ? 58.303 30.131 20.226 1.00 54.72 441 SER B O 1
ATOM 5443 N N . ASP B 2 442 ? 57.346 29.076 21.978 1.00 57.29 442 ASP B N 1
ATOM 5444 C CA . ASP B 2 442 ? 56.097 28.864 21.270 1.00 49.88 442 ASP B CA 1
ATOM 5445 C C . ASP B 2 442 ? 55.134 29.987 21.641 1.00 53.40 442 ASP B C 1
ATOM 5446 O O . ASP B 2 442 ? 55.362 30.726 22.599 1.00 62.00 442 ASP B O 1
ATOM 5451 N N . ASN B 2 443 ? 54.069 30.130 20.851 1.00 56.89 443 ASN B N 1
ATOM 5452 C CA . ASN B 2 443 ? 53.054 31.168 21.083 1.00 60.99 443 ASN B CA 1
ATOM 5453 C C . ASN B 2 443 ? 53.680 32.558 21.039 1.00 64.49 443 ASN B C 1
ATOM 5454 O O . ASN B 2 443 ? 53.339 33.446 21.825 1.00 56.57 443 ASN B O 1
ATOM 5459 N N . TYR B 2 444 ? 54.609 32.742 20.108 1.00 54.08 444 TYR B N 1
ATOM 5460 C CA . TYR B 2 444 ? 55.298 34.009 19.959 1.00 56.16 444 TYR B CA 1
ATOM 5461 C C . TYR B 2 444 ? 54.376 35.051 19.328 1.00 71.70 444 TYR B C 1
ATOM 5462 O O . TYR B 2 444 ? 53.620 34.756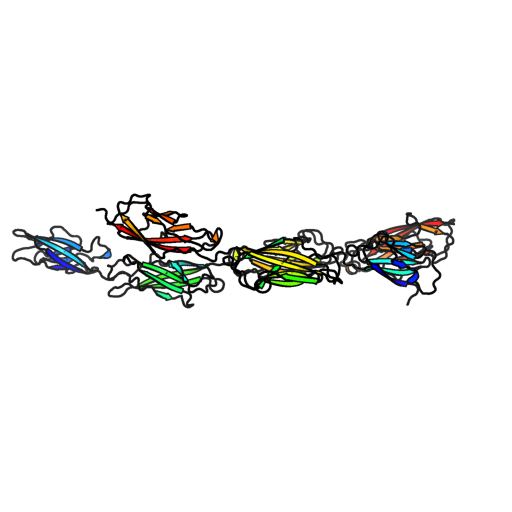 18.397 1.00 67.92 444 TYR B O 1
ATOM 5471 N N . GLY B 2 445 ? 54.418 36.266 19.873 1.00 78.84 445 GLY B N 1
ATOM 5472 C CA . GLY B 2 445 ? 53.588 37.337 19.357 1.00 90.34 445 GLY B CA 1
ATOM 5473 C C . GLY B 2 445 ? 52.118 37.252 19.707 1.00 95.94 445 GLY B C 1
ATOM 5474 O O . GLY B 2 445 ? 51.290 37.886 19.037 1.00 89.32 445 GLY B O 1
ATOM 5475 N N . ALA B 2 446 ? 51.757 36.474 20.740 1.00 94.66 446 ALA B N 1
ATOM 5476 C CA . ALA B 2 446 ? 50.363 36.381 21.143 1.00 85.71 446 ALA B CA 1
ATOM 5477 C C . ALA B 2 446 ? 49.946 37.654 21.877 1.00 88.91 446 ALA B C 1
ATOM 5478 O O . ALA B 2 446 ? 50.723 38.202 22.665 1.00 89.14 446 ALA B O 1
ATOM 5480 N N . PRO B 2 447 ? 48.736 38.148 21.629 1.00 91.84 447 PRO B N 1
ATOM 5481 C CA . PRO B 2 447 ? 48.266 39.354 22.316 1.00 91.53 447 PRO B CA 1
ATOM 5482 C C . PRO B 2 447 ? 48.042 39.087 23.793 1.00 95.07 447 PRO B C 1
ATOM 5483 O O . PRO B 2 447 ? 47.897 37.927 24.212 1.00 83.72 447 PRO B O 1
ATOM 5487 N N . PRO B 2 448 ? 48.003 40.136 24.615 1.00 112.72 448 PRO B N 1
ATOM 5488 C CA . PRO B 2 448 ? 47.776 39.939 26.052 1.00 118.56 448 PRO B CA 1
ATOM 5489 C C . PRO B 2 448 ? 46.378 39.416 26.341 1.00 109.33 448 PRO B C 1
ATOM 5490 O O . PRO B 2 448 ? 45.414 39.709 25.629 1.00 101.95 448 PRO B O 1
ATOM 5494 N N . GLY B 2 449 ? 46.277 38.634 27.411 1.00 110.53 449 GLY B N 1
ATOM 5495 C CA . GLY B 2 449 ? 45.017 38.011 27.749 1.00 107.26 449 GLY B CA 1
ATOM 5496 C C . GLY B 2 449 ? 44.656 36.822 26.894 1.00 99.84 449 GLY B C 1
ATOM 5497 O O . GLY B 2 449 ? 43.500 36.387 26.921 1.00 95.12 449 GLY B O 1
ATOM 5498 N N . ALA B 2 450 ? 45.602 36.291 26.125 1.00 98.84 450 ALA B N 1
ATOM 5499 C CA . ALA B 2 450 ? 45.343 35.098 25.339 1.00 89.34 450 ALA B CA 1
ATOM 5500 C C . ALA B 2 450 ? 45.230 33.884 26.252 1.00 90.27 450 ALA B C 1
ATOM 5501 O O . ALA B 2 450 ? 45.792 33.850 27.350 1.00 94.99 450 ALA B O 1
ATOM 5503 N N . ALA B 2 451 ? 44.488 32.878 25.783 1.00 87.58 451 ALA B N 1
ATOM 5504 C CA . ALA B 2 451 ? 44.152 31.747 26.642 1.00 88.67 451 ALA B CA 1
ATOM 5505 C C . ALA B 2 451 ? 45.339 30.820 26.877 1.00 91.12 451 ALA B C 1
ATOM 5506 O O . ALA B 2 451 ? 45.382 30.129 27.898 1.00 96.28 451 ALA B O 1
ATOM 5508 N N . VAL B 2 452 ? 46.303 30.782 25.965 1.00 86.47 452 VAL B N 1
ATOM 5509 C CA . VAL B 2 452 ? 47.403 29.825 26.036 1.00 88.47 452 VAL B CA 1
ATOM 5510 C C . VAL B 2 452 ? 48.672 30.539 26.485 1.00 87.03 452 VAL B C 1
ATOM 5511 O O . VAL B 2 452 ? 49.110 31.507 25.852 1.00 79.50 452 VAL B O 1
ATOM 5515 N N . GLN B 2 453 ? 49.261 30.052 27.578 1.00 86.20 453 GLN B N 1
ATOM 5516 C CA . GLN B 2 453 ? 50.531 30.554 28.082 1.00 78.52 453 GLN B CA 1
ATOM 5517 C C . GLN B 2 453 ? 51.690 30.004 27.252 1.00 76.27 453 GLN B C 1
ATOM 5518 O O . GLN B 2 453 ? 51.708 28.826 26.879 1.00 72.44 453 GLN B O 1
ATOM 5524 N N . ALA B 2 454 ? 52.658 30.868 26.960 1.00 66.73 454 ALA B N 1
ATOM 5525 C CA . ALA B 2 454 ? 53.787 30.509 26.118 1.00 67.69 454 ALA B CA 1
ATOM 5526 C C . ALA B 2 454 ? 54.878 29.841 26.944 1.00 71.19 454 ALA B C 1
ATOM 5527 O O . ALA B 2 454 ? 55.063 30.134 28.129 1.00 69.99 454 ALA B O 1
ATOM 5529 N N . ARG B 2 455 ? 55.587 28.917 26.311 1.00 58.90 455 ARG B N 1
ATOM 5530 C CA . ARG B 2 455 ? 56.665 28.191 26.956 1.00 58.11 455 ARG B CA 1
ATOM 5531 C C . ARG B 2 455 ? 57.938 28.383 26.141 1.00 68.26 455 ARG B C 1
ATOM 5532 O O . ARG B 2 455 ? 57.889 28.675 24.941 1.00 67.19 455 ARG B O 1
ATOM 5540 N N . SER B 2 456 ? 59.082 28.226 26.801 1.00 70.02 456 SER B N 1
ATOM 5541 C CA . SER B 2 456 ? 60.337 28.661 26.205 1.00 73.48 456 SER B CA 1
ATOM 5542 C C . SER B 2 456 ? 61.511 27.964 26.880 1.00 72.23 456 SER B C 1
ATOM 5543 O O . SER B 2 456 ? 61.420 27.514 28.028 1.00 72.06 456 SER B O 1
ATOM 5546 N N . SER B 2 457 ? 62.624 27.894 26.146 1.00 60.16 457 SER B N 1
ATOM 5547 C CA . SER B 2 457 ? 63.888 27.437 26.702 1.00 58.60 457 SER B CA 1
ATOM 5548 C C . SER B 2 457 ? 65.038 28.169 26.017 1.00 63.16 457 SER B C 1
ATOM 5549 O O . SER B 2 457 ? 64.850 28.886 25.027 1.00 61.37 457 SER B O 1
ATOM 5552 N N . VAL B 2 458 ? 66.240 27.988 26.574 1.00 60.44 458 VAL B N 1
ATOM 5553 C CA . VAL B 2 458 ? 67.471 28.559 26.044 1.00 54.59 458 VAL B CA 1
ATOM 5554 C C . VAL B 2 458 ? 68.478 27.444 25.795 1.00 61.03 458 VAL B C 1
ATOM 5555 O O . VAL B 2 458 ? 68.448 26.387 26.430 1.00 69.79 458 VAL B O 1
ATOM 5559 N N . ALA B 2 459 ? 69.391 27.701 24.862 1.00 58.78 459 ALA B N 1
ATOM 5560 C CA . ALA B 2 459 ? 70.436 26.752 24.503 1.00 57.53 459 ALA B CA 1
ATOM 5561 C C . ALA B 2 459 ? 71.656 27.521 24.009 1.00 54.08 459 ALA B C 1
ATOM 5562 O O . ALA B 2 459 ? 71.522 28.553 23.349 1.00 56.22 459 ALA B O 1
ATOM 5564 N N . SER B 2 460 ? 72.847 27.009 24.322 1.00 55.53 460 SER B N 1
ATOM 5565 C CA . SER B 2 460 ? 74.090 27.674 23.955 1.00 59.25 460 SER B CA 1
ATOM 5566 C C . SER B 2 460 ? 74.927 26.784 23.055 1.00 62.28 460 SER B C 1
ATOM 5567 O O . SER B 2 460 ? 74.922 25.555 23.180 1.00 67.01 460 SER B O 1
ATOM 5570 N N . LEU B 2 461 ? 75.646 27.430 22.148 1.00 56.24 461 LEU B N 1
ATOM 5571 C CA . LEU B 2 461 ? 76.502 26.770 21.170 1.00 54.78 461 LEU B CA 1
ATOM 5572 C C . LEU B 2 461 ? 77.832 27.504 21.160 1.00 60.71 461 LEU B C 1
ATOM 5573 O O . LEU B 2 461 ? 77.871 28.705 20.863 1.00 68.71 461 LEU B O 1
ATOM 5578 N N . VAL B 2 462 ? 78.922 26.822 21.505 1.00 59.96 462 VAL B N 1
ATOM 5579 C CA . VAL B 2 462 ? 80.223 27.462 21.504 1.00 61.35 462 VAL B CA 1
ATOM 5580 C C . VAL B 2 462 ? 81.029 26.949 20.314 1.00 61.12 462 VAL B C 1
ATOM 5581 O O . VAL B 2 462 ? 80.892 25.780 19.924 1.00 66.35 462 VAL B O 1
ATOM 5585 N N . ILE B 2 463 ? 81.830 27.839 19.705 1.00 58.99 463 ILE B N 1
ATOM 5586 C CA . ILE B 2 463 ? 82.468 27.608 18.412 1.00 58.62 463 ILE B CA 1
ATOM 5587 C C . ILE B 2 463 ? 83.921 28.005 18.536 1.00 58.22 463 ILE B C 1
ATOM 5588 O O . ILE B 2 463 ? 84.224 29.164 18.834 1.00 53.14 463 ILE B O 1
ATOM 5593 N N . PHE B 2 464 ? 84.815 27.070 18.277 1.00 55.27 464 PHE B N 1
ATOM 5594 C CA . PHE B 2 464 ? 86.235 27.364 18.218 1.00 65.91 464 PHE B CA 1
ATOM 5595 C C . PHE B 2 464 ? 86.640 27.550 16.762 1.00 68.10 464 PHE B C 1
ATOM 5596 O O . PHE B 2 464 ? 86.058 26.957 15.848 1.00 66.07 464 PHE B O 1
ATOM 5604 N N . VAL B 2 465 ? 87.624 28.406 16.549 1.00 62.59 465 VAL B N 1
ATOM 5605 C CA . VAL B 2 465 ? 88.146 28.672 15.216 1.00 70.07 465 VAL B CA 1
ATOM 5606 C C . VAL B 2 465 ? 89.481 27.952 15.080 1.00 79.19 465 VAL B C 1
ATOM 5607 O O . VAL B 2 465 ? 90.342 28.088 15.954 1.00 85.19 465 VAL B O 1
ATOM 5611 N N . ASN B 2 466 ? 89.642 27.159 14.012 1.00 91.36 466 ASN B N 1
ATOM 5612 C CA . ASN B 2 466 ? 90.913 26.518 13.675 1.00 98.71 466 ASN B CA 1
ATOM 5613 C C . ASN B 2 466 ? 91.648 27.286 12.588 1.00 101.02 466 ASN B C 1
ATOM 5614 O O . ASN B 2 466 ? 91.109 28.193 11.943 1.00 93.50 466 ASN B O 1
ATOM 5619 N N . ASP B 2 467 ? 92.886 26.867 12.338 1.00 112.38 467 ASP B N 1
ATOM 5620 C CA . ASP B 2 467 ? 93.743 27.680 11.463 1.00 121.78 467 ASP B CA 1
ATOM 5621 C C . ASP B 2 467 ? 94.672 26.844 10.555 1.00 115.44 467 ASP B C 1
ATOM 5622 O O . ASP B 2 467 ? 94.847 25.628 10.658 1.00 113.70 467 ASP B O 1
#

Nearest PDB structures (foldseek):
  8egw-assembly1_A  TM=1.003E+00  e=2.384E-68  Homo sapiens
  8egx-assembly1_A  TM=9.523E-01  e=2.841E-55  Homo sapiens
  6vfp-assembly1_A-2  TM=8.188E-01  e=9.463E-33  Homo sapiens
  6bx7-assembly1_A-2  TM=8.112E-01  e=2.118E-30  Homo sapiens
  6mga-assembly1_A  TM=8.130E-01  e=2.361E-29  Homo sapiens

Radius of gyration: 50.36 Å; Cα contacts (8 Å, |Δi|>4): 1842; chains: 2; bounding box: 155×92×101 Å